Protein 7UH4 (pdb70)

Organism: Streptococcus intermedius (NCBI:txid1338)

Secondary structure (DSSP, 8-state):
-HHHHHHHHHHHHHHHHHHHHHHHHHHHHHHHHHHHHHHHHHHTTHHHHHHHHHHHHHB-HHHHHHHHHHHHHHHHHHHHHHHHHHHHHHHHHHHHHHHHHHHHHHH---/--HHHHHHHHHHHHHHHHHHHHHHHHHHHHHHHHHHHHHHHHHHHHHHHHHHB-TTTHHHHHHHHHHHHHHHHHHHHHHHHHHHHHHHHHHHHHHHHHHHHHHHHHHH-/-HHHHHHHHHHHHHHHHHHHHHHHHHHHHHHHHHHHHHHHHHHHHHHHHHHHHHHHHHB-HHHHHHHHHHHHHHHHHHHHHHHHHHHHHHHHHHHHHHHHHHHHHHH---/--IIIIIHHHHHHHHHHHHHHHHHHHHHHHHHHHHHHHHHHHHHHHHHHHHHB-HHHHHHHHHHHHHHHHHHHHHHHHHHHHHHHHHHHHHHHHHHHHHHHHHHHHHHH-

Radius of gyration: 35.85 Å; Cα contacts (8 Å, |Δi|>4): 218; chains: 4; bounding box: 61×65×137 Å

Sequence (439 aa):
MIEERLEALQSESHRLENALSIIEEERKQLKLKEAELQEEYQNSLRPLQQLQYLTLSACEEEKRQELMYEIGQIGDLIEDWATDKREALKREEGRIEDKQNELFYKRQKLEALQSESHRLENALSIIEEERKQLKLKEAELQEEYQNSLRPLQQLQYLTLSACEEEKRQELMYEIGQIGDLIEDWWATDKREALKREEGRIEDKQNELFYKRQKLILEVEMIEERLEALQSESHRLENALSIIEEERKQLKLKEAELQEEYQNSLRPLQQLQYLTLSACEEEKRQELMYEIGQIGDLIEDWWATDKREALKREEGRIEDKQNELFYKRQKLEALQSESHRLENALSIIEEERKQLKLKEAELQEEYQNSLRPLQQLQYLTLSACEEEKRQELMYEIGQIGDLIEDWATDKREALKREEGRIEDKQNELFFYYKRQKLILEVEE

Foldseek 3Di:
DVVVVVVVVVVVVVVVVVLVVVLVVLVVVLVVVVVVLVVVLVVVCVVLVVCVVVCVVPHDPVCVVVVVVVSVVVVVVSVVVSVVVVVVSVVSVVVSVVSVVVVCPVCVVD/DCCVCLVVVLVVLLVVLVVVVVVLVVVVVVLVVVLVVVCVVLVVCVVVCVPPHDPVCVVVVVVVSVVVVVVSVVVSVVVVVVSVVVVVVSVVSNVVSVVSVVVVVVVVD/DVVVVVVVVVVVVVVVVVLVVVLVVLVVVLVVVVVVLVVVLCVVCVVLVVCVVVCVPPPDPVCVVVVVVVSVVVVVVSVVVSVVVVVVSVVSVVVSVVSVCVVCVVPVDD/DCCVPVVVVLVVVLVVLVVLVVVLVVVVVVLVVVLVVVCVVLVVCVVVCVPPHDPVCVVVVVVVSVVVVVVSVVVSVVVVVVSVVSVVVSVVVNVVSVVVSVVVVVVVVD

Solvent-accessible surface area: 32250 Å² total; per-residue (Å²): 92,119,103,114,144,90,112,61,124,101,57,44,66,134,126,61,126,74,29,91,70,82,11,110,96,59,123,116,112,6,109,117,105,42,65,110,17,136,106,79,71,117,94,12,30,118,5,10,72,47,5,62,118,34,2,129,81,5,15,73,128,113,76,44,114,88,1,61,140,21,5,34,68,3,18,83,71,17,74,92,60,8,65,94,87,97,95,36,20,96,144,53,38,26,115,4,90,95,68,61,82,137,28,110,142,124,48,103,156,218,179,29,77,98,60,58,28,111,168,10,82,80,39,49,64,102,10,94,94,62,77,118,81,5,147,105,84,48,64,115,19,133,98,76,68,102,62,9,33,116,14,5,63,59,3,60,127,36,3,126,81,5,13,75,127,113,84,44,111,89,0,59,127,6,7,36,60,2,19,80,65,18,72,77,55,5,65,96,85,91,92,34,26,85,126,64,53,36,106,3,78,85,84,44,79,83,25,122,103,90,64,89,103,16,122,115,115,82,180,95,131,102,112,152,120,98,54,125,123,61,64,65,129,135,54,122,77,29,82,59,78,12,98,102,40,138,125,97,5,123,114,65,46,65,110,14,129,105,77,74,100,63,4,33,111,10,9,67,67,6,58,130,37,4,127,95,7,13,82,136,110,96,48,138,92,2,67,132,24,8,35,69,2,16,82,57,17,72,76,49,9,74,93,72,98,94,39,17,94,157,38,44,30,137,5,90,93,66,69,72,102,28,126,138,102,62,105,150,218,165,51,101,127,66,45,24,122,160,4,92,83,33,42,43,111,6,73,93,65,116,110,95,2,116,97,89,39,66,89,17,137,105,62,73,98,69,5,32,107,12,5,64,67,4,58,131,38,4,127,96,5,12,72,141,109,94,47,153,94,1,63,135,22,7,33,66,2,18,82,69,16,79,90,57,8,65,95,85,85,88,38,23,93,143,43,42,33,144,6,105,80,92,65,84,89,24,123,116,58,62,72,77,16,109,114,76,68,146,187

Nearest PDB structures (foldseek):
  7uh4-assembly1_B  TM=1.009E+00  e=2.452E-13  Streptococcus intermedius
  7uh4-assembly1_A  TM=9.646E-01  e=5.192E-11  Streptococcus intermedius
  7uh4-assembly2_C  TM=9.711E-01  e=1.593E-10  Streptococcus intermedius
  7ubt-assembly1_A  TM=6.366E-01  e=1.261E+00  Homo sapiens
  7uh4-assembly1_B  TM=1.005E+00  e=8.132E-13  Streptococcus intermedius

B-factor: mean 76.18, std 26.95, range [40.7, 251.13]

Structure (mmCIF, N/CA/C/O backbone):
data_7UH4
#
_entry.id   7UH4
#
_cell.length_a   45.590
_cell.length_b   45.590
_cell.length_c   298.440
_cell.angle_alpha   90.000
_cell.angle_beta   90.000
_cell.angle_gamma   120.000
#
_symmetry.space_group_name_H-M   'P 31'
#
loop_
_entity.id
_entity.type
_entity.pdbx_description
1 polymer 'LXG-associated alpha-helical protein D2'
2 non-polymer 'SULFATE ION'
3 water water
#
loop_
_atom_site.group_PDB
_atom_site.id
_atom_site.type_symbol
_atom_site.label_atom_id
_atom_site.label_alt_id
_atom_site.label_comp_id
_atom_site.label_asym_id
_atom_site.label_entity_id
_atom_site.label_seq_id
_atom_site.pdbx_PDB_ins_code
_atom_site.Cartn_x
_atom_site.Cartn_y
_atom_site.Cartn_z
_atom_site.occupancy
_atom_site.B_iso_or_equiv
_atom_site.auth_seq_id
_atom_site.auth_comp_id
_atom_site.auth_asym_id
_atom_site.auth_atom_id
_atom_site.pdbx_PDB_model_num
ATOM 1 N N . MET A 1 1 ? -21.96797 28.54835 55.99389 1.000 107.77470 1 MET A N 1
ATOM 2 C CA . MET A 1 1 ? -22.54586 28.02845 54.76165 1.000 108.69984 1 MET A CA 1
ATOM 3 C C . MET A 1 1 ? -21.44995 27.65538 53.78282 1.000 103.71196 1 MET A C 1
ATOM 4 O O . MET A 1 1 ? -21.69750 27.51142 52.58850 1.000 105.26458 1 MET A O 1
ATOM 6 N N . ILE A 1 2 ? -20.22380 27.51339 54.28813 1.000 105.08313 2 ILE A N 1
ATOM 7 C CA . ILE A 1 2 ? -19.09303 27.32155 53.39350 1.000 102.15271 2 ILE A CA 1
ATOM 8 C C . ILE A 1 2 ? -18.97034 25.88008 52.93809 1.000 101.50238 2 ILE A C 1
ATOM 9 O O . ILE A 1 2 ? -18.15605 25.58328 52.05704 1.000 111.58212 2 ILE A O 1
ATOM 14 N N . GLU A 1 3 ? -19.79010 24.98271 53.48364 1.000 94.46747 3 GLU A N 1
ATOM 15 C CA . GLU A 1 3 ? -19.73330 23.59929 53.03890 1.000 95.08228 3 GLU A CA 1
ATOM 16 C C . GLU A 1 3 ? -20.57114 23.37318 51.79222 1.000 99.13592 3 GLU A C 1
ATOM 17 O O . GLU A 1 3 ? -20.15378 22.64502 50.88478 1.000 98.45255 3 GLU A O 1
ATOM 23 N N . GLU A 1 4 ? -21.75010 23.98599 51.72886 1.000 98.91517 4 GLU A N 1
ATOM 24 C CA . GLU A 1 4 ? -22.48413 24.00546 50.47299 1.000 100.76992 4 GLU A CA 1
ATOM 25 C C . GLU A 1 4 ? -21.74444 24.81794 49.42112 1.000 93.43352 4 GLU A C 1
ATOM 26 O O . GLU A 1 4 ? -21.78433 24.47391 48.23491 1.000 91.82995 4 GLU A O 1
ATOM 32 N N . ARG A 1 5 ? -21.06674 25.89175 49.83800 1.000 95.98823 5 ARG A N 1
ATOM 33 C CA . ARG A 1 5 ? -20.23195 26.65557 48.91664 1.000 93.02439 5 ARG A CA 1
ATOM 34 C C . ARG A 1 5 ? -19.19728 25.75781 48.25227 1.000 92.92497 5 ARG A C 1
ATOM 35 O O . ARG A 1 5 ? -19.02422 25.78688 47.02852 1.000 96.92765 5 ARG A O 1
ATOM 43 N N . LEU A 1 6 ? -18.50711 24.94026 49.04885 1.000 87.72656 6 LEU A N 1
ATOM 44 C CA . LEU A 1 6 ? -17.48198 24.05998 48.50270 1.000 87.03974 6 LEU A CA 1
ATOM 45 C C . LEU A 1 6 ? -18.08176 22.99350 47.59938 1.000 87.65779 6 LEU A C 1
ATOM 46 O O . LEU A 1 6 ? -17.52209 22.67773 46.54294 1.000 88.87046 6 LEU A O 1
ATOM 51 N N . GLU A 1 7 ? -19.21460 22.42307 48.00518 1.000 85.70215 7 GLU A N 1
ATOM 52 C CA . GLU A 1 7 ? -19.81519 21.33632 47.24364 1.000 87.99608 7 GLU A CA 1
ATOM 53 C C . GLU A 1 7 ? -20.23228 21.79609 45.85256 1.000 87.09424 7 GLU A C 1
ATOM 54 O O . GLU A 1 7 ? -20.04295 21.07297 44.86729 1.000 86.23753 7 GLU A O 1
ATOM 60 N N . ALA A 1 8 ? -20.80137 22.99837 45.75314 1.000 90.17019 8 ALA A N 1
ATOM 61 C CA . ALA A 1 8 ? -21.17969 23.53369 44.45175 1.000 84.99720 8 ALA A CA 1
ATOM 62 C C . ALA A 1 8 ? -19.96109 23.72280 43.55661 1.000 83.05522 8 ALA A C 1
ATOM 63 O O . ALA A 1 8 ? -20.00821 23.40982 42.36173 1.000 83.68972 8 ALA A O 1
ATOM 65 N N . LEU A 1 9 ? -18.85830 24.22376 44.12043 1.000 83.49081 9 LEU A N 1
ATOM 66 C CA . LEU A 1 9 ? -17.65249 24.46214 43.33404 1.000 79.74576 9 LEU A CA 1
ATOM 67 C C . LEU A 1 9 ? -17.08780 23.17293 42.75945 1.000 80.46210 9 LEU A C 1
ATOM 68 O O . LEU A 1 9 ? -16.46905 23.18551 41.69055 1.000 81.52948 9 LEU A O 1
ATOM 73 N N . GLN A 1 10 ? -17.29016 22.05681 43.44581 1.000 75.43477 10 GLN A N 1
ATOM 74 C CA . GLN A 1 10 ? -16.74822 20.79591 42.96580 1.000 75.88362 10 GLN A CA 1
ATOM 75 C C . GLN A 1 10 ? -17.58636 20.21846 41.83530 1.000 74.41224 10 GLN A C 1
ATOM 76 O O . GLN A 1 10 ? -17.03633 19.72403 40.84749 1.000 77.79238 10 GLN A O 1
ATOM 82 N N . SER A 1 11 ? -18.91446 20.26460 41.96284 1.000 79.94210 11 SER A N 1
ATOM 83 C CA . SER A 1 11 ? -19.77499 19.76711 40.89411 1.000 83.67046 11 SER A CA 1
ATOM 84 C C . SER A 1 11 ? -19.65718 20.62725 39.64524 1.000 82.10530 11 SER A C 1
ATOM 85 O O . SER A 1 11 ? -19.84086 20.13234 38.52874 1.000 80.61456 11 SER A O 1
ATOM 88 N N . GLU A 1 12 ? -19.34093 21.90945 39.81462 1.000 85.43227 12 GLU A N 1
ATOM 89 C CA . GLU A 1 12 ? -19.11348 22.77103 38.66334 1.000 84.50855 12 GLU A CA 1
ATOM 90 C C . GLU A 1 12 ? -17.80774 22.42437 37.95888 1.000 81.75476 12 GLU A C 1
ATOM 91 O O . GLU A 1 12 ? -17.75733 22.37454 36.72374 1.000 80.26220 12 GLU A O 1
ATOM 97 N N . SER A 1 13 ? -16.73671 22.21246 38.72741 1.000 77.84364 13 SER A N 1
ATOM 98 C CA . SER A 1 13 ? -15.50191 21.68182 38.16009 1.000 74.82379 13 SER A CA 1
ATOM 99 C C . SER A 1 13 ? -15.76551 20.39652 37.39261 1.000 75.89146 13 SER A C 1
ATOM 100 O O . SER A 1 13 ? -15.40542 20.27440 36.21541 1.000 78.20184 13 SER A O 1
ATOM 103 N N . HIS A 1 14 ? -16.39101 19.42092 38.05488 1.000 80.02622 14 HIS A N 1
ATOM 104 C CA . HIS A 1 14 ? -16.70442 18.15917 37.40165 1.000 83.03819 14 HIS A CA 1
ATOM 105 C C . HIS A 1 14 ? -17.52894 18.39013 36.14448 1.000 83.16296 14 HIS A C 1
ATOM 106 O O . HIS A 1 14 ? -17.23976 17.81385 35.09110 1.000 90.77817 14 HIS A O 1
ATOM 113 N N . ARG A 1 15 ? -18.53910 19.25857 36.23214 1.000 77.62459 15 ARG A N 1
ATOM 114 C CA . ARG A 1 15 ? -19.39527 19.53738 35.08448 1.000 78.89789 15 ARG A CA 1
ATOM 115 C C . ARG A 1 15 ? -18.60223 20.15774 33.94213 1.000 73.63861 15 ARG A C 1
ATOM 116 O O . ARG A 1 15 ? -18.61648 19.65261 32.81357 1.000 69.88179 15 ARG A O 1
ATOM 124 N N . LEU A 1 16 ? -17.91229 21.26461 34.21698 1.000 74.09297 16 LEU A N 1
ATOM 125 C CA . LEU A 1 16 ? -17.07542 21.89297 33.20319 1.000 68.84553 16 LEU A CA 1
ATOM 126 C C . LEU A 1 16 ? -16.08718 20.90154 32.60879 1.000 72.03072 16 LEU A C 1
ATOM 127 O O . LEU A 1 16 ? -16.05180 20.70013 31.39127 1.000 85.16621 16 LEU A O 1
ATOM 132 N N . GLU A 1 17 ? -15.27404 20.27057 33.45759 1.000 72.87615 17 GLU A N 1
ATOM 133 C CA . GLU A 1 17 ? -14.21763 19.39974 32.95610 1.000 78.64683 17 GLU A CA 1
ATOM 134 C C . GLU A 1 17 ? -14.76868 18.23960 32.14216 1.000 79.70863 17 GLU A C 1
ATOM 135 O O . GLU A 1 17 ? -14.10158 17.75981 31.22007 1.000 79.56424 17 GLU A O 1
ATOM 141 N N . ASN A 1 18 ? -15.97037 17.76577 32.46690 1.000 80.86458 18 ASN A N 1
ATOM 142 C CA . ASN A 1 18 ? -16.53399 16.65249 31.71338 1.000 81.93381 18 ASN A CA 1
ATOM 143 C C . ASN A 1 18 ? -16.98706 17.10525 30.33453 1.000 80.62601 18 ASN A C 1
ATOM 144 O O . ASN A 1 18 ? -16.59985 16.51575 29.31960 1.000 80.90399 18 ASN A O 1
ATOM 149 N N . ALA A 1 19 ? -17.81033 18.15543 30.27953 1.000 80.31954 19 ALA A N 1
ATOM 150 C CA . ALA A 1 19 ? -18.28323 18.65904 28.99496 1.000 75.28550 19 ALA A CA 1
ATOM 151 C C . ALA A 1 19 ? -17.12757 19.01538 28.07122 1.000 72.96184 19 ALA A C 1
ATOM 152 O O . ALA A 1 19 ? -17.22677 18.82937 26.85370 1.000 79.92710 19 ALA A O 1
ATOM 154 N N . LEU A 1 20 ? -16.02088 19.50900 28.62745 1.000 70.81583 20 LEU A N 1
ATOM 155 C CA . LEU A 1 20 ? -14.87562 19.85430 27.79511 1.000 73.30209 20 LEU A CA 1
ATOM 156 C C . LEU A 1 20 ? -14.19832 18.61787 27.22984 1.000 76.02124 20 LEU A C 1
ATOM 157 O O . LEU A 1 20 ? -13.73304 18.63730 26.08649 1.000 84.49050 20 LEU A O 1
ATOM 162 N N . SER A 1 21 ? -14.11877 17.54080 28.00626 1.000 74.14144 21 SER A N 1
ATOM 163 C CA . SER A 1 21 ? -13.54171 16.32191 27.46011 1.000 75.77944 21 SER A CA 1
ATOM 164 C C . SER A 1 21 ? -14.43317 15.72769 26.38197 1.000 77.04647 21 SER A C 1
ATOM 165 O O . SER A 1 21 ? -13.92871 15.22219 25.37355 1.000 79.94986 21 SER A O 1
ATOM 168 N N . ILE A 1 22 ? -15.75277 15.78971 26.57172 1.000 77.11864 22 ILE A N 1
ATOM 169 C CA . ILE A 1 22 ? -16.68328 15.32387 25.54643 1.000 77.37593 22 ILE A CA 1
ATOM 170 C C . ILE A 1 22 ? -16.41347 16.03200 24.22815 1.000 77.73606 22 ILE A C 1
ATOM 171 O O . ILE A 1 22 ? -16.20380 15.39779 23.18685 1.000 79.06826 22 ILE A O 1
ATOM 176 N N . ILE A 1 23 ? -16.40791 17.36264 24.26061 1.000 75.21282 23 ILE A N 1
ATOM 177 C CA . ILE A 1 23 ? -16.30592 18.13194 23.02928 1.000 72.28514 23 ILE A CA 1
ATOM 178 C C . ILE A 1 23 ? -14.98277 17.85713 22.32765 1.000 74.35849 23 ILE A C 1
ATOM 179 O O . ILE A 1 23 ? -14.94616 17.64520 21.10914 1.000 79.00398 23 ILE A O 1
ATOM 184 N N . GLU A 1 24 ? -13.88368 17.82254 23.08195 1.000 73.19723 24 GLU A N 1
ATOM 185 C CA . GLU A 1 24 ? -12.58487 17.56994 22.46565 1.000 78.88021 24 GLU A CA 1
ATOM 186 C C . GLU A 1 24 ? -12.58735 16.26460 21.68233 1.000 78.81612 24 GLU A C 1
ATOM 187 O O . GLU A 1 24 ? -12.03678 16.19296 20.57768 1.000 83.98193 24 GLU A O 1
ATOM 193 N N . GLU A 1 25 ? -13.21808 15.22634 22.22564 1.000 75.09154 25 GLU A N 1
ATOM 194 C CA . GLU A 1 25 ? -13.23799 13.94229 21.54188 1.000 83.53914 25 GLU A CA 1
ATOM 195 C C . GLU A 1 25 ? -14.26417 13.89099 20.42282 1.000 82.76142 25 GLU A C 1
ATOM 196 O O . GLU A 1 25 ? -14.09369 13.11522 19.47805 1.000 86.12160 25 GLU A O 1
ATOM 202 N N . GLU A 1 26 ? -15.32463 14.68984 20.50673 1.000 77.42773 26 GLU A N 1
ATOM 203 C CA . GLU A 1 26 ? -16.22879 14.80643 19.37244 1.000 72.83121 26 GLU A CA 1
ATOM 204 C C . GLU A 1 26 ? -15.56550 15.55433 18.22472 1.000 68.42377 26 GLU A C 1
ATOM 205 O O . GLU A 1 26 ? -15.68335 15.14803 17.06387 1.000 70.15421 26 GLU A O 1
ATOM 211 N N . ARG A 1 27 ? -14.86419 16.64771 18.53026 1.000 65.41248 27 ARG A N 1
ATOM 212 C CA . ARG A 1 27 ? -14.11468 17.35981 17.50247 1.000 65.97808 27 ARG A CA 1
ATOM 213 C C . ARG A 1 27 ? -13.15469 16.42142 16.78884 1.000 68.34935 27 ARG A C 1
ATOM 214 O O . ARG A 1 27 ? -13.08008 16.40755 15.55505 1.000 69.61854 27 ARG A O 1
ATOM 222 N N . LYS A 1 28 ? -12.41630 15.61992 17.55722 1.000 74.05297 28 LYS A N 1
ATOM 223 C CA . LYS A 1 28 ? -11.50776 14.64949 16.96120 1.000 76.62654 28 LYS A CA 1
ATOM 224 C C . LYS A 1 28 ? -12.27379 13.62929 16.13172 1.000 72.36123 28 LYS A C 1
ATOM 225 O O . LYS A 1 28 ? -11.82822 13.23572 15.04906 1.000 70.43052 28 LYS A O 1
ATOM 231 N N . GLN A 1 29 ? -13.43023 13.18965 16.62799 1.000 70.44772 29 GLN A N 1
ATOM 232 C CA . GLN A 1 29 ? -14.30486 12.33126 15.83871 1.000 74.24491 29 GLN A CA 1
ATOM 233 C C . GLN A 1 29 ? -14.67839 12.99142 14.52074 1.000 70.90383 29 GLN A C 1
ATOM 234 O O . GLN A 1 29 ? -14.50237 12.40936 13.44409 1.000 68.44941 29 GLN A O 1
ATOM 240 N N . LEU A 1 30 ? -15.21078 14.21008 14.59522 1.000 73.76945 30 LEU A N 1
ATOM 241 C CA . LEU A 1 30 ? -15.67582 14.90427 13.40380 1.000 66.75791 30 LEU A CA 1
ATOM 242 C C . LEU A 1 30 ? -14.57405 15.01619 12.36208 1.000 66.92843 30 LEU A C 1
ATOM 243 O O . LEU A 1 30 ? -14.78470 14.71017 11.18265 1.000 66.72033 30 LEU A O 1
ATOM 248 N N . LYS A 1 31 ? -13.38731 15.45447 12.78164 1.000 69.05565 31 LYS A N 1
ATOM 249 C CA . LYS A 1 31 ? -12.29219 15.61375 11.83409 1.000 69.47668 31 LYS A CA 1
ATOM 250 C C . LYS A 1 31 ? -11.96090 14.30363 11.13992 1.000 67.46401 31 LYS A C 1
ATOM 251 O O . LYS A 1 31 ? -11.60779 14.30103 9.95644 1.000 69.65381 31 LYS A O 1
ATOM 257 N N . LEU A 1 32 ? -12.09429 13.18344 11.84680 1.000 67.69130 32 LEU A N 1
ATOM 258 C CA . LEU A 1 32 ? -11.80348 11.88663 11.24790 1.000 70.93102 32 LEU A CA 1
ATOM 259 C C . LEU A 1 32 ? -12.80719 11.54990 10.15681 1.000 67.18552 32 LEU A C 1
ATOM 260 O O . LEU A 1 32 ? -12.42991 11.18639 9.03694 1.000 68.77676 32 LEU A O 1
ATOM 265 N N . LYS A 1 33 ? -14.09535 11.65391 10.47298 1.000 65.91594 33 LYS A N 1
ATOM 266 C CA . LYS A 1 33 ? -15.11769 11.39565 9.47125 1.000 64.32108 33 LYS A CA 1
ATOM 267 C C . LYS A 1 33 ? -14.94075 12.30871 8.27176 1.000 59.92921 33 LYS A C 1
ATOM 268 O O . LYS A 1 33 ? -15.20695 11.91223 7.13231 1.000 59.18269 33 LYS A O 1
ATOM 274 N N . GLU A 1 34 ? -14.47821 13.53369 8.51154 1.000 64.87721 34 GLU A N 1
ATOM 275 C CA . GLU A 1 34 ? -14.26785 14.47111 7.41898 1.000 63.69493 34 GLU A CA 1
ATOM 276 C C . GLU A 1 34 ? -13.25790 13.92692 6.42460 1.000 65.01073 34 GLU A C 1
ATOM 277 O O . GLU A 1 34 ? -13.51710 13.88160 5.21714 1.000 62.16136 34 GLU A O 1
ATOM 283 N N . ALA A 1 35 ? -12.08938 13.51830 6.91430 1.000 63.91536 35 ALA A N 1
ATOM 284 C CA . ALA A 1 35 ? -11.11256 12.91267 6.02271 1.000 63.14945 35 ALA A CA 1
ATOM 285 C C . ALA A 1 35 ? -11.60546 11.57701 5.49554 1.000 61.48701 35 ALA A C 1
ATOM 286 O O . ALA A 1 35 ? -11.25667 11.19062 4.37552 1.000 63.60150 35 ALA A O 1
ATOM 288 N N . GLU A 1 36 ? -12.41291 10.86205 6.28214 1.000 59.96342 36 GLU A N 1
ATOM 289 C CA . GLU A 1 36 ? -13.04632 9.65279 5.77217 1.000 61.16865 36 GLU A CA 1
ATOM 290 C C . GLU A 1 36 ? -13.89491 9.96168 4.54978 1.000 61.88594 36 GLU A C 1
ATOM 291 O O . GLU A 1 36 ? -13.90714 9.19860 3.57687 1.000 64.02765 36 GLU A O 1
ATOM 297 N N . LEU A 1 37 ? -14.61118 11.08134 4.57996 1.000 62.38256 37 LEU A N 1
ATOM 298 C CA . LEU A 1 37 ? -15.43761 11.44296 3.44008 1.000 59.05908 37 LEU A CA 1
ATOM 299 C C . LEU A 1 37 ? -14.57896 11.78090 2.23350 1.000 58.63834 37 LEU A C 1
ATOM 300 O O . LEU A 1 37 ? -14.79894 11.25647 1.13722 1.000 59.96048 37 LEU A O 1
ATOM 305 N N . GLN A 1 38 ? -13.58783 12.65091 2.41547 1.000 58.45914 38 GLN A N 1
ATOM 306 C CA . GLN A 1 38 ? -12.75838 13.03155 1.28539 1.000 59.39510 38 GLN A CA 1
ATOM 307 C C . GLN A 1 38 ? -11.99432 11.84579 0.71738 1.000 60.86616 38 GLN A C 1
ATOM 308 O O . GLN A 1 38 ? -11.57306 11.88911 -0.44064 1.000 62.50120 38 GLN A O 1
ATOM 314 N N . GLU A 1 39 ? -11.80692 10.79028 1.50302 1.000 56.50693 39 GLU A N 1
ATOM 315 C CA . GLU A 1 39 ? -11.22197 9.56490 0.97800 1.000 57.89619 39 GLU A CA 1
ATOM 316 C C . GLU A 1 39 ? -12.26403 8.72897 0.25422 1.000 59.13257 39 GLU A C 1
ATOM 317 O O . GLU A 1 39 ? -12.00488 8.19432 -0.82813 1.000 60.28839 39 GLU A O 1
ATOM 323 N N . GLU A 1 40 ? -13.44414 8.58986 0.85584 1.000 58.80268 40 GLU A N 1
ATOM 324 C CA . GLU A 1 40 ? -14.51973 7.83811 0.22298 1.000 59.78429 40 GLU A CA 1
ATOM 325 C C . GLU A 1 40 ? -14.93335 8.48413 -1.08862 1.000 58.19879 40 GLU A C 1
ATOM 326 O O . GLU A 1 40 ? -15.25067 7.79391 -2.06166 1.000 59.49705 40 GLU A O 1
ATOM 332 N N . TYR A 1 41 ? -14.93624 9.81546 -1.12318 1.000 61.28655 41 TYR A N 1
ATOM 333 C CA . TYR A 1 41 ? -15.33138 10.55357 -2.31683 1.000 59.91993 41 TYR A CA 1
ATOM 334 C C . TYR A 1 41 ? -14.40327 10.26794 -3.48987 1.000 58.87883 41 TYR A C 1
ATOM 335 O O . TYR A 1 41 ? -14.85965 10.07808 -4.62296 1.000 56.50870 41 TYR A O 1
ATOM 344 N N . GLN A 1 42 ? -13.09536 10.24723 -3.24136 1.000 53.75643 42 GLN A N 1
ATOM 345 C CA . GLN A 1 42 ? -12.14807 9.97298 -4.31142 1.000 50.38890 42 GLN A CA 1
ATOM 346 C C . GLN A 1 42 ? -12.22233 8.51848 -4.74962 1.000 53.71375 42 GLN A C 1
ATOM 347 O O . GLN A 1 42 ? -12.23233 8.22419 -5.94912 1.000 58.02321 42 GLN A O 1
ATOM 353 N N . ASN A 1 43 ? -12.28846 7.59811 -3.78949 1.000 54.41799 43 ASN A N 1
ATOM 354 C CA . ASN A 1 43 ? -12.34047 6.17899 -4.11184 1.000 53.48895 43 ASN A CA 1
ATOM 355 C C . ASN A 1 43 ? -13.61131 5.82623 -4.86660 1.000 49.63075 43 ASN A C 1
ATOM 356 O O . ASN A 1 43 ? -13.61643 4.89154 -5.67279 1.000 51.59873 43 ASN A O 1
ATOM 361 N N . SER A 1 44 ? -14.69509 6.55788 -4.61624 1.000 48.34947 44 SER A N 1
ATOM 362 C CA . SER A 1 44 ? -15.94959 6.34124 -5.32161 1.000 50.16588 44 SER A CA 1
ATOM 363 C C . SER A 1 44 ? -15.88170 6.78351 -6.77071 1.000 50.88161 44 SER A C 1
ATOM 364 O O . SER A 1 44 ? -16.73101 6.38635 -7.57272 1.000 51.15983 44 SER A O 1
ATOM 367 N N . LEU A 1 45 ? -14.90255 7.60374 -7.11808 1.000 50.94184 45 LEU A N 1
ATOM 368 C CA . LEU A 1 45 ? -14.78592 8.13017 -8.46073 1.000 45.83612 45 LEU A CA 1
ATOM 369 C C . LEU A 1 45 ? -13.68578 7.45695 -9.25564 1.000 47.28833 45 LEU A C 1
ATOM 370 O O . LEU A 1 45 ? -13.66489 7.58020 -10.48264 1.000 51.24237 45 LEU A O 1
ATOM 375 N N . ARG A 1 46 ? -12.78283 6.74630 -8.58942 1.000 48.09158 46 ARG A N 1
ATOM 376 C CA . ARG A 1 46 ? -11.71681 6.03164 -9.27661 1.000 49.66488 46 ARG A CA 1
ATOM 377 C C . ARG A 1 46 ? -12.21175 5.17172 -10.44505 1.000 52.37402 46 ARG A C 1
ATOM 378 O O . ARG A 1 46 ? -11.68390 5.31784 -11.54931 1.000 53.23186 46 ARG A O 1
ATOM 386 N N . PRO A 1 47 ? -13.21849 4.29788 -10.27283 1.000 51.14793 47 PRO A N 1
ATOM 387 C CA . PRO A 1 47 ? -13.69237 3.54125 -11.44642 1.000 50.26517 47 PRO A CA 1
ATOM 388 C C . PRO A 1 47 ? -14.29804 4.41422 -12.52672 1.000 48.44038 47 PRO A C 1
ATOM 389 O O . PRO A 1 47 ? -14.14174 4.10234 -13.71246 1.000 50.36626 47 PRO A O 1
ATOM 393 N N . LEU A 1 48 ? -14.98605 5.49682 -12.15790 1.000 51.88858 48 LEU A N 1
ATOM 394 C CA . LEU A 1 48 ? -15.52058 6.41402 -13.15940 1.000 48.68389 48 LEU A CA 1
ATOM 395 C C . LEU A 1 48 ? -14.40970 6.99027 -14.01665 1.000 49.52290 48 LEU A C 1
ATOM 396 O O . LEU A 1 48 ? -14.50637 7.02348 -15.24586 1.000 52.36119 48 LEU A O 1
ATOM 401 N N . GLN A 1 49 ? -13.35337 7.47679 -13.37785 1.000 49.36046 49 GLN A N 1
ATOM 402 C CA . GLN A 1 49 ? -12.24930 8.04350 -14.13030 1.000 48.49561 49 GLN A CA 1
ATOM 403 C C . GLN A 1 49 ? -11.56825 6.97911 -14.96401 1.000 50.82263 49 GLN A C 1
ATOM 404 O O . GLN A 1 49 ? -11.16412 7.23841 -16.10039 1.000 53.02885 49 GLN A O 1
ATOM 410 N N . GLN A 1 50 ? -11.43998 5.77341 -14.41239 1.000 51.261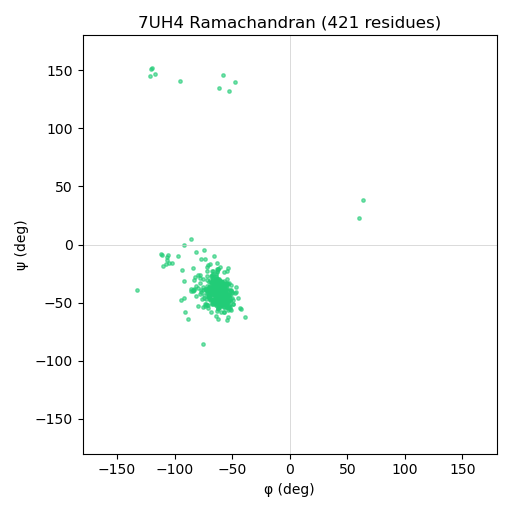71 50 GLN A N 1
ATOM 411 C CA . GLN A 1 50 ? -10.89123 4.66169 -15.17710 1.000 53.43373 50 GLN A CA 1
ATOM 412 C C . GLN A 1 50 ? -11.61989 4.49399 -16.49933 1.000 50.67281 50 GLN A C 1
ATOM 413 O O . GLN A 1 50 ? -10.99119 4.30315 -17.54472 1.000 55.45285 50 GLN A O 1
ATOM 419 N N . LEU A 1 51 ? -12.94537 4.58659 -16.47932 1.000 49.76889 51 LEU A N 1
ATOM 420 C CA . LEU A 1 51 ? -13.70570 4.41528 -17.70850 1.000 48.99321 51 LEU A CA 1
ATOM 421 C C . LEU A 1 51 ? -13.42054 5.54056 -18.68952 1.000 53.26384 51 LEU A C 1
ATOM 422 O O . LEU A 1 51 ? -13.17351 5.29356 -19.87580 1.000 56.14802 51 LEU A O 1
ATOM 427 N N . GLN A 1 52 ? -13.46496 6.78435 -18.21228 1.000 50.07149 52 GLN A N 1
ATOM 428 C CA . GLN A 1 52 ? -13.07108 7.92785 -19.02126 1.000 47.60927 52 GLN A CA 1
ATOM 429 C C . GLN A 1 52 ? -11.79417 7.63239 -19.78536 1.000 48.98264 52 GLN A C 1
ATOM 430 O O . GLN A 1 52 ? -11.74359 7.73586 -21.01342 1.000 52.06787 52 GLN A O 1
ATOM 436 N N . TYR A 1 53 ? -10.75732 7.23091 -19.05405 1.000 47.69656 53 TYR A N 1
ATOM 437 C CA . TYR A 1 53 ? -9.47893 6.92271 -19.67842 1.000 48.49391 53 TYR A CA 1
ATOM 438 C C . TYR A 1 53 ? -9.61952 5.77310 -20.65983 1.000 51.03100 53 TYR A C 1
ATOM 439 O O . TYR A 1 53 ? -9.15578 5.85374 -21.80091 1.000 53.63662 53 TYR A O 1
ATOM 448 N N . LEU A 1 54 ? -10.26789 4.69219 -20.23431 1.000 49.64393 54 LEU A N 1
ATOM 449 C CA . LEU A 1 54 ? -10.27466 3.48038 -21.04262 1.000 51.66864 54 LEU A CA 1
ATOM 450 C C . LEU A 1 54 ? -11.11247 3.65392 -22.30145 1.000 52.75424 54 LEU A C 1
ATOM 451 O O . LEU A 1 54 ? -10.75747 3.13486 -23.36487 1.000 55.58541 54 LEU A O 1
ATOM 456 N N . THR A 1 55 ? -12.22228 4.38462 -22.20394 1.000 51.54120 55 THR A N 1
ATOM 457 C CA . THR A 1 55 ? -13.07546 4.57979 -23.36851 1.000 52.88360 55 THR A CA 1
ATOM 458 C C . THR A 1 55 ? -12.37832 5.37024 -24.45918 1.000 55.60073 55 THR A C 1
ATOM 459 O O . THR A 1 55 ? -12.65069 5.15459 -25.64400 1.000 57.98973 55 THR A O 1
ATOM 463 N N . LEU A 1 56 ? -11.49959 6.29725 -24.08737 1.000 54.49447 56 LEU A N 1
ATOM 464 C CA . LEU A 1 56 ? -10.78983 7.06446 -25.10022 1.000 52.61827 56 LEU A CA 1
ATOM 465 C C . LEU A 1 56 ? -10.05495 6.14146 -26.06181 1.000 56.81992 56 LEU A C 1
ATOM 466 O O . LEU A 1 56 ? -10.15339 6.29892 -27.28357 1.000 61.20208 56 LEU A O 1
ATOM 471 N N . SER A 1 57 ? -9.35519 5.13975 -25.53056 1.000 55.50979 57 SER A N 1
ATOM 472 C CA . SER A 1 57 ? -8.50598 4.29952 -26.36557 1.000 59.16420 57 SER A CA 1
ATOM 473 C C . SER A 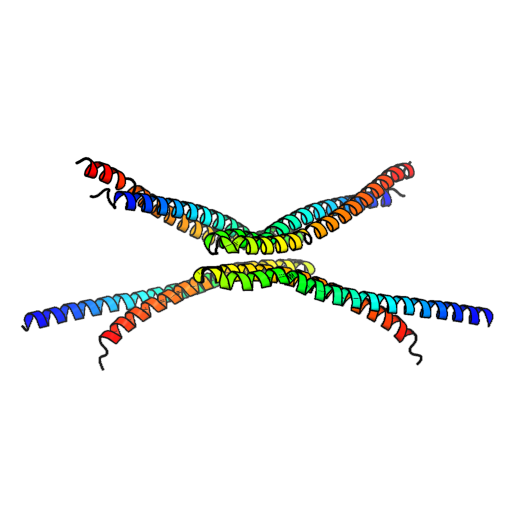1 57 ? -9.27602 3.19751 -27.07818 1.000 64.32871 57 SER A C 1
ATOM 474 O O . SER A 1 57 ? -8.85860 2.75904 -28.15629 1.000 70.25952 57 SER A O 1
ATOM 477 N N . ALA A 1 58 ? -10.38613 2.73275 -26.50436 1.000 60.17092 58 ALA A N 1
ATOM 478 C CA . ALA A 1 58 ? -10.97620 1.47440 -26.93251 1.000 63.55582 58 ALA A CA 1
ATOM 479 C C . ALA A 1 58 ? -12.31342 1.60239 -27.63837 1.000 64.00111 58 ALA A C 1
ATOM 480 O O . ALA A 1 58 ? -12.80309 0.60270 -28.16761 1.000 72.69005 58 ALA A O 1
ATOM 482 N N . CYS A 1 59 ? -12.91517 2.78031 -27.67030 1.000 58.46085 59 CYS A N 1
ATOM 483 C CA . CYS A 1 59 ? -14.27124 2.91103 -28.17145 1.000 63.70522 59 CYS A CA 1
ATOM 484 C C . CYS A 1 59 ? -14.32793 3.85162 -29.36258 1.000 65.99967 59 CYS A C 1
ATOM 485 O O . CYS A 1 59 ? -13.50928 4.76439 -29.49929 1.000 64.98475 59 CYS A O 1
ATOM 488 N N . GLU A 1 60 ? -15.30724 3.59823 -30.22600 1.000 60.87380 60 GLU A N 1
ATOM 489 C CA . GLU A 1 60 ? -15.48551 4.38784 -31.43275 1.000 59.99823 60 GLU A CA 1
ATOM 490 C C . GLU A 1 60 ? -15.75434 5.83777 -31.06955 1.000 62.90901 60 GLU A C 1
ATOM 491 O O . GLU A 1 60 ? -16.55186 6.13016 -30.17754 1.000 62.80585 60 GLU A O 1
ATOM 497 N N . GLU A 1 61 ? -15.06935 6.74464 -31.76682 1.000 69.23052 61 GLU A N 1
ATOM 498 C CA . GLU A 1 61 ? -15.17382 8.16861 -31.46559 1.000 73.66270 61 GLU A CA 1
ATOM 499 C C . GLU A 1 61 ? -16.62439 8.63324 -31.47330 1.000 72.74659 61 GLU A C 1
ATOM 500 O O . GLU A 1 61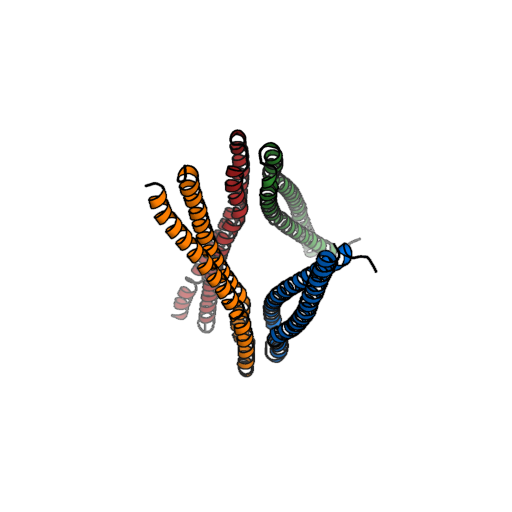 ? -17.07667 9.31675 -30.54825 1.000 70.65534 61 GLU A O 1
ATOM 506 N N . GLU A 1 62 ? -17.37162 8.26129 -32.51091 1.000 78.81018 62 GLU A N 1
ATOM 507 C CA . GLU A 1 62 ? -18.73773 8.73721 -32.68891 1.000 80.58997 62 GLU A CA 1
ATOM 508 C C . GLU A 1 62 ? -19.68219 8.28947 -31.58089 1.000 75.42640 62 GLU A C 1
ATOM 509 O O . GLU A 1 62 ? -20.77093 8.85960 -31.45282 1.000 82.02989 62 GLU A O 1
ATOM 515 N N . LYS A 1 63 ? -19.29632 7.29913 -30.77566 1.000 73.55411 63 LYS A N 1
ATOM 516 C CA . LYS A 1 63 ? -20.15356 6.77660 -29.72240 1.000 71.51733 63 LYS A CA 1
ATOM 517 C C . LYS A 1 63 ? -19.71390 7.16936 -28.32014 1.000 67.31805 63 LYS A C 1
ATOM 518 O O . LYS A 1 63 ? -20.51555 7.05948 -27.38814 1.000 63.36992 63 LYS A O 1
ATOM 524 N N . ARG A 1 64 ? -18.46992 7.61960 -28.14671 1.000 65.00548 64 ARG A N 1
ATOM 525 C CA . ARG A 1 64 ? -17.94336 7.83908 -26.80528 1.000 58.66920 64 ARG A CA 1
ATOM 526 C C . ARG A 1 64 ? -18.62903 9.00838 -26.11225 1.000 57.59872 64 ARG A C 1
ATOM 527 O O . ARG A 1 64 ? -18.70614 9.03585 -24.87937 1.000 58.86201 64 ARG A O 1
ATOM 535 N N . GLN A 1 65 ? -19.13246 9.97623 -26.87801 1.000 57.63987 65 GLN A N 1
ATOM 536 C CA . GLN A 1 65 ? -19.91111 11.05222 -26.27792 1.000 55.22800 65 GLN A CA 1
ATOM 537 C C . GLN A 1 65 ? -21.11022 10.49450 -25.52921 1.000 54.88496 65 GLN A C 1
ATOM 538 O O . GLN A 1 65 ? -21.41982 10.93070 -24.41540 1.000 57.61046 65 GLN A O 1
ATOM 544 N N . GLU A 1 66 ? -21.79306 9.52091 -26.12582 1.000 58.54580 66 GLU A N 1
ATOM 545 C CA . GLU A 1 66 ? -22.90365 8.87342 -25.44300 1.000 60.15755 66 GLU A CA 1
ATOM 546 C C . GLU A 1 66 ? -22.45925 8.24472 -24.13204 1.000 58.92768 66 GLU A C 1
ATOM 547 O O . GLU A 1 66 ? -23.14180 8.37281 -23.10962 1.000 57.50949 66 GLU A O 1
ATOM 553 N N . LEU A 1 67 ? -21.31315 7.56596 -24.14095 1.000 53.76632 67 LEU A N 1
ATOM 554 C CA . LEU A 1 67 ? -20.79164 6.97614 -22.91415 1.000 51.86169 67 LEU A CA 1
ATOM 555 C C . LEU A 1 67 ? -20.50943 8.04357 -21.86729 1.000 51.46732 67 LEU A C 1
ATOM 556 O O . LEU A 1 67 ? -20.97356 7.94733 -20.72549 1.000 53.90438 67 LEU A O 1
ATOM 561 N N . MET A 1 68 ? -19.74349 9.06982 -22.24235 1.000 50.72279 68 MET A N 1
ATOM 562 C CA . MET A 1 68 ? -19.41051 10.13814 -21.31112 1.000 48.15790 68 MET A CA 1
ATOM 563 C C . MET A 1 68 ? -20.65029 10.75637 -20.68558 1.000 51.64236 68 MET A C 1
ATOM 564 O O . MET A 1 68 ? -20.61309 11.18427 -19.52585 1.000 54.55937 68 MET A O 1
ATOM 569 N N . TYR A 1 69 ? -21.75174 10.82641 -21.43413 1.000 51.38531 69 TYR A N 1
ATOM 570 C CA . TYR A 1 69 ? -22.99291 11.31747 -20.85196 1.000 51.36018 69 TYR A CA 1
ATOM 571 C C . TYR A 1 69 ? -23.42921 10.42837 -19.70198 1.000 52.62043 69 TYR A C 1
ATOM 572 O O . TYR A 1 69 ? -23.72233 10.90969 -18.60277 1.000 57.21536 69 TYR A O 1
ATOM 581 N N . GLU A 1 70 ? -23.46771 9.11944 -19.94105 1.000 46.66423 70 GLU A N 1
ATOM 582 C CA . GLU A 1 70 ? -23.83920 8.18652 -18.88964 1.000 49.89510 70 GLU A CA 1
ATOM 583 C C . GLU A 1 70 ? -22.88833 8.28327 -17.70471 1.000 49.72412 70 GLU A C 1
ATOM 584 O O . GLU A 1 70 ? -23.32453 8.27782 -16.54922 1.000 49.47568 70 GLU A O 1
ATOM 590 N N . ILE A 1 71 ? -21.58619 8.38866 -17.97411 1.000 46.90471 71 ILE A N 1
ATOM 591 C CA . ILE A 1 71 ? -20.60821 8.57974 -16.90718 1.000 45.13703 71 ILE A CA 1
ATOM 592 C C . ILE A 1 71 ? -20.96669 9.79448 -16.06505 1.000 48.14723 71 ILE A C 1
ATOM 593 O O . ILE A 1 71 ? -20.92083 9.75308 -14.83014 1.000 54.28369 71 ILE A O 1
ATOM 598 N N . GLY A 1 72 ? -21.32146 10.89776 -16.72109 1.000 46.68237 72 GLY A N 1
ATOM 599 C CA . GLY A 1 72 ? -21.72095 12.08038 -15.98207 1.000 44.68648 72 GLY A CA 1
ATOM 600 C C . GLY A 1 72 ? -22.93936 11.82887 -15.12321 1.000 48.13129 72 GLY A C 1
ATOM 601 O O . GLY A 1 72 ? -23.00563 12.27372 -13.97591 1.000 54.32613 72 GLY A O 1
ATOM 602 N N . GLN A 1 73 ? -23.91293 11.09356 -15.65873 1.000 51.46719 73 GLN A N 1
ATOM 603 C CA . GLN A 1 73 ? -25.10084 10.76753 -14.88083 1.000 50.72575 73 GLN A CA 1
ATOM 604 C C . GLN A 1 73 ? -24.72868 10.05750 -13.59365 1.000 50.24721 73 GLN A C 1
ATOM 605 O O . GLN A 1 73 ? -25.34948 10.27554 -12.54847 1.000 53.08383 73 GLN A O 1
ATOM 611 N N . ILE A 1 74 ? -23.69685 9.22463 -13.64543 1.000 48.56173 74 ILE A N 1
ATOM 612 C CA . ILE A 1 74 ? -23.26123 8.52421 -12.44813 1.000 49.98444 74 ILE A CA 1
ATOM 613 C C . ILE A 1 74 ? -22.52137 9.46551 -11.51496 1.000 48.14240 74 ILE A C 1
ATOM 614 O O . ILE A 1 74 ? -22.76647 9.47524 -10.30479 1.000 54.04737 74 ILE A O 1
ATOM 619 N N . GLY A 1 75 ? -21.60748 10.26698 -12.05462 1.000 48.17709 75 GLY A N 1
ATOM 620 C CA . GLY A 1 75 ? -20.95137 11.26792 -11.23722 1.000 45.69149 75 GLY A CA 1
ATOM 621 C C . GLY A 1 75 ? -21.93307 12.10297 -10.44386 1.000 50.11064 75 GLY A C 1
ATOM 622 O O . GLY A 1 75 ? -21.70314 12.39416 -9.27110 1.000 55.02006 75 GLY A O 1
ATOM 623 N N . ASP A 1 76 ? -23.05642 12.47281 -11.06478 1.000 48.36510 76 ASP A N 1
ATOM 624 C CA . ASP A 1 76 ? -24.07702 13.23979 -10.35785 1.000 50.57448 76 ASP A CA 1
ATOM 625 C C . ASP A 1 76 ? -24.57959 12.49112 -9.13637 1.000 53.53499 76 ASP A C 1
ATOM 626 O O . ASP A 1 76 ? -24.83945 13.09243 -8.08986 1.000 55.44270 76 ASP A O 1
ATOM 631 N N . LEU A 1 77 ? -24.73114 11.17753 -9.25512 1.000 50.14070 77 LEU A N 1
ATOM 632 C CA . LEU A 1 77 ? -25.22600 10.39132 -8.13610 1.000 49.37551 77 LEU A CA 1
ATOM 633 C C . LEU A 1 77 ? -24.22721 10.39161 -6.99242 1.000 50.63853 77 LEU A C 1
ATOM 634 O O . LEU A 1 77 ? -24.58599 10.64994 -5.83904 1.000 57.23434 77 LEU A O 1
ATOM 639 N N . ILE A 1 78 ? -22.96484 10.09783 -7.29659 1.000 48.84649 78 ILE A N 1
ATOM 640 C CA . ILE A 1 78 ? -21.91595 10.18855 -6.28971 1.000 49.43397 78 ILE A CA 1
ATOM 641 C C . ILE A 1 78 ? -21.88490 11.58411 -5.69682 1.000 53.39141 78 ILE A C 1
ATOM 642 O O . ILE A 1 78 ? -21.77216 11.76014 -4.47914 1.000 56.60656 78 ILE A O 1
ATOM 647 N N . GLU A 1 79 ? -21.98881 12.59603 -6.55385 1.000 54.46830 79 GLU A N 1
ATOM 648 C CA . GLU A 1 79 ? -21.99038 13.97470 -6.08880 1.000 54.14110 79 GLU A CA 1
ATOM 649 C C . GLU A 1 79 ? -23.04716 14.19113 -5.02057 1.000 56.71628 79 GLU A C 1
ATOM 650 O O . GLU A 1 79 ? -22.75996 14.73275 -3.94899 1.000 62.44716 79 GLU A O 1
ATOM 656 N N . ASP A 1 80 ? -24.27586 13.75600 -5.28855 1.000 47.19881 80 ASP A N 1
ATOM 657 C CA . ASP A 1 80 ? -25.34402 13.96685 -4.32375 1.000 51.80296 80 ASP A CA 1
ATOM 658 C C . ASP A 1 80 ? -25.09150 13.17462 -3.05336 1.000 52.08834 80 ASP A C 1
ATOM 659 O O . ASP A 1 80 ? -25.31981 13.67415 -1.94820 1.000 52.26970 80 ASP A O 1
ATOM 664 N N . TRP A 1 81 ? -24.60225 11.94473 -3.19175 1.000 49.35500 81 TRP A N 1
ATOM 665 C CA . TRP A 1 81 ? -24.33372 11.13054 -2.01716 1.000 50.21051 81 TRP A CA 1
ATOM 666 C C . TRP A 1 81 ? -23.29138 11.78807 -1.12417 1.000 49.74076 81 TRP A C 1
ATOM 667 O O . TRP A 1 81 ? -23.42263 11.78262 0.10559 1.000 54.59590 81 TRP A O 1
ATOM 678 N N . ALA A 1 82 ? -22.25436 12.37171 -1.72576 1.000 56.30159 82 ALA A N 1
ATOM 679 C CA . ALA A 1 82 ? -21.18937 12.99072 -0.94647 1.000 54.23724 82 ALA A CA 1
ATOM 680 C C . ALA A 1 82 ? -21.63796 14.30639 -0.32361 1.000 55.85962 82 ALA A C 1
ATOM 681 O O . ALA A 1 82 ? -21.45943 14.52335 0.87934 1.000 58.20371 82 ALA A O 1
ATOM 683 N N . THR A 1 83 ? -22.20730 15.20341 -1.12934 1.000 51.19198 83 THR A N 1
ATOM 684 C CA . THR A 1 83 ? -22.61230 16.50320 -0.60634 1.000 52.65206 83 THR A CA 1
ATOM 685 C C . THR A 1 83 ? -23.58322 16.35068 0.55334 1.000 57.23864 83 THR A C 1
ATOM 686 O O . THR A 1 83 ? -23.47047 17.05269 1.56407 1.000 57.30823 83 THR A O 1
ATOM 690 N N . ASP A 1 84 ? -24.54650 15.43948 0.42612 1.000 62.90535 84 ASP A N 1
ATOM 691 C CA . ASP A 1 84 ? -25.46097 15.18541 1.53128 1.000 58.13522 84 ASP A CA 1
ATOM 692 C C . ASP A 1 84 ? -24.69374 14.69925 2.74781 1.000 57.27613 84 ASP A C 1
ATOM 693 O O . ASP A 1 84 ? -24.91929 15.16226 3.87193 1.000 57.76564 84 ASP A O 1
ATOM 698 N N . LYS A 1 85 ? -23.76267 13.77495 2.53302 1.000 54.84216 85 LYS A N 1
ATOM 699 C CA . LYS A 1 85 ? -22.84944 13.39608 3.59780 1.000 54.03665 85 LYS A CA 1
ATOM 700 C C . LYS A 1 85 ? -22.08600 14.61060 4.11331 1.000 57.29184 85 LYS A C 1
ATOM 701 O O . LYS A 1 85 ? -21.94573 14.79795 5.32732 1.000 68.17840 85 LYS A O 1
ATOM 707 N N . ARG A 1 86 ? -21.60908 15.46609 3.20372 1.000 51.10386 86 ARG A N 1
ATOM 708 C CA . ARG A 1 86 ? -20.92265 16.68290 3.62966 1.000 50.46556 86 ARG A CA 1
ATOM 709 C C . ARG A 1 86 ? -21.80739 17.52696 4.53019 1.000 52.44383 86 ARG A C 1
ATOM 710 O O . ARG A 1 86 ? -21.34301 18.09180 5.52506 1.000 56.24216 86 ARG A O 1
ATOM 718 N N . GLU A 1 87 ? -23.08420 17.64066 4.18363 1.000 50.56108 87 GLU A N 1
ATOM 719 C CA . GLU A 1 87 ? -23.96900 18.48950 4.95935 1.000 53.56246 87 GLU A CA 1
ATOM 720 C C . GLU A 1 87 ? -24.28440 17.87306 6.30827 1.000 57.76206 87 GLU A C 1
ATOM 721 O O . GLU A 1 87 ? -24.50585 18.60002 7.27965 1.000 60.66577 87 GLU A O 1
ATOM 727 N N . ALA A 1 88 ? -24.30643 16.54458 6.39193 1.000 57.36880 88 ALA A N 1
ATOM 728 C CA . ALA A 1 88 ? -24.42942 15.90000 7.69263 1.000 56.43639 88 ALA A CA 1
ATOM 729 C C . ALA A 1 88 ? -23.26398 16.27612 8.59554 1.000 59.07809 88 ALA A C 1
ATOM 730 O O . ALA A 1 88 ? -23.45852 16.60071 9.77282 1.000 75.54093 88 ALA A O 1
ATOM 732 N N . LEU A 1 89 ? -22.04380 16.24902 8.05857 1.000 55.05486 89 LEU A N 1
ATOM 733 C CA . LEU A 1 89 ? -20.87967 16.59674 8.86409 1.000 55.10757 89 LEU A CA 1
ATOM 734 C C . LEU A 1 89 ? -20.89953 18.06427 9.25634 1.000 59.59652 89 LEU A C 1
ATOM 735 O O . LEU A 1 89 ? -20.47744 18.42408 10.35934 1.000 67.23129 89 LEU A O 1
ATOM 740 N N . LYS A 1 90 ? -21.38159 18.92873 8.36939 1.000 54.01439 90 LYS A N 1
ATOM 741 C CA . LYS A 1 90 ? -21.49711 20.33075 8.73607 1.000 55.73833 90 LYS A CA 1
ATOM 742 C C . LYS A 1 90 ? -22.49781 20.52690 9.86466 1.000 59.37389 90 LYS A C 1
ATOM 743 O O . LYS A 1 90 ? -22.34586 21.44799 10.67331 1.000 61.06174 90 LYS A O 1
ATOM 749 N N . ARG A 1 91 ? -23.52030 19.67475 9.93831 1.000 60.46286 91 ARG A N 1
ATOM 750 C CA . ARG A 1 91 ? -24.49420 19.78724 11.01689 1.000 63.24367 91 ARG A CA 1
ATOM 751 C C . ARG A 1 91 ? -23.86664 19.42691 12.35107 1.000 65.08904 91 ARG A C 1
ATOM 752 O O . ARG A 1 91 ? -24.10573 20.10050 13.35954 1.000 65.33260 91 ARG A O 1
ATOM 760 N N . GLU A 1 92 ? -23.05781 18.36704 12.37029 1.000 62.14700 92 GLU A N 1
ATOM 761 C CA . GLU A 1 92 ? -22.33539 17.99843 13.58070 1.000 64.32567 92 GLU A CA 1
ATOM 762 C C . GLU A 1 92 ? -21.43040 19.12964 14.04673 1.000 64.37684 92 GLU A C 1
ATOM 763 O O . GLU A 1 92 ? -21.34108 19.41360 15.24559 1.000 67.83276 92 GLU A O 1
ATOM 769 N N . GLU A 1 93 ? -20.75444 19.79122 13.11041 1.000 63.62297 93 GLU A N 1
ATOM 770 C CA . GLU A 1 93 ? -19.82716 20.85023 13.48134 1.000 64.45095 93 GLU A CA 1
ATOM 771 C C . GLU A 1 93 ? -20.53254 21.98171 14.21394 1.000 62.82861 93 GLU A C 1
ATOM 772 O O . GLU A 1 93 ? -19.99164 22.52783 15.17992 1.000 66.91548 93 GLU A O 1
ATOM 778 N N . GLY A 1 94 ? -21.73478 22.34780 13.77430 1.000 60.22615 94 GLY A N 1
ATOM 779 C CA . GLY A 1 94 ? -22.47109 23.38625 14.47524 1.000 63.49391 94 GLY A CA 1
ATOM 780 C C . GLY A 1 94 ? -22.93880 22.93150 15.83786 1.000 66.28341 94 GLY A C 1
ATOM 781 O O . GLY A 1 94 ? -22.90972 23.69981 16.80667 1.000 70.31895 94 GLY A O 1
ATOM 782 N N . ARG A 1 95 ? -23.37693 21.67448 15.94178 1.000 63.70618 95 ARG A N 1
ATOM 783 C CA . ARG A 1 95 ? -23.80580 21.12724 17.22083 1.000 65.02158 95 ARG A CA 1
ATOM 784 C C . ARG A 1 95 ? -22.72640 21.30334 18.27765 1.000 61.22384 95 ARG A C 1
ATOM 785 O O . ARG A 1 95 ? -22.99117 21.77993 19.38492 1.000 62.44222 95 ARG A O 1
ATOM 793 N N . ILE A 1 96 ? -21.49288 20.93765 17.93811 1.000 59.41361 96 ILE A N 1
ATOM 794 C CA . ILE A 1 96 ? -20.39285 21.08395 18.88487 1.000 57.38584 96 ILE A CA 1
ATOM 795 C C . ILE A 1 96 ? -20.16588 22.55441 19.19511 1.000 61.47894 96 ILE A C 1
ATOM 796 O O . ILE A 1 96 ? -20.10640 22.96107 20.36077 1.000 79.62191 96 ILE A O 1
ATOM 801 N N . GLU A 1 97 ? -20.06000 23.37854 18.15273 1.000 61.92131 97 GLU A N 1
ATOM 802 C CA . GLU A 1 97 ? -19.89809 24.81162 18.35156 1.000 65.52892 97 GLU A CA 1
ATOM 803 C C . GLU A 1 97 ? -21.01848 25.38115 19.20136 1.000 66.02654 97 GLU A C 1
ATOM 804 O O . GLU A 1 97 ? -20.79816 26.32494 19.96554 1.000 73.65498 97 GLU A O 1
ATOM 810 N N . ASP A 1 98 ? -22.22235 24.82288 19.08491 1.000 64.20239 98 ASP A N 1
ATOM 811 C CA . ASP A 1 98 ? -23.31169 25.23487 19.96040 1.000 67.85316 98 ASP A CA 1
ATOM 812 C C . ASP A 1 98 ? -22.98492 24.92384 21.41370 1.000 70.44710 98 ASP A C 1
ATOM 813 O O . ASP A 1 98 ? -23.03327 25.80533 22.27930 1.000 70.01556 98 ASP A O 1
ATOM 818 N N . LYS A 1 99 ? -22.65154 23.66367 21.69613 1.000 67.96700 99 LYS A N 1
ATOM 819 C CA . LYS A 1 99 ? -22.30666 23.26747 23.05281 1.000 65.14742 99 LYS A CA 1
ATOM 820 C C . LYS A 1 99 ? -21.17437 24.11283 23.60398 1.000 68.35436 99 LYS A C 1
ATOM 821 O O . LYS A 1 99 ? -21.16673 24.43759 24.79450 1.000 79.39621 99 LYS A O 1
ATOM 827 N N . GLN A 1 100 ? -20.22029 24.48532 22.75388 1.000 61.70419 100 GLN A N 1
ATOM 828 C CA . GLN A 1 100 ? -19.14156 25.36123 23.18786 1.000 63.47491 100 GLN A CA 1
ATOM 829 C C . GLN A 1 100 ? -19.66293 26.73301 23.57857 1.000 68.07839 100 GLN A C 1
ATOM 830 O O . GLN A 1 100 ? -19.24736 27.29474 24.59530 1.000 74.34693 100 GLN A O 1
ATOM 836 N N . ASN A 1 101 ? -20.55311 27.30219 22.77411 1.000 66.48588 101 ASN A N 1
ATOM 837 C CA . ASN A 1 101 ? -21.01927 28.65007 23.06352 1.000 72.24775 101 ASN A CA 1
ATOM 838 C C . ASN A 1 101 ? -21.87165 28.66985 24.32365 1.000 77.00265 101 ASN A C 1
ATOM 839 O O . ASN A 1 101 ? -21.77031 29.59838 25.13438 1.000 81.30064 101 ASN A O 1
ATOM 844 N N . GLU A 1 102 ? -22.69633 27.63663 24.51544 1.000 81.54526 102 GLU A N 1
ATOM 845 C CA . GLU A 1 102 ? -23.48632 27.52504 25.73730 1.000 83.53516 102 GLU A CA 1
ATOM 846 C C . GLU A 1 102 ? -22.59767 27.53212 26.96915 1.000 80.67624 102 GLU A C 1
ATOM 847 O O . GLU A 1 102 ? -22.96252 28.09065 28.00982 1.000 83.51982 102 GLU A O 1
ATOM 853 N N . LEU A 1 103 ? -21.42444 26.91916 26.86682 1.000 70.54114 103 LEU A N 1
ATOM 854 C CA . LEU A 1 103 ? -20.51338 26.88580 27.99523 1.000 70.35352 103 LEU A CA 1
ATOM 855 C C . LEU A 1 103 ? -19.77481 28.20350 28.17177 1.000 74.12312 103 LEU A C 1
ATOM 856 O O . LEU A 1 103 ? -19.37560 28.53204 29.28996 1.000 97.63731 103 LEU A O 1
ATOM 861 N N . PHE A 1 104 ? -19.58733 28.97626 27.10474 1.000 73.65661 104 PHE A N 1
ATOM 862 C CA . PHE A 1 104 ? -18.77448 30.17981 27.23051 1.000 76.13086 104 PHE A CA 1
ATOM 863 C C . PHE A 1 104 ? -19.56250 31.38367 27.72017 1.000 80.73347 104 PHE A C 1
ATOM 864 O O . PHE A 1 104 ? -19.04685 32.17295 28.51799 1.000 86.48210 104 PHE A O 1
ATOM 872 N N . TYR A 1 105 ? -20.79430 31.55596 27.25125 1.000 80.64692 105 TYR A N 1
ATOM 873 C CA . TYR A 1 105 ? -21.50270 32.79717 27.52350 1.000 86.31890 105 TYR A CA 1
ATOM 874 C C . TYR A 1 105 ? -22.20393 32.80331 28.87585 1.000 92.32143 105 TYR A C 1
ATOM 875 O O . TYR A 1 105 ? -22.50112 33.88387 29.39634 1.000 93.32019 105 TYR A O 1
ATOM 884 N N . LYS A 1 106 ? -22.46461 31.63380 29.46313 1.000 88.14486 106 LYS A N 1
ATOM 885 C CA . LYS A 1 106 ? -22.90936 31.60300 30.85255 1.000 88.92770 106 LYS A CA 1
ATOM 886 C C . LYS A 1 106 ? -21.78490 32.02761 31.79482 1.000 86.12153 106 LYS A C 1
ATOM 887 O O . LYS A 1 106 ? -22.02945 32.72563 32.78589 1.000 86.13768 106 LYS A O 1
ATOM 893 N N . ARG A 1 107 ? -20.54472 31.64022 31.48948 1.000 93.10767 107 ARG A N 1
ATOM 894 C CA . ARG A 1 107 ? -19.39002 32.02991 32.28986 1.000 91.67387 107 ARG A CA 1
ATOM 895 C C . ARG A 1 107 ? -19.02489 33.48628 32.03106 1.000 93.71706 107 ARG A C 1
ATOM 896 O O . ARG A 1 107 ? -19.43668 34.37789 32.78251 1.000 95.80018 107 ARG A O 1
ATOM 904 N N . GLN A 1 108 ? -18.22397 33.72583 30.98690 1.000 90.41563 108 GLN A N 1
ATOM 905 C CA . GLN A 1 108 ? -17.89222 35.07838 30.51778 1.000 95.87547 108 GLN A CA 1
ATOM 906 C C . GLN A 1 108 ? -17.18594 35.90049 31.59834 1.000 100.33710 108 GLN A C 1
ATOM 907 O O . GLN A 1 108 ? -17.17800 37.13428 31.56576 1.000 98.40384 108 GLN A O 1
ATOM 913 N N . LYS A 1 109 ? -16.57084 35.22481 32.56188 1.000 92.15700 109 LYS A N 1
ATOM 914 C CA . LYS A 1 109 ? -15.85798 35.89855 33.63583 1.000 89.09339 109 LYS A CA 1
ATOM 915 C C . LYS A 1 109 ? -14.38204 36.12518 33.33264 1.000 90.99558 109 LYS A C 1
ATOM 916 O O . LYS A 1 109 ? -13.67766 36.70266 34.16738 1.000 92.26365 109 LYS A O 1
ATOM 922 N N . LEU A 1 110 ? -13.90635 35.69604 32.16403 1.000 100.60704 110 LEU A N 1
ATOM 923 C CA . LEU A 1 110 ? -12.51909 35.89677 31.72812 1.000 100.46862 110 LEU A CA 1
ATOM 924 C C . LEU A 1 110 ? -11.51114 35.38804 32.75421 1.000 100.45263 110 LEU A C 1
ATOM 925 O O . LEU A 1 110 ? -10.45059 34.88244 32.39319 1.000 100.19868 110 LEU A O 1
ATOM 930 N N . GLU B 1 7 ? -62.13190 7.37624 36.04411 1.000 105.25789 7 GLU B N 1
ATOM 931 C CA . GLU B 1 7 ? -62.32861 7.87302 34.68500 1.000 111.21258 7 GLU B CA 1
ATOM 932 C C . GLU B 1 7 ? -61.07884 7.70364 33.82736 1.000 113.70256 7 GLU B C 1
ATOM 933 O O . GLU B 1 7 ? -60.49847 8.68017 33.35139 1.000 108.42140 7 GLU B O 1
ATOM 939 N N . ALA B 1 8 ? -60.68328 6.44789 33.62289 1.000 125.36042 8 ALA B N 1
ATOM 940 C CA . ALA B 1 8 ? -59.46607 6.09593 32.90089 1.000 121.95047 8 ALA B CA 1
ATOM 941 C C . ALA B 1 8 ? -59.71222 5.80935 31.42530 1.000 122.85502 8 ALA B C 1
ATOM 942 O O . ALA B 1 8 ? -58.98130 6.31405 30.56826 1.000 121.49174 8 ALA B O 1
ATOM 944 N N . LEU B 1 9 ? -60.72800 4.99849 31.11410 1.000 128.62654 9 LEU B N 1
ATOM 945 C CA . LEU B 1 9 ? -61.03867 4.68657 29.72155 1.000 126.55712 9 LEU B CA 1
ATOM 946 C C . LEU B 1 9 ? -61.28643 5.95256 28.91429 1.000 124.83408 9 LEU B C 1
ATOM 947 O O . LEU B 1 9 ? -60.95046 6.01925 27.72583 1.000 130.23877 9 LEU B O 1
ATOM 952 N N . GLN B 1 10 ? -61.87257 6.96949 29.55037 1.000 131.54864 10 GLN B N 1
ATOM 953 C CA . GLN B 1 10 ? -62.14022 8.23365 28.87452 1.000 129.59977 10 GLN B CA 1
ATOM 954 C C . GLN B 1 10 ? -60.89265 8.74992 28.16955 1.000 128.00722 10 GLN B C 1
ATOM 955 O O . GLN B 1 10 ? -60.94194 9.15819 27.00439 1.000 128.16509 10 GLN B O 1
ATOM 961 N N . SER B 1 11 ? -59.75667 8.71662 28.86168 1.000 124.39755 11 SER B N 1
ATOM 962 C CA . SER B 1 11 ? -58.48143 9.06107 28.24568 1.000 121.18168 11 SER B CA 1
ATOM 963 C C . SER B 1 11 ? -57.80669 7.82673 27.65351 1.000 122.97468 11 SER B C 1
ATOM 964 O O . SER B 1 11 ? -57.55096 7.77330 26.44626 1.000 125.90956 11 SER B O 1
ATOM 967 N N . GLU B 1 12 ? -57.54896 6.81394 28.48681 1.000 118.67713 12 GLU B N 1
ATOM 968 C CA . GLU B 1 12 ? -56.73570 5.67110 28.07615 1.000 1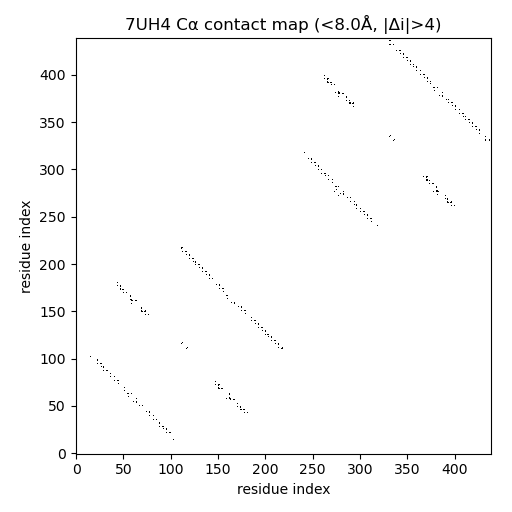19.66559 12 GLU B CA 1
ATOM 969 C C . GLU B 1 12 ? -57.29513 4.96297 26.84445 1.000 119.70357 12 GLU B C 1
ATOM 970 O O . GLU B 1 12 ? -56.54271 4.60430 25.93597 1.000 119.42253 12 GLU B O 1
ATOM 976 N N . SER B 1 13 ? -58.60954 4.73318 26.79962 1.000 122.14577 13 SER B N 1
ATOM 977 C CA . SER B 1 13 ? -59.17510 4.07778 25.62082 1.000 118.02683 13 SER B CA 1
ATOM 978 C C . SER B 1 13 ? -59.14100 4.99917 24.40930 1.000 114.16447 13 SER B C 1
ATOM 979 O O . SER B 1 13 ? -58.84214 4.55517 23.29467 1.000 110.71163 13 SER B O 1
ATOM 982 N N . HIS B 1 14 ? -59.43668 6.28579 24.60516 1.000 116.14241 14 HIS B N 1
ATOM 983 C CA . HIS B 1 14 ? -59.42081 7.21816 23.48258 1.000 114.86906 14 HIS B CA 1
ATOM 984 C C . HIS B 1 14 ? -57.99492 7.57399 23.07244 1.000 112.52503 14 HIS B C 1
ATOM 985 O O . HIS B 1 14 ? -57.71549 7.74981 21.88115 1.000 114.28664 14 HIS B O 1
ATOM 992 N N . ARG B 1 15 ? -57.07967 7.68959 24.04042 1.000 115.65810 15 ARG B N 1
ATOM 993 C CA . ARG B 1 15 ? -55.68007 7.95589 23.71094 1.000 113.90811 15 ARG B CA 1
ATOM 994 C C . ARG B 1 15 ? -55.04897 6.78186 22.97710 1.000 113.03404 15 ARG B C 1
ATOM 995 O O . ARG B 1 15 ? -54.24617 6.97456 22.05721 1.000 115.53861 15 ARG B O 1
ATOM 1003 N N . LEU B 1 16 ? -55.39227 5.55891 23.38051 1.000 112.47120 16 LEU B N 1
ATOM 1004 C CA . LEU B 1 16 ? -54.76108 4.37460 22.81012 1.000 109.74247 16 LEU B CA 1
ATOM 1005 C C . LEU B 1 16 ? -55.24689 4.11966 21.38935 1.000 105.39670 16 LEU B C 1
ATOM 1006 O O . LEU B 1 16 ? -54.45829 3.73690 20.51786 1.000 99.14771 16 LEU B O 1
ATOM 1011 N N . GLU B 1 17 ? -56.54064 4.32840 21.13475 1.000 104.08990 17 GLU B N 1
ATOM 1012 C CA . GLU B 1 17 ? -57.05904 4.18653 19.78080 1.000 98.22602 17 GLU B CA 1
ATOM 1013 C C . GLU B 1 17 ? -56.42871 5.17786 18.81252 1.000 94.42796 17 GLU B C 1
ATOM 1014 O O . GLU B 1 17 ? -56.44026 4.93350 17.60233 1.000 94.55663 17 GLU B O 1
ATOM 1020 N N . ASN B 1 18 ? -55.86383 6.27512 19.31367 1.000 101.18410 18 ASN B N 1
ATOM 1021 C CA . ASN B 1 18 ? -55.24519 7.27255 18.44987 1.000 99.69115 18 ASN B CA 1
ATOM 1022 C C . ASN B 1 18 ? -53.75983 7.01386 18.24844 1.000 95.66263 18 ASN B C 1
ATOM 1023 O O . ASN B 1 18 ? -53.26960 7.07584 17.11694 1.000 94.55413 18 ASN B O 1
ATOM 1028 N N . ALA B 1 19 ? -53.02893 6.73197 19.32751 1.000 89.44007 19 ALA B N 1
ATOM 1029 C CA . ALA B 1 19 ? -51.64719 6.30146 19.17456 1.000 87.85438 19 ALA B CA 1
ATOM 1030 C C . ALA B 1 19 ? -51.55988 5.03111 18.34111 1.000 85.04362 19 ALA B C 1
ATOM 1031 O O . ALA B 1 19 ? -50.59039 4.84292 17.60016 1.000 84.81080 19 ALA B O 1
ATOM 1033 N N . LEU B 1 20 ? -52.56961 4.16141 18.43210 1.000 90.68268 20 LEU B N 1
ATOM 1034 C CA . LEU B 1 20 ? -52.61653 2.97073 17.58718 1.000 90.81053 20 LEU B CA 1
ATOM 1035 C C . LEU B 1 20 ? -52.71868 3.34470 16.11385 1.000 92.30308 20 LEU B C 1
ATOM 1036 O O . LEU B 1 20 ? -51.88887 2.93688 15.29506 1.000 96.09418 20 LEU B O 1
ATOM 1041 N N . SER B 1 21 ? -53.74881 4.11191 15.75497 1.000 89.38228 21 SER B N 1
ATOM 1042 C CA . SER B 1 21 ? -53.90672 4.53543 14.36869 1.000 85.98850 21 SER B CA 1
ATOM 1043 C C . SER B 1 21 ? -52.68950 5.30408 13.87307 1.000 85.42974 21 SER B C 1
ATOM 1044 O O . SER B 1 21 ? -52.31777 5.18468 12.69907 1.000 88.86989 21 SER B O 1
ATOM 1047 N N . ILE B 1 22 ? -52.06487 6.10179 14.74408 1.000 77.94677 22 ILE B N 1
ATOM 1048 C CA . ILE B 1 22 ? -50.81249 6.76044 14.38333 1.000 79.12542 22 ILE B CA 1
ATOM 1049 C C . ILE B 1 22 ? -49.77482 5.73077 13.96279 1.000 77.76915 22 ILE B C 1
ATOM 1050 O O . ILE B 1 22 ? -49.04342 5.92656 12.98482 1.000 89.27300 22 ILE B O 1
ATOM 1055 N N . ILE B 1 23 ? -49.70337 4.61314 14.68575 1.000 78.79232 23 ILE B N 1
ATOM 1056 C CA . ILE B 1 23 ? -48.80294 3.53292 14.29894 1.000 82.41248 23 ILE B CA 1
ATOM 1057 C C . ILE B 1 23 ? -49.17912 3.00035 12.92382 1.000 83.26713 23 ILE B C 1
ATOM 1058 O O . ILE B 1 23 ? -48.31344 2.76607 12.07185 1.000 89.62619 23 ILE B O 1
ATOM 1063 N N . GLU B 1 24 ? -50.47651 2.81590 12.67893 1.000 77.57538 24 GLU B N 1
ATOM 1064 C CA . GLU B 1 24 ? -50.89985 2.24479 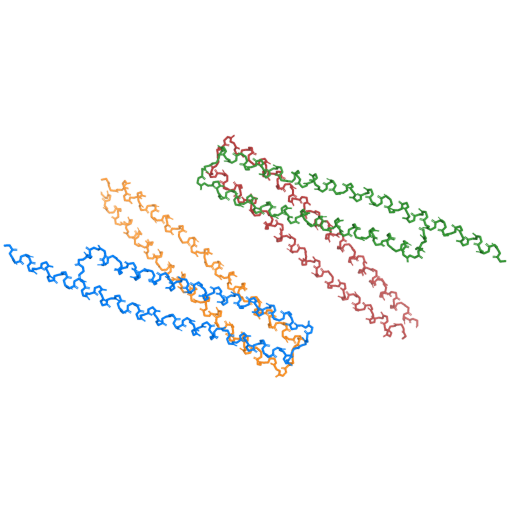11.40868 1.000 79.85513 24 GLU B CA 1
ATOM 1065 C C . GLU B 1 24 ? -50.62713 3.18048 10.24398 1.000 74.38433 24 GLU B C 1
ATOM 1066 O O . GLU B 1 24 ? -50.46774 2.71986 9.10813 1.000 80.45755 24 GLU B O 1
ATOM 1072 N N . GLU B 1 25 ? -50.56939 4.48545 10.49020 1.000 84.09858 25 GLU B N 1
ATOM 1073 C CA . GLU B 1 25 ? -50.20097 5.36943 9.39596 1.000 80.78935 25 GLU B CA 1
ATOM 1074 C C . GLU B 1 25 ? -48.70383 5.33937 9.13876 1.000 79.16705 25 GLU B C 1
ATOM 1075 O O . GLU B 1 25 ? -48.26984 5.33110 7.98255 1.000 81.87972 25 GLU B O 1
ATOM 1081 N N . GLU B 1 26 ? -47.89973 5.32488 10.19908 1.000 82.04414 26 GLU B N 1
ATOM 1082 C CA . GLU B 1 26 ? -46.46097 5.18823 10.02100 1.000 80.63394 26 GLU B CA 1
ATOM 1083 C C . GLU B 1 26 ? -46.11271 3.87586 9.33966 1.000 78.09326 26 GLU B C 1
ATOM 1084 O O . GLU B 1 26 ? -45.13884 3.81097 8.58288 1.000 78.07588 26 GLU B O 1
ATOM 1090 N N . ARG B 1 27 ? -46.90013 2.82674 9.58719 1.000 77.48844 27 ARG B N 1
ATOM 1091 C CA . ARG B 1 27 ? -46.68667 1.56177 8.89615 1.000 78.96087 27 ARG B CA 1
ATOM 1092 C C . ARG B 1 27 ? -46.92068 1.71429 7.39919 1.000 78.26473 27 ARG B C 1
ATOM 1093 O O . ARG B 1 27 ? -46.11496 1.24716 6.58486 1.000 77.29550 27 ARG B O 1
ATOM 1101 N N . LYS B 1 28 ? -48.01242 2.37661 7.01781 1.000 77.24451 28 LYS B N 1
ATOM 1102 C CA . LYS B 1 28 ? -48.24871 2.65886 5.60759 1.000 75.95613 28 LYS B CA 1
ATOM 1103 C C . LYS B 1 28 ? -47.14465 3.53946 5.04050 1.000 71.00470 28 LYS B C 1
ATOM 1104 O O . LYS B 1 28 ? -46.55449 3.22548 4.00097 1.000 77.15610 28 LYS B O 1
ATOM 1110 N N . GLN B 1 29 ? -46.85125 4.64878 5.72288 1.000 71.79694 29 GLN B N 1
ATOM 1111 C CA . GLN B 1 29 ? -45.77549 5.53918 5.30438 1.000 69.37161 29 GLN B CA 1
ATOM 1112 C C . GLN B 1 29 ? -44.45772 4.80453 5.10561 1.000 68.94917 29 GLN B C 1
ATOM 1113 O O . GLN B 1 29 ? -43.66384 5.17423 4.23325 1.000 78.74220 29 GLN B O 1
ATOM 1119 N N . LEU B 1 30 ? -44.20641 3.76251 5.89254 1.000 72.55397 30 LEU B N 1
ATOM 1120 C CA . LEU B 1 30 ? -42.98655 2.99136 5.70238 1.000 72.41787 30 LEU B CA 1
ATOM 1121 C C . LEU B 1 30 ? -43.07896 2.09957 4.47315 1.000 69.03898 30 LEU B C 1
ATOM 1122 O O . LEU B 1 30 ? -42.12312 2.01845 3.69553 1.000 71.45855 30 LEU B O 1
ATOM 1127 N N . LYS B 1 31 ? -44.21824 1.42903 4.27495 1.000 67.41272 31 LYS B N 1
ATOM 1128 C CA . LYS B 1 31 ? -44.39126 0.62300 3.07004 1.000 71.51907 31 LYS B CA 1
ATOM 1129 C C . LYS B 1 31 ? -44.21284 1.45677 1.80896 1.000 67.85298 31 LYS B C 1
ATOM 1130 O O . LYS B 1 31 ? -43.87364 0.91666 0.75224 1.000 66.42366 31 LYS B O 1
ATOM 1136 N N . LEU B 1 32 ? -44.42226 2.76960 1.90191 1.000 69.17352 32 LEU B N 1
ATOM 1137 C CA . LEU B 1 32 ? -44.26107 3.64145 0.74459 1.000 62.48360 32 LEU B CA 1
ATOM 1138 C C . LEU B 1 32 ? -42.80468 4.02412 0.53736 1.000 61.17134 32 LEU B C 1
ATOM 1139 O O . LEU B 1 32 ? -42.33578 4.10869 -0.60359 1.000 61.59622 32 LEU B O 1
ATOM 1144 N N . LYS B 1 33 ? -42.08109 4.26367 1.62839 1.000 62.68506 33 LYS B N 1
ATOM 1145 C CA . LYS B 1 33 ? -40.65261 4.52001 1.52424 1.000 63.28392 33 LYS B CA 1
ATOM 1146 C C . LYS B 1 33 ? -39.91223 3.29978 0.99357 1.000 59.06779 33 LYS B C 1
ATOM 1147 O O . LYS B 1 33 ? -38.86154 3.44167 0.35836 1.000 58.66166 33 LYS B O 1
ATOM 1153 N N . GLU B 1 34 ? -40.44570 2.09982 1.23750 1.000 62.62951 34 GLU B N 1
ATOM 1154 C CA . GLU B 1 34 ? -39.88140 0.89532 0.63859 1.000 62.23278 34 GLU B CA 1
ATOM 1155 C C . GLU B 1 34 ? -39.97486 0.94417 -0.88072 1.000 59.14710 34 GLU B C 1
ATOM 1156 O O . GLU B 1 34 ? -38.99217 0.68418 -1.58292 1.000 54.31506 34 GLU B O 1
ATOM 1162 N N . ALA B 1 35 ? -41.16089 1.25544 -1.40643 1.000 58.37118 35 ALA B N 1
ATOM 1163 C CA . ALA B 1 35 ? -41.31820 1.38320 -2.84892 1.000 60.63934 35 ALA B CA 1
ATOM 1164 C C . ALA B 1 35 ? -40.39935 2.45923 -3.40686 1.000 58.64723 35 ALA B C 1
ATOM 1165 O O . ALA B 1 35 ? -39.79593 2.27959 -4.46986 1.000 59.46665 35 ALA B O 1
ATOM 1167 N N . GLU B 1 36 ? -40.27322 3.58104 -2.69645 1.000 55.65489 36 GLU B N 1
ATOM 1168 C CA . GLU B 1 36 ? -39.44186 4.67155 -3.18722 1.000 55.65362 36 GLU B CA 1
ATOM 1169 C C . GLU B 1 36 ? -37.98593 4.25062 -3.30302 1.000 57.60030 36 GLU B C 1
ATOM 1170 O O . GLU B 1 36 ? -37.30400 4.61579 -4.26582 1.000 61.56842 36 GLU B O 1
ATOM 1176 N N . LEU B 1 37 ? -37.48512 3.48918 -2.33050 1.000 56.29657 37 LEU B N 1
ATOM 1177 C CA . LEU B 1 37 ? -36.11378 3.00280 -2.42963 1.000 55.28076 37 LEU B CA 1
ATOM 1178 C C . LEU B 1 37 ? -35.93301 2.13367 -3.66270 1.000 56.76088 37 LEU B C 1
ATOM 1179 O O . LEU B 1 37 ? -34.93453 2.25776 -4.37904 1.000 57.21370 37 LEU B O 1
ATOM 1184 N N . GLN B 1 38 ? -36.89045 1.24757 -3.92813 1.000 55.05548 38 GLN B N 1
ATOM 1185 C CA . GLN B 1 38 ? -36.74881 0.33918 -5.05542 1.000 55.03801 38 GLN B CA 1
ATOM 1186 C C . GLN B 1 38 ? -36.72610 1.11074 -6.36699 1.000 58.05025 38 GLN B C 1
ATOM 1187 O O . GLN B 1 38 ? -35.86993 0.87449 -7.22605 1.000 57.99869 38 GLN B O 1
ATOM 1193 N N . GLU B 1 39 ? -37.65581 2.05307 -6.52738 1.000 55.00905 39 GLU B N 1
ATOM 1194 C CA . GLU B 1 39 ? -37.64225 2.92526 -7.69475 1.000 57.24566 39 GLU B CA 1
ATOM 1195 C C . GLU B 1 39 ? -36.33247 3.69993 -7.77503 1.000 57.61823 39 GLU B C 1
ATOM 1196 O O . GLU B 1 39 ? -35.71197 3.78945 -8.83961 1.000 64.70854 39 GLU B O 1
ATOM 1202 N N . GLU B 1 40 ? -35.88856 4.25479 -6.64822 1.000 61.20074 40 GLU B N 1
ATOM 1203 C CA . GLU B 1 40 ? -34.60214 4.94144 -6.61181 1.000 59.32481 40 GLU B CA 1
ATOM 1204 C C . GLU B 1 40 ? -33.46305 3.99321 -6.95604 1.000 56.38633 40 GLU B C 1
ATOM 1205 O O . GLU B 1 40 ? -32.50393 4.37377 -7.63907 1.000 57.32046 40 GLU B O 1
ATOM 1211 N N . TYR B 1 41 ? -33.55047 2.75522 -6.47644 1.000 58.82340 41 TYR B N 1
ATOM 1212 C CA . TYR B 1 41 ? -32.52399 1.76691 -6.76386 1.000 56.97115 41 TYR B CA 1
ATOM 1213 C C . TYR B 1 41 ? -32.49752 1.43769 -8.24945 1.000 59.45587 41 TYR B C 1
ATOM 1214 O O . TYR B 1 41 ? -31.42586 1.34736 -8.85703 1.000 59.33301 41 TYR B O 1
ATOM 1223 N N . GLN B 1 42 ? -33.67372 1.27750 -8.85487 1.000 53.43871 42 GLN B N 1
ATOM 1224 C CA . GLN B 1 42 ? -33.76175 1.11351 -10.30131 1.000 50.26466 42 GLN B CA 1
ATOM 1225 C C . GLN B 1 42 ? -33.11911 2.28468 -11.02877 1.000 50.61705 42 GLN B C 1
ATOM 1226 O O . GLN B 1 42 ? -32.19433 2.10202 -11.82592 1.000 54.80343 42 GLN B O 1
ATOM 1232 N N . ASN B 1 43 ? -33.60644 3.50168 -10.76495 1.000 49.99103 43 ASN B N 1
ATOM 1233 C CA . ASN B 1 43 ? -33.13820 4.67629 -11.49561 1.000 51.03694 43 ASN B CA 1
ATOM 1234 C C . ASN B 1 43 ? -31.63742 4.84633 -11.36621 1.000 50.14481 43 ASN B C 1
ATOM 1235 O O . ASN B 1 43 ? -30.95566 5.19178 -12.33477 1.000 54.81592 43 ASN B O 1
ATOM 1240 N N . SER B 1 44 ? -31.10854 4.62343 -10.16942 1.000 54.30336 44 SER B N 1
ATOM 1241 C CA . SER B 1 44 ? -29.68144 4.77796 -9.95031 1.000 54.14791 44 SER B CA 1
ATOM 1242 C C . SER B 1 44 ? -28.86672 3.81484 -10.79763 1.000 51.42387 44 SER B C 1
ATOM 1243 O O . SER B 1 44 ? -27.68539 4.06947 -11.04126 1.000 48.49848 44 SER B O 1
ATOM 1246 N N . LEU B 1 45 ? -29.46836 2.72779 -11.26923 1.000 51.02124 45 LEU B N 1
ATOM 1247 C CA . LEU B 1 45 ? -28.74361 1.72946 -12.03766 1.000 51.81723 45 LEU B CA 1
ATOM 1248 C C . LEU B 1 45 ? -28.90358 1.89882 -13.53734 1.000 53.74954 45 LEU B C 1
ATOM 1249 O O . LEU B 1 45 ? -28.19212 1.23826 -14.29974 1.000 53.12480 45 LEU B O 1
ATOM 1254 N N . ARG B 1 46 ? -29.81104 2.76177 -13.97777 1.000 49.53025 46 ARG B N 1
ATOM 1255 C CA . ARG B 1 46 ? -30.08841 2.88513 -15.40034 1.000 51.23818 46 ARG B CA 1
ATOM 1256 C C . ARG B 1 46 ? -28.86326 3.29352 -16.22049 1.000 56.67430 46 ARG B C 1
ATOM 1257 O O . ARG B 1 46 ? -28.54436 2.60026 -17.19060 1.000 51.27545 46 ARG B O 1
ATOM 1265 N N . PRO B 1 47 ? -28.13871 4.36988 -15.87928 1.000 50.67367 47 PRO B N 1
ATOM 1266 C CA . PRO B 1 47 ? -26.95104 4.68947 -16.68998 1.000 49.38271 47 PRO B CA 1
ATOM 1267 C C . PRO B 1 47 ? -25.88095 3.61555 -16.64479 1.000 48.93356 47 PRO B C 1
ATOM 1268 O O . PRO B 1 47 ? -25.19294 3.40855 -17.64990 1.000 51.46444 47 PRO B O 1
ATOM 1272 N N . LEU B 1 48 ? -25.71607 2.91926 -15.51755 1.000 49.33739 48 LEU B N 1
ATOM 1273 C CA . LEU B 1 48 ? -24.74790 1.82647 -15.46829 1.000 49.34317 48 LEU B CA 1
ATOM 1274 C C . LEU B 1 48 ? -25.10495 0.74663 -16.47400 1.000 49.38059 48 LEU B C 1
ATOM 1275 O O . LEU B 1 48 ? -24.25348 0.28220 -17.24165 1.000 49.90240 48 LEU B O 1
ATOM 1280 N N . GLN B 1 49 ? -26.36791 0.33966 -16.48057 1.000 50.29224 49 GLN B N 1
ATOM 1281 C CA . GLN B 1 49 ? -26.83548 -0.63184 -17.45329 1.000 51.09164 49 GLN B CA 1
ATOM 1282 C C . GLN B 1 49 ? -26.69775 -0.09681 -18.86966 1.000 52.02838 49 GLN B C 1
ATOM 1283 O O . GLN B 1 49 ? -26.26956 -0.82407 -19.77216 1.000 50.48120 49 GLN B O 1
ATOM 1289 N N . GLN B 1 50 ? -27.04318 1.17433 -19.08030 1.000 52.03075 50 GLN B N 1
ATOM 1290 C CA . GLN B 1 50 ? -26.78619 1.80698 -20.36876 1.000 50.25855 50 GLN B CA 1
ATOM 1291 C C . GLN B 1 50 ? -25.35286 1.57791 -20.81239 1.000 51.54976 50 GLN B C 1
ATOM 1292 O O . GLN B 1 50 ? -25.09683 1.16293 -21.94540 1.000 62.28369 50 GLN B O 1
ATOM 1298 N N . LEU B 1 51 ? -24.40359 1.81416 -19.91240 1.000 51.27664 51 LEU B N 1
ATOM 1299 C CA . LEU B 1 51 ? -23.00357 1.66153 -20.27146 1.000 48.31689 51 LEU B CA 1
ATOM 1300 C C . LEU B 1 51 ? -22.67985 0.22558 -20.62631 1.000 49.29623 51 LEU B C 1
ATOM 1301 O O . LEU B 1 51 ? -21.80175 -0.02711 -21.45094 1.000 56.58777 51 LEU B O 1
ATOM 1306 N N . GLN B 1 52 ? -23.37590 -0.72556 -20.01906 1.000 49.17974 52 GLN B N 1
ATOM 1307 C CA . GLN B 1 52 ? -23.16568 -2.12164 -20.36804 1.000 53.28055 52 GLN B CA 1
ATOM 1308 C C . GLN B 1 52 ? -23.54708 -2.38572 -21.81499 1.000 55.69715 52 GLN B C 1
ATOM 1309 O O . GLN B 1 52 ? -22.77468 -2.97860 -22.57668 1.000 55.87724 52 GLN B O 1
ATOM 1315 N N . TYR B 1 53 ? -24.74433 -1.95346 -22.20838 1.000 54.70579 53 TYR B N 1
ATOM 1316 C CA . TYR B 1 53 ? -25.20606 -2.16647 -23.57383 1.000 55.38489 53 TYR B CA 1
ATOM 1317 C C . TYR B 1 53 ? -24.32756 -1.42078 -24.56310 1.000 55.54605 53 TYR B C 1
ATOM 1318 O O . TYR B 1 53 ? -23.83037 -2.00093 -25.53436 1.000 56.14341 53 TYR B O 1
ATOM 1327 N N . LEU B 1 54 ? -24.13023 -0.12300 -24.32706 1.000 50.01041 54 LEU B N 1
ATOM 1328 C CA . LEU B 1 54 ? -23.41208 0.70067 -25.28784 1.000 49.38363 54 LEU B CA 1
ATOM 1329 C C . LEU B 1 54 ? -21.98676 0.21545 -25.48869 1.000 51.50972 54 LEU B C 1
ATOM 1330 O O . LEU B 1 54 ? -21.46160 0.28412 -26.60292 1.000 59.54322 54 LEU B O 1
ATOM 1335 N N . THR B 1 55 ? -21.34799 -0.28901 -24.43640 1.000 49.94782 55 THR B N 1
ATOM 1336 C CA . THR B 1 55 ? -19.99229 -0.79928 -24.59446 1.000 52.14765 55 THR B CA 1
ATOM 1337 C C . THR B 1 55 ? -19.94077 -1.99213 -25.52684 1.000 55.84881 55 THR B C 1
ATOM 1338 O O . THR B 1 55 ? -18.92300 -2.20839 -26.19148 1.000 55.65662 55 THR B O 1
ATOM 1342 N N . LEU B 1 56 ? -21.00381 -2.79140 -25.57098 1.000 51.64715 56 LEU B N 1
ATOM 1343 C CA . LEU B 1 56 ? -20.98028 -3.96090 -26.43551 1.000 51.86128 56 LEU B CA 1
ATOM 1344 C C . LEU B 1 56 ? -20.76951 -3.55040 -27.88409 1.000 56.12844 56 LEU B C 1
ATOM 1345 O O . LEU B 1 56 ? -19.96903 -4.15994 -28.60077 1.000 59.10256 56 LEU B O 1
ATOM 1350 N N . SER B 1 57 ? -21.43955 -2.48188 -28.31424 1.000 55.15085 57 SER B N 1
ATOM 1351 C CA . SER B 1 57 ? -21.42401 -2.09142 -29.71785 1.000 57.99100 57 SER B CA 1
ATOM 1352 C C . SER B 1 57 ? -20.17318 -1.31058 -30.08700 1.000 61.52530 57 SER B C 1
ATOM 1353 O O . SER B 1 57 ? -19.65708 -1.45268 -31.19931 1.000 66.31242 57 SER B O 1
ATOM 1356 N N . ALA B 1 58 ? -19.67179 -0.48338 -29.17932 1.000 54.46522 58 ALA B N 1
ATOM 1357 C CA . ALA B 1 58 ? -18.73074 0.55143 -29.57058 1.000 57.29075 58 ALA B CA 1
ATOM 1358 C C . ALA B 1 58 ? -17.27805 0.24398 -29.24531 1.000 60.83510 58 ALA B C 1
ATOM 1359 O O . ALA B 1 58 ? -16.39159 0.90584 -29.79302 1.000 66.87986 58 ALA B O 1
ATOM 1361 N N . CYS B 1 59 ? -16.99344 -0.71996 -28.38341 1.000 65.76462 59 CYS B N 1
ATOM 1362 C CA . CYS B 1 59 ? -15.65982 -0.80963 -27.81805 1.000 66.08898 59 CYS B CA 1
ATOM 1363 C C . CYS B 1 59 ? -14.98823 -2.12882 -28.15381 1.000 66.21028 59 CYS B C 1
ATOM 1364 O O . CYS B 1 59 ? -15.64496 -3.15046 -28.37099 1.000 62.72817 59 CYS B O 1
ATOM 1367 N N . GLU B 1 60 ? -13.65976 -2.06997 -28.20064 1.000 70.85850 60 GLU B N 1
ATOM 1368 C CA . GLU B 1 60 ? -12.83963 -3.22341 -28.52779 1.000 76.12650 60 GLU B CA 1
ATOM 1369 C C . GLU B 1 60 ? -13.19583 -4.39007 -27.62821 1.000 74.05344 60 GLU B C 1
ATOM 1370 O O . GLU B 1 60 ? -13.31357 -4.23979 -26.41051 1.000 75.97247 60 GLU B O 1
ATOM 1376 N N . GLU B 1 61 ? -13.38983 -5.55442 -28.23410 1.000 76.02482 61 GLU B N 1
ATOM 1377 C CA . GLU B 1 61 ? -13.81591 -6.69503 -27.43971 1.000 78.23667 61 GLU B CA 1
ATOM 1378 C C . GLU B 1 61 ? -12.72127 -7.12892 -26.47330 1.000 79.91304 61 GLU B C 1
ATOM 1379 O O . GLU B 1 61 ? -13.01698 -7.59347 -25.36799 1.000 79.34791 61 GLU B O 1
ATOM 1385 N N . GLU B 1 62 ? -11.45374 -6.96095 -26.85767 1.000 78.52105 62 GLU B N 1
ATOM 1386 C CA . GLU B 1 62 ? -10.34155 -7.35002 -25.99818 1.000 76.47525 62 GLU B CA 1
ATOM 1387 C C . GLU B 1 62 ? -10.09908 -6.36092 -24.87089 1.000 75.33251 62 GLU B C 1
ATOM 1388 O O . GLU B 1 62 ? -9.33766 -6.66496 -23.94913 1.000 75.37311 62 GLU B O 1
ATOM 1394 N N . LYS B 1 63 ? -10.70295 -5.18251 -24.93036 1.000 72.20069 63 LYS B N 1
ATOM 1395 C CA . LYS B 1 63 ? -10.62324 -4.22200 -23.84733 1.000 66.24454 63 LYS B CA 1
ATOM 1396 C C . LYS B 1 63 ? -11.91151 -4.13859 -23.05664 1.000 60.44505 63 LYS B C 1
ATOM 1397 O O . LYS B 1 63 ? -11.93509 -3.49175 -22.00868 1.000 59.06731 63 LYS B O 1
ATOM 1403 N N . ARG B 1 64 ? -12.97594 -4.77581 -23.52547 1.000 64.74018 64 ARG B N 1
ATOM 1404 C CA . ARG B 1 64 ? -14.27723 -4.55972 -22.92523 1.000 65.29410 64 ARG B CA 1
ATOM 1405 C C . ARG B 1 64 ? -14.39963 -5.20075 -21.55492 1.000 64.75282 64 ARG B C 1
ATOM 1406 O O . ARG B 1 64 ? -15.23060 -4.76491 -20.75397 1.000 63.35499 64 ARG B O 1
ATOM 1414 N N . GLN B 1 65 ? -13.58916 -6.21323 -21.26060 1.000 58.44343 65 GLN B N 1
ATOM 1415 C CA . GLN B 1 65 ? -13.68131 -6.86435 -19.95919 1.000 56.69599 65 GLN B CA 1
ATOM 1416 C C . GLN B 1 65 ? -13.13962 -5.96460 -18.86082 1.000 55.91469 65 GLN B C 1
ATOM 1417 O O . GLN B 1 65 ? -13.72485 -5.87856 -17.77511 1.000 53.71138 65 GLN B O 1
ATOM 1423 N N . GLU B 1 66 ? -12.02299 -5.28627 -19.12705 1.000 53.00338 66 GLU B N 1
ATOM 1424 C CA . GLU B 1 66 ? -11.55343 -4.24915 -18.21846 1.000 52.06201 66 GLU B CA 1
ATOM 1425 C C . GLU B 1 66 ? -12.62211 -3.19521 -17.98676 1.000 51.73781 66 GLU B C 1
ATOM 1426 O O . GLU B 1 66 ? -12.74017 -2.65669 -16.88171 1.000 53.40916 66 GLU B O 1
ATOM 1432 N N . LEU B 1 67 ? -13.41518 -2.90098 -19.01182 1.000 55.50265 67 LEU B N 1
ATOM 1433 C CA . LEU B 1 67 ? -14.52168 -1.96826 -18.85772 1.000 54.27350 67 LEU B CA 1
ATOM 1434 C C . LEU B 1 67 ? -15.57965 -2.53613 -17.92534 1.000 50.47797 67 LEU B C 1
ATOM 1435 O O . LEU B 1 67 ? -16.03762 -1.86106 -16.99897 1.000 51.26528 67 LEU B O 1
ATOM 1440 N N . MET B 1 68 ? -15.98040 -3.78367 -18.16352 1.000 52.31292 68 MET B N 1
ATOM 1441 C CA . MET B 1 68 ? -17.00875 -4.40716 -17.34560 1.000 51.85406 68 MET B CA 1
ATOM 1442 C C . MET B 1 68 ? -16.58275 -4.49996 -15.88993 1.000 53.04131 68 MET B C 1
ATOM 1443 O O . MET B 1 68 ? -17.42359 -4.39774 -14.98750 1.000 51.09682 68 MET B O 1
ATOM 1448 N N . TYR B 1 69 ? -15.28671 -4.69538 -15.64247 1.000 53.98237 69 TYR B N 1
ATOM 1449 C CA . TYR B 1 69 ? -14.80046 -4.71932 -14.27038 1.000 51.09447 69 TYR B CA 1
ATOM 1450 C C . TYR B 1 69 ? -15.07390 -3.39318 -13.57684 1.000 51.92175 69 TYR B C 1
ATOM 1451 O O . TYR B 1 69 ? -15.60950 -3.36067 -12.46377 1.000 54.60359 69 TYR B O 1
ATOM 1460 N N . GLU B 1 70 ? -14.70194 -2.28453 -14.21903 1.000 52.15660 70 GLU B N 1
ATOM 1461 C CA . GLU B 1 70 ? -15.03680 -0.97485 -13.67593 1.000 49.34586 70 GLU B CA 1
ATOM 1462 C C . GLU B 1 70 ? -16.53396 -0.85039 -13.45000 1.000 51.42675 70 GLU B C 1
ATOM 1463 O O . GLU B 1 70 ? -16.97196 -0.39927 -12.38840 1.000 54.20170 70 GLU B O 1
ATOM 1469 N N . ILE B 1 71 ? -17.33420 -1.25376 -14.43839 1.000 48.20340 71 ILE B N 1
ATOM 1470 C CA . ILE B 1 71 ? -18.78689 -1.18491 -14.30593 1.000 47.72520 71 ILE B CA 1
ATOM 1471 C C . ILE B 1 71 ? -19.23715 -1.94461 -13.07180 1.000 47.42234 71 ILE B C 1
ATOM 1472 O O . ILE B 1 71 ? -20.08464 -1.47307 -12.30341 1.000 48.40832 71 ILE B O 1
ATOM 1477 N N . GLY B 1 72 ? -18.66648 -3.12926 -12.85761 1.000 51.30929 72 GLY B N 1
ATOM 1478 C CA . GLY B 1 72 ? -18.97704 -3.88283 -11.65798 1.000 51.50777 72 GLY B CA 1
ATOM 1479 C C . GLY B 1 72 ? -18.56937 -3.15233 -10.39650 1.000 48.86348 72 GLY B C 1
ATOM 1480 O O . GLY B 1 72 ? -19.30902 -3.14353 -9.41117 1.000 48.53064 72 GLY B O 1
ATOM 1481 N N . GLN B 1 73 ? -17.39064 -2.52955 -10.40977 1.000 47.94802 73 GLN B N 1
ATOM 1482 C CA . GLN B 1 73 ? -16.97514 -1.73073 -9.26389 1.000 47.12399 73 GLN B CA 1
ATOM 1483 C C . GLN B 1 73 ? -18.02686 -0.68957 -8.91775 1.000 50.21095 73 GLN B C 1
ATOM 1484 O O . GLN B 1 73 ? -18.36951 -0.50751 -7.74451 1.000 60.76201 73 GLN B O 1
ATOM 1490 N N . ILE B 1 74 ? -18.56765 -0.01221 -9.92772 1.000 48.11029 74 ILE B N 1
ATOM 1491 C CA . ILE B 1 74 ? -19.62654 0.95627 -9.67183 1.000 47.13454 74 ILE B CA 1
ATOM 1492 C C . ILE B 1 74 ? -20.89582 0.25014 -9.22264 1.000 48.68242 74 ILE B C 1
ATOM 1493 O O . ILE B 1 74 ? -21.66211 0.77930 -8.41111 1.000 53.26234 74 ILE B O 1
ATOM 1498 N N . GLY B 1 75 ? -21.13352 -0.95753 -9.72577 1.000 48.95960 75 GLY B N 1
ATOM 1499 C CA . GLY B 1 75 ? -22.25082 -1.73513 -9.22408 1.000 49.31189 75 GLY B CA 1
ATOM 1500 C C . GLY B 1 75 ? -22.20719 -1.90374 -7.72092 1.000 50.06542 75 GLY B C 1
ATOM 1501 O O . GLY B 1 75 ? -23.21710 -1.73632 -7.03796 1.000 51.52049 75 GLY B O 1
ATOM 1502 N N . ASP B 1 76 ? -21.02470 -2.21222 -7.17769 1.000 53.53520 76 ASP B N 1
ATOM 1503 C CA . ASP B 1 76 ? -20.90241 -2.45912 -5.74230 1.000 52.82429 76 ASP B CA 1
ATOM 1504 C C . ASP B 1 76 ? -21.23263 -1.21425 -4.93372 1.000 51.74307 76 ASP B C 1
ATOM 1505 O O . ASP B 1 76 ? -22.00920 -1.27490 -3.97924 1.000 56.34824 76 ASP B O 1
ATOM 1510 N N . LEU B 1 77 ? -20.63107 -0.08105 -5.28972 1.000 46.81589 77 LEU B N 1
ATOM 1511 C CA . LEU B 1 77 ? -20.88709 1.16549 -4.57975 1.000 46.00768 77 LEU B CA 1
ATOM 1512 C C . LEU B 1 77 ? -22.37775 1.44406 -4.48765 1.000 47.74372 77 LEU B C 1
ATOM 1513 O O . LEU B 1 77 ? -22.89644 1.77972 -3.42014 1.000 55.63646 77 LEU B O 1
ATOM 1518 N N . ILE B 1 78 ? -23.07814 1.32733 -5.61400 1.000 49.72726 78 ILE B N 1
ATOM 1519 C CA . ILE B 1 78 ? -24.52729 1.49319 -5.61300 1.000 52.81940 78 ILE B CA 1
ATOM 1520 C C . ILE B 1 78 ? -25.16955 0.42349 -4.75461 1.000 51.70409 78 ILE B C 1
ATOM 1521 O O . ILE B 1 78 ? -26.11113 0.68961 -3.99975 1.000 56.68761 78 ILE B O 1
ATOM 1526 N N . GLU B 1 79 ? -24.67394 -0.80754 -4.86499 1.000 45.50506 79 GLU B N 1
ATOM 1527 C CA . GLU B 1 79 ? -25.22726 -1.90788 -4.09274 1.000 48.65939 79 GLU B CA 1
ATOM 1528 C C . GLU B 1 79 ? -25.09741 -1.64626 -2.59881 1.000 54.43084 79 GLU B C 1
ATOM 1529 O O . GLU B 1 79 ? -26.02391 -1.91445 -1.82680 1.000 54.69142 79 GLU B O 1
ATOM 1535 N N . ASP B 1 80 ? -23.96006 -1.10120 -2.18085 1.000 52.18818 80 ASP B N 1
ATOM 1536 C CA . ASP B 1 80 ? -23.77089 -0.77953 -0.77183 1.000 49.46157 80 ASP B CA 1
ATOM 1537 C C . ASP B 1 80 ? -24.67950 0.36510 -0.35088 1.000 51.46850 80 ASP B C 1
ATOM 1538 O O . ASP B 1 80 ? -25.21530 0.35806 0.76788 1.000 60.99360 80 ASP B O 1
ATOM 1543 N N A TRP B 1 81 ? -24.88509 1.33999 -1.22832 0.499 44.38497 81 TRP B N 1
ATOM 1544 N N B TRP B 1 81 ? -24.87165 1.35794 -1.21459 0.501 44.38513 81 TRP B N 1
ATOM 1545 C CA A TRP B 1 81 ? -25.69371 2.50730 -0.89639 0.499 47.21100 81 TRP B CA 1
ATOM 1546 C CA B TRP B 1 81 ? -25.70453 2.50065 -0.85346 0.501 47.21749 81 TRP B CA 1
ATOM 1547 C C A TRP B 1 81 ? -27.15971 2.13556 -0.69757 0.499 45.93823 81 TRP B C 1
ATOM 1548 C C B TRP B 1 81 ? -27.15867 2.09132 -0.65287 0.501 45.94589 81 TRP B C 1
ATOM 1549 O O A TRP B 1 81 ? -27.81479 2.64012 0.22223 0.499 50.22860 81 TRP B O 1
ATOM 1550 O O B TRP B 1 81 ? -27.80800 2.53701 0.30085 0.501 50.24307 81 TRP B O 1
ATOM 1571 N N . ALA B 1 82 ? -27.68480 1.24219 -1.53591 1.000 54.20655 82 ALA B N 1
ATOM 1572 C CA . ALA B 1 82 ? -29.09787 0.89030 -1.46704 1.000 52.79143 82 ALA B CA 1
ATOM 1573 C C . ALA B 1 82 ? -29.38749 -0.08505 -0.33919 1.000 49.18494 82 ALA B C 1
ATOM 1574 O O . ALA B 1 82 ? -30.43306 0.00942 0.31272 1.000 49.60700 82 ALA B O 1
ATOM 1576 N N . THR B 1 83 ? -28.49656 -1.04880 -0.12013 1.000 47.63948 83 THR B N 1
ATOM 1577 C CA . THR B 1 83 ? -28.68833 -1.97796 0.98421 1.000 50.31535 83 THR B CA 1
ATOM 1578 C C . THR B 1 83 ? -28.59028 -1.26067 2.32157 1.000 52.06229 83 THR B C 1
ATOM 1579 O O . THR B 1 83 ? -29.35726 -1.54714 3.24752 1.000 50.84109 83 THR B O 1
ATOM 1583 N N . ASP B 1 84 ? -27.65289 -0.32181 2.43399 1.000 53.60115 84 ASP B N 1
ATOM 1584 C CA . ASP B 1 84 ? -27.55008 0.49181 3.63634 1.000 51.11001 84 ASP B CA 1
ATOM 1585 C C . ASP B 1 84 ? -28.86857 1.17993 3.92881 1.000 52.60609 84 ASP B C 1
ATOM 1586 O O . ASP B 1 84 ? -29.38935 1.11424 5.04901 1.000 57.69902 84 ASP B O 1
ATOM 1591 N N . LYS B 1 85 ? -29.42102 1.85028 2.92217 1.000 46.95896 85 LYS B N 1
ATOM 1592 C CA . LYS B 1 85 ? -30.75261 2.41600 3.05628 1.000 46.55791 85 LYS B CA 1
ATOM 1593 C C . LYS B 1 85 ? -31.75000 1.34750 3.46139 1.000 48.46142 85 LYS B C 1
ATOM 1594 O O . LYS B 1 85 ? -32.44476 1.48734 4.47169 1.000 55.07438 85 LYS B O 1
ATOM 1600 N N . ARG B 1 86 ? -31.80241 0.25033 2.70412 1.000 51.13226 86 ARG B N 1
ATOM 1601 C CA . ARG B 1 86 ? -32.69624 -0.85125 3.04531 1.000 52.57827 86 ARG B CA 1
ATOM 1602 C C . ARG B 1 86 ? -32.59908 -1.20945 4.52014 1.000 58.74407 86 ARG B C 1
ATOM 1603 O O . ARG B 1 86 ? -33.61552 -1.45614 5.17532 1.000 60.56221 86 ARG B O 1
ATOM 1611 N N . GLU B 1 87 ? -31.38420 -1.21750 5.06708 1.000 59.02882 87 GLU B N 1
ATOM 1612 C CA . GLU B 1 87 ? -31.22461 -1.53464 6.47939 1.000 58.15936 87 GLU B CA 1
ATOM 1613 C C . GLU B 1 87 ? -31.81850 -0.45526 7.37056 1.000 57.66539 87 GLU B C 1
ATOM 1614 O O . GLU B 1 87 ? -32.43566 -0.76478 8.39369 1.000 62.52017 87 GLU B O 1
ATOM 1620 N N . ALA B 1 88 ? -31.63847 0.81376 7.01533 1.000 58.11982 88 ALA B N 1
ATOM 1621 C CA . ALA B 1 88 ? -32.28058 1.87214 7.78425 1.000 58.83832 88 ALA B CA 1
ATOM 1622 C C . ALA B 1 88 ? -33.78375 1.63235 7.88812 1.000 59.91824 88 ALA B C 1
ATOM 1623 O O . ALA B 1 88 ? -34.35067 1.63197 8.98673 1.000 67.07924 88 ALA B O 1
ATOM 1625 N N . LEU B 1 89 ? -34.44294 1.39541 6.74898 1.000 65.35554 89 LEU B N 1
ATOM 1626 C CA . LEU B 1 89 ? -35.88382 1.14595 6.75313 1.000 65.36402 89 LEU B CA 1
ATOM 1627 C C . LEU B 1 89 ? -36.26377 -0.12444 7.49947 1.000 62.51072 89 LEU B C 1
ATOM 1628 O O . LEU B 1 89 ? -37.40034 -0.23514 7.96960 1.000 66.51024 89 LEU B O 1
ATOM 1633 N N . LYS B 1 90 ? -35.35804 -1.09021 7.60137 1.000 56.38556 90 LYS B N 1
ATOM 1634 C CA . LYS B 1 90 ? -35.65933 -2.27233 8.39139 1.000 59.91916 90 LYS B CA 1
ATOM 1635 C C . LYS B 1 90 ? -35.61439 -1.95340 9.88246 1.000 63.31964 90 LYS B C 1
ATOM 1636 O O . LYS B 1 90 ? -36.43454 -2.45960 10.65784 1.000 62.35655 90 LYS B O 1
ATOM 1642 N N . ARG B 1 91 ? -34.66293 -1.11220 10.29243 1.000 62.69058 91 ARG B N 1
ATOM 1643 C CA . ARG B 1 91 ? -34.63868 -0.61721 11.66241 1.000 59.83467 91 ARG B CA 1
ATOM 1644 C C . ARG B 1 91 ? -35.94275 0.08584 11.99789 1.000 62.31554 91 ARG B C 1
ATOM 1645 O O . ARG B 1 91 ? -36.5779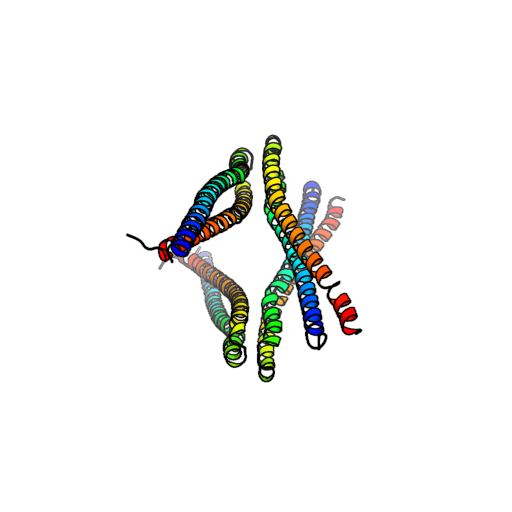0 -0.20789 13.01560 1.000 67.21115 91 ARG B O 1
ATOM 1653 N N . GLU B 1 92 ? -36.36352 1.01101 11.13510 1.000 59.20955 92 GLU B N 1
ATOM 1654 C CA . GLU B 1 92 ? -37.64245 1.68598 11.32048 1.000 64.55349 92 GLU B CA 1
ATOM 1655 C C . GLU B 1 92 ? -38.78663 0.68822 11.43442 1.000 64.83550 92 GLU B C 1
ATOM 1656 O O . GLU B 1 92 ? -39.71762 0.88637 12.22185 1.000 69.71574 92 GLU B O 1
ATOM 1662 N N . GLU B 1 93 ? -38.73946 -0.39230 10.65721 1.000 66.65351 93 GLU B N 1
ATOM 1663 C CA . GLU B 1 93 ? -39.83150 -1.35406 10.70619 1.000 68.94176 93 GLU B CA 1
ATOM 1664 C C . GLU B 1 93 ? -39.88887 -2.05661 12.05312 1.000 71.22196 93 GLU B C 1
ATOM 1665 O O . GLU B 1 93 ? -40.97062 -2.45452 12.50016 1.000 72.45643 93 GLU B O 1
ATOM 1671 N N . GLY B 1 94 ? -38.74258 -2.21369 12.71441 1.000 64.86070 94 GLY B N 1
ATOM 1672 C CA . GLY B 1 94 ? -38.75811 -2.76405 14.05989 1.000 66.26674 94 GLY B CA 1
ATOM 1673 C C . GLY B 1 94 ? -39.29306 -1.77871 15.07427 1.000 69.69195 94 GLY B C 1
ATOM 1674 O O . GLY B 1 94 ? -40.13804 -2.12023 15.90957 1.000 74.12828 94 GLY B O 1
ATOM 1675 N N . ARG B 1 95 ? -38.81479 -0.53209 15.02089 1.000 66.14438 95 ARG B N 1
ATOM 1676 C CA . ARG B 1 95 ? -39.27311 0.48738 15.95314 1.000 68.46702 95 ARG B CA 1
ATOM 1677 C C . ARG B 1 95 ? -40.79010 0.61289 15.94099 1.000 70.64835 95 ARG B C 1
ATOM 1678 O O . ARG B 1 95 ? -41.42273 0.63093 16.99974 1.000 78.97462 95 ARG B O 1
ATOM 1686 N N . ILE B 1 96 ? -41.39189 0.67756 14.75405 1.000 66.15980 96 ILE B N 1
ATOM 1687 C CA . ILE B 1 96 ? -42.84852 0.75530 14.66363 1.000 71.82376 96 ILE B CA 1
ATOM 1688 C C . ILE B 1 96 ? -43.48407 -0.47570 15.28849 1.000 72.90558 96 ILE B C 1
ATOM 1689 O O . ILE B 1 96 ? -44.41066 -0.37655 16.10022 1.000 78.17286 96 ILE B O 1
ATOM 1694 N N . GLU B 1 97 ? -43.00228 -1.65600 14.90681 1.000 68.71389 97 GLU B N 1
ATOM 1695 C CA . GLU B 1 97 ? -43.58280 -2.88632 15.42038 1.000 74.72158 97 GLU B CA 1
ATOM 1696 C C . GLU B 1 97 ? -43.46923 -2.94836 16.93044 1.000 75.36867 97 GLU B C 1
ATOM 1697 O O . GLU B 1 97 ? -44.43009 -3.30399 17.61640 1.000 77.22329 97 GLU B O 1
ATOM 1703 N N . ASP B 1 98 ? -42.30363 -2.59053 17.46385 1.000 74.60017 98 ASP B N 1
ATOM 1704 C CA . ASP B 1 98 ? -42.15087 -2.45367 18.90571 1.000 76.18834 98 ASP B CA 1
ATOM 1705 C C . ASP B 1 98 ? -43.23833 -1.56434 19.49314 1.000 79.77035 98 ASP B C 1
ATOM 1706 O O . ASP B 1 98 ? -43.96827 -1.97113 20.40449 1.000 82.80384 98 ASP B O 1
ATOM 1711 N N . LYS B 1 99 ? -43.35067 -0.33651 18.98983 1.000 75.25624 99 LYS B N 1
ATOM 1712 C CA . LYS B 1 99 ? -44.38068 0.56009 19.49412 1.000 79.32697 99 LYS B CA 1
ATOM 1713 C C . LYS B 1 99 ? -45.77203 -0.05003 19.38119 1.000 83.03490 99 LYS B C 1
ATOM 1714 O O . LYS B 1 99 ? -46.60742 0.17230 20.26307 1.000 95.12000 99 LYS B O 1
ATOM 1720 N N . GLN B 1 100 ? -46.03568 -0.85511 18.34694 1.000 81.38310 100 GLN B N 1
ATOM 1721 C CA . GLN B 1 100 ? -47.36898 -1.44130 18.22045 1.000 84.94447 100 GLN B CA 1
ATOM 1722 C C . GLN B 1 100 ? -47.65591 -2.39239 19.37568 1.000 88.16941 100 GLN B C 1
ATOM 1723 O O . GLN B 1 100 ? -48.71620 -2.32225 20.00728 1.000 95.09833 100 GLN B O 1
ATOM 1729 N N . ASN B 1 101 ? -46.72796 -3.31156 19.64258 1.000 85.42482 101 ASN B N 1
ATOM 1730 C CA . ASN B 1 101 ? -46.93958 -4.32685 20.67083 1.000 90.04135 101 ASN B CA 1
ATOM 1731 C C . ASN B 1 101 ? -47.12801 -3.68586 22.03689 1.000 92.16659 101 ASN B C 1
ATOM 1732 O O . ASN B 1 101 ? -48.02902 -4.05788 22.79926 1.000 93.23335 101 ASN B O 1
ATOM 1737 N N . GLU B 1 102 ? -46.23570 -2.75497 22.37711 1.000 83.99665 102 GLU B N 1
ATOM 1738 C CA . GLU B 1 102 ? -46.36524 -1.91043 23.55373 1.000 83.93192 102 GLU B CA 1
ATOM 1739 C C . GLU B 1 102 ? -47.80910 -1.48876 23.75586 1.000 89.62902 102 GLU B C 1
ATOM 1740 O O . GLU B 1 102 ? -48.45473 -1.85032 24.74594 1.000 96.18134 102 GLU B O 1
ATOM 1746 N N . LEU B 1 103 ? -48.32684 -0.74717 22.77490 1.000 87.55000 103 LEU B N 1
ATOM 1747 C CA . LEU B 1 103 ? -49.69798 -0.24852 22.82447 1.000 91.52845 103 LEU B CA 1
ATOM 1748 C C . LEU B 1 103 ? -50.72306 -1.37967 22.86519 1.000 93.92790 103 LEU B C 1
ATOM 1749 O O . LEU B 1 103 ? -51.78032 -1.22884 23.48676 1.000 97.92988 103 LEU B O 1
ATOM 1754 N N . PHE B 1 104 ? -50.44770 -2.50970 22.20174 1.000 84.48311 104 PHE B N 1
ATOM 1755 C CA . PHE B 1 104 ? -51.29772 -3.68502 22.37633 1.000 87.45419 104 PHE B CA 1
ATOM 1756 C C . PHE B 1 104 ? -51.33592 -4.05450 23.85035 1.000 93.66004 104 PHE B C 1
ATOM 1757 O O . PHE B 1 104 ? -52.40794 -4.12038 24.46270 1.000 95.47088 104 PHE B O 1
ATOM 1765 N N . TYR B 1 105 ? -50.15514 -4.22758 24.44921 1.000 90.13200 105 TYR B N 1
ATOM 1766 C CA . TYR B 1 105 ? -50.07226 -4.60039 25.85472 1.000 94.49937 105 TYR B CA 1
ATOM 1767 C C . TYR B 1 105 ? -50.64832 -3.52521 26.76265 1.000 94.66092 105 TYR B C 1
ATOM 1768 O O . TYR B 1 105 ? -51.09787 -3.82903 27.87534 1.000 98.08522 105 TYR B O 1
ATOM 1777 N N . LYS B 1 106 ? -50.62364 -2.26686 26.32894 1.000 105.16451 106 LYS B N 1
ATOM 1778 C CA . LYS B 1 106 ? -51.29675 -1.23898 27.10734 1.000 103.48658 106 LYS B CA 1
ATOM 1779 C C . LYS B 1 106 ? -52.80580 -1.44025 27.08024 1.000 109.88863 106 LYS B C 1
ATOM 1780 O O . LYS B 1 106 ? -53.46936 -1.30913 28.11454 1.000 115.81695 106 LYS B O 1
ATOM 1786 N N . ARG B 1 107 ? -53.36432 -1.78967 25.91321 1.000 118.51415 107 ARG B N 1
ATOM 1787 C CA . ARG B 1 107 ? -54.81527 -1.93878 25.80610 1.000 123.04681 107 ARG B CA 1
ATOM 1788 C C . ARG B 1 107 ? -55.32012 -3.11573 26.63437 1.000 125.39076 107 ARG B C 1
ATOM 1789 O O . ARG B 1 107 ? -56.36553 -3.01228 27.28700 1.000 128.13855 107 ARG B O 1
ATOM 1797 N N . GLN B 1 108 ? -54.59217 -4.23613 26.63272 1.000 111.02097 108 GLN B N 1
ATOM 1798 C CA . GLN B 1 108 ? -55.03983 -5.40581 27.38525 1.000 114.57296 108 GLN B CA 1
ATOM 1799 C C . GLN B 1 108 ? -55.06449 -5.13553 28.88888 1.000 121.06842 108 GLN B C 1
ATOM 1800 O O . GLN B 1 108 ? -55.96356 -5.61090 29.59483 1.000 131.41760 108 GLN B O 1
ATOM 1806 N N . LYS B 1 109 ? -54.10115 -4.35984 29.39530 1.000 182.79371 109 LYS B N 1
ATOM 1807 C CA . LYS B 1 109 ? -54.11572 -4.00812 30.81082 1.000 182.42113 109 LYS B CA 1
ATOM 1808 C C . LYS B 1 109 ? -55.12649 -2.90791 31.11352 1.000 180.96287 109 LYS B C 1
ATOM 1809 O O . LYS B 1 109 ? -55.64861 -2.84718 32.23210 1.000 181.30708 109 LYS B O 1
ATOM 1815 N N . LEU B 1 110 ? -55.41357 -2.02762 30.14828 1.000 205.49441 110 LEU B N 1
ATOM 1816 C CA . LEU B 1 110 ? -56.43459 -1.00641 30.37742 1.000 206.09668 110 LEU B CA 1
ATOM 1817 C C . LEU B 1 110 ? -57.80325 -1.63873 30.59827 1.000 204.77176 110 LEU B C 1
ATOM 1818 O O . LEU B 1 110 ? -58.59325 -1.15419 31.41715 1.000 202.68082 110 LEU B O 1
ATOM 1823 N N . ILE B 1 111 ? -58.10399 -2.71849 29.87155 1.000 202.05628 111 ILE B N 1
ATOM 1824 C CA . ILE B 1 111 ? -59.33308 -3.46975 30.12213 1.000 200.86465 111 ILE B CA 1
ATOM 1825 C C . ILE B 1 111 ? -59.41998 -3.86289 31.58681 1.000 202.84839 111 ILE B C 1
ATOM 1826 O O . ILE B 1 111 ? -60.47808 -3.75750 32.22029 1.000 202.19042 111 ILE B O 1
ATOM 1831 N N . LEU B 1 112 ? -58.30294 -4.32607 32.14414 1.000 207.83617 112 LEU B N 1
ATOM 1832 C CA . LEU B 1 112 ? -58.26357 -4.68202 33.55475 1.000 207.07528 112 LEU B CA 1
ATOM 1833 C C . LEU B 1 112 ? -58.52401 -3.47051 34.43910 1.000 208.34455 112 LEU B C 1
ATOM 1834 O O . LEU B 1 112 ? -59.13723 -3.59137 35.50431 1.000 205.69860 112 LEU B O 1
ATOM 1839 N N . GLU B 1 113 ? -58.06502 -2.29184 34.01899 1.000 220.43371 113 GLU B N 1
ATOM 1840 C CA . GLU B 1 113 ? -58.27068 -1.10407 34.83903 1.000 223.26144 113 GLU B CA 1
ATOM 1841 C C . GLU B 1 113 ? -59.73070 -0.67108 34.82075 1.000 228.85276 113 GLU B C 1
ATOM 1842 O O . GLU B 1 113 ? -60.25892 -0.20953 35.83868 1.000 232.71039 113 GLU B O 1
ATOM 1848 N N . VAL B 1 114 ? -60.40659 -0.83687 33.68163 1.000 230.24835 114 VAL B N 1
ATOM 1849 C CA . VAL B 1 114 ? -61.81440 -0.46251 33.59809 1.000 227.17734 114 VAL B CA 1
ATOM 1850 C C . VAL B 1 114 ? -62.66864 -1.37793 34.47070 1.000 225.64533 114 VAL B C 1
ATOM 1851 O O . VAL B 1 114 ? -63.76308 -0.98998 34.89787 1.000 226.28601 114 VAL B O 1
ATOM 1855 N N . GLU B 1 115 ? -62.17399 -2.57787 34.77873 1.000 179.20272 115 GLU B N 1
ATOM 1856 C CA . GLU B 1 115 ? -62.91295 -3.59691 35.53662 1.000 180.48080 115 GLU B CA 1
ATOM 1857 C C . GLU B 1 115 ? -63.70995 -3.06452 36.72700 1.000 179.65196 115 GLU B C 1
ATOM 1858 O O . GLU B 1 115 ? -64.80421 -3.54822 37.01469 1.000 178.32859 115 GLU B O 1
ATOM 1864 N N . MET C 1 1 ? -32.74390 34.77112 -83.36476 1.000 111.60490 1 MET C N 1
ATOM 1865 C CA . MET C 1 1 ? -32.86280 34.04027 -82.10962 1.000 107.57691 1 MET C CA 1
ATOM 1866 C C . MET C 1 1 ? -33.74220 34.80075 -81.12749 1.000 102.93584 1 MET C C 1
ATOM 1867 O O . MET C 1 1 ? -33.82148 34.44938 -79.94918 1.000 103.88399 1 MET C O 1
ATOM 1869 N N . ILE C 1 2 ? -34.40971 35.84523 -81.62599 1.000 103.05003 2 ILE C N 1
ATOM 1870 C CA . ILE C 1 2 ? -35.16596 36.72904 -80.74852 1.000 101.15652 2 ILE C CA 1
ATOM 1871 C C . ILE C 1 2 ? -36.42523 36.05546 -80.22393 1.000 104.87348 2 ILE C C 1
ATOM 1872 O O . ILE C 1 2 ? -36.97946 36.49556 -79.21045 1.000 116.10620 2 ILE C O 1
ATOM 1877 N N . GLU C 1 3 ? -36.89463 34.99513 -80.88279 1.000 97.42439 3 GLU C N 1
ATOM 1878 C CA . GLU C 1 3 ? -38.00428 34.22319 -80.33769 1.000 98.02234 3 GLU C CA 1
ATOM 1879 C C . GLU C 1 3 ? -37.61139 33.60283 -79.00126 1.000 96.96642 3 GLU C C 1
ATOM 1880 O O . GLU C 1 3 ? -38.19144 33.92307 -77.95608 1.000 93.45408 3 GLU C O 1
ATOM 1886 N N . GLU C 1 4 ? -36.62176 32.70520 -79.02199 1.000 100.52376 4 GLU C N 1
ATOM 1887 C CA . GLU C 1 4 ? -36.16983 32.05243 -77.79748 1.000 99.03817 4 GLU C CA 1
ATOM 1888 C C . GLU C 1 4 ? -35.81273 33.05946 -76.71475 1.000 92.51825 4 GLU C C 1
ATOM 1889 O O . GLU C 1 4 ? -36.01334 32.78841 -75.52588 1.000 93.05877 4 GLU C O 1
ATOM 1895 N N . ARG C 1 5 ? -35.28420 34.22238 -77.10121 1.000 92.04006 5 ARG C N 1
ATOM 1896 C CA . ARG C 1 5 ? -35.10307 35.30177 -76.13779 1.000 90.80089 5 ARG C CA 1
ATOM 1897 C C . ARG C 1 5 ? -36.43609 35.70501 -75.52085 1.000 91.04245 5 ARG C C 1
ATOM 1898 O O . ARG C 1 5 ? -36.55861 35.80343 -74.29532 1.000 92.78644 5 ARG C O 1
ATOM 1906 N N . LEU C 1 6 ? -37.45925 35.91218 -76.35489 1.000 87.81464 6 LEU C N 1
ATOM 1907 C CA . LEU C 1 6 ? -38.73280 36.40874 -75.84214 1.000 88.39860 6 LEU C CA 1
ATOM 1908 C C . LEU C 1 6 ? -39.42189 35.39624 -74.92771 1.000 89.04403 6 LEU C C 1
ATOM 1909 O O . LEU C 1 6 ? -40.02381 35.78595 -73.92093 1.000 91.07091 6 LEU C O 1
ATOM 1914 N N . GLU C 1 7 ? -39.37634 34.10074 -75.26918 1.000 93.08863 7 GLU C N 1
ATOM 1915 C CA . GLU C 1 7 ? -40.03374 33.08470 -74.44338 1.000 96.37439 7 GLU C CA 1
ATOM 1916 C C . GLU C 1 7 ? -39.43939 33.07723 -73.03941 1.000 96.79877 7 GLU C C 1
ATOM 1917 O O . GLU C 1 7 ? -40.15375 33.22321 -72.03672 1.000 95.59528 7 GLU C O 1
ATOM 1923 N N . ALA C 1 8 ? -38.11601 32.95032 -72.97036 1.000 100.90758 8 ALA C N 1
ATOM 1924 C CA . ALA C 1 8 ? -37.40225 32.97029 -71.70288 1.000 92.72360 8 ALA C CA 1
ATOM 1925 C C . ALA C 1 8 ? -37.85023 34.12983 -70.82657 1.000 91.14764 8 ALA C C 1
ATOM 1926 O O . ALA C 1 8 ? -38.03086 33.97232 -69.61310 1.000 92.55685 8 ALA C O 1
ATOM 1928 N N . LEU C 1 9 ? -38.03798 35.30330 -71.42996 1.000 84.24476 9 LEU C N 1
ATOM 1929 C CA . LEU C 1 9 ? -38.45200 36.47255 -70.66962 1.000 81.02971 9 LEU C CA 1
ATOM 1930 C C . LEU C 1 9 ? -39.85035 36.30348 -70.09950 1.000 83.49540 9 LEU C C 1
ATOM 1931 O O . LEU C 1 9 ? -40.14204 36.81096 -69.01202 1.000 84.08763 9 LEU C O 1
ATOM 1936 N N . GLN C 1 10 ? -40.72785 35.59831 -70.80820 1.000 87.17347 10 GLN C N 1
ATOM 1937 C CA . GLN C 1 10 ? -42.07604 35.39713 -70.29314 1.000 90.32797 10 GLN C CA 1
ATOM 1938 C C . GLN C 1 10 ? -42.07989 34.41872 -69.12824 1.000 90.31201 10 GLN C C 1
ATOM 1939 O O . GLN C 1 10 ? -42.65148 34.70165 -68.06945 1.000 94.74490 10 GLN C O 1
ATOM 1945 N N . SER C 1 11 ? -41.45757 33.25309 -69.31351 1.000 88.37244 11 SER C N 1
ATOM 1946 C CA . SER C 1 11 ? -41.38708 32.25297 -68.25613 1.000 91.14933 11 SER C CA 1
ATOM 1947 C C . SER C 1 11 ? -40.61445 32.74780 -67.04242 1.000 90.88401 11 SER C C 1
ATOM 1948 O O . SER C 1 11 ? -40.81833 32.23241 -65.93821 1.000 89.91764 11 SER C O 1
ATOM 1951 N N . GLU C 1 12 ? -39.72845 33.72553 -67.22209 1.000 87.34164 12 GLU C N 1
ATOM 1952 C CA . GLU C 1 12 ? -39.07537 34.33346 -66.07412 1.000 84.20061 12 GLU C CA 1
ATOM 1953 C C . GLU C 1 12 ? -40.02042 35.28436 -65.35333 1.000 85.65661 12 GLU C C 1
ATOM 1954 O O . GLU C 1 12 ? -40.12945 35.24304 -64.12403 1.000 86.88404 12 GLU C O 1
ATOM 1960 N N . SER C 1 13 ? -40.71308 36.14412 -66.10150 1.000 76.94711 13 SER C N 1
ATOM 1961 C CA . SER C 1 13 ? -41.70873 37.01466 -65.48987 1.000 77.22277 13 SER C CA 1
ATOM 1962 C C . SER C 1 13 ? -42.82566 36.20725 -64.84305 1.000 81.46158 13 SER C C 1
ATOM 1963 O O . SER C 1 13 ? -43.42340 36.65437 -63.85787 1.000 83.57843 13 SER C O 1
ATOM 1966 N N . HIS C 1 14 ? -43.11563 35.01862 -65.37564 1.000 88.30487 14 HIS C N 1
ATOM 1967 C CA . HIS C 1 14 ? -44.12499 34.15640 -64.77260 1.000 92.89772 14 HIS C CA 1
ATOM 1968 C C . HIS C 1 14 ? -43.59313 33.50029 -63.50434 1.000 90.67616 14 HIS C C 1
ATOM 1969 O O . HIS C 1 14 ? -44.21528 33.60189 -62.44178 1.000 91.19859 14 HIS C O 1
ATOM 1976 N N . ARG C 1 15 ? -42.43829 32.82754 -63.59751 1.000 86.14481 15 ARG C N 1
ATOM 1977 C CA . ARG C 1 15 ? -41.85747 32.18199 -62.42092 1.000 86.76592 15 ARG C CA 1
ATOM 1978 C C . ARG C 1 15 ? -41.68244 33.17225 -61.27789 1.000 84.08482 15 ARG C C 1
ATOM 1979 O O . ARG C 1 15 ? -41.83479 32.81369 -60.10274 1.000 85.68659 15 ARG C O 1
ATOM 1987 N N . LEU C 1 16 ? -41.39147 34.43086 -61.60334 1.000 84.80064 16 LEU C N 1
ATOM 1988 C CA . LEU C 1 16 ? -41.05765 35.38912 -60.56283 1.000 81.09198 16 LEU C CA 1
ATOM 1989 C C . LEU C 1 16 ? -42.30933 35.99258 -59.94043 1.000 81.89856 16 LEU C C 1
ATOM 1990 O O . LEU C 1 16 ? -42.35808 36.19902 -58.72420 1.000 91.53776 16 LEU C O 1
ATOM 1995 N N . GLU C 1 17 ? -43.32988 36.28245 -60.74660 1.000 83.25299 17 GLU C N 1
ATOM 1996 C CA . GLU C 1 17 ? -44.56993 36.79408 -60.17589 1.000 86.69363 17 GLU C CA 1
ATOM 1997 C C . GLU C 1 17 ? -45.26184 35.75059 -59.30755 1.000 85.80753 17 GLU C C 1
ATOM 1998 O O . GLU C 1 17 ? -45.89785 36.09797 -58.30548 1.000 85.39368 17 GLU C O 1
ATOM 2004 N N . ASN C 1 18 ? -45.14665 34.47369 -59.66954 1.000 90.14091 18 ASN C N 1
ATOM 2005 C CA . ASN C 1 18 ? -45.79702 33.41943 -58.90000 1.000 91.23266 18 ASN C CA 1
ATOM 2006 C C . ASN C 1 18 ? -45.15829 33.27250 -57.52463 1.000 89.46454 18 ASN C C 1
ATOM 2007 O O . ASN C 1 18 ? -45.83490 33.39237 -56.49590 1.000 87.82838 18 ASN C O 1
ATOM 2012 N N . ALA C 1 19 ? -43.84724 33.00609 -57.49167 1.000 86.07061 19 ALA C N 1
ATOM 2013 C CA . ALA C 1 19 ? -43.13941 32.85052 -56.22411 1.000 80.40576 19 ALA C CA 1
ATOM 2014 C C . ALA C 1 19 ? -43.42781 34.01195 -55.28580 1.000 76.36858 19 ALA C C 1
ATOM 2015 O O . ALA C 1 19 ? -43.65081 33.81371 -54.08710 1.000 80.44794 19 ALA C O 1
ATOM 2017 N N . LEU C 1 20 ? -43.45191 35.23071 -55.82335 1.000 78.08331 20 LEU C N 1
ATOM 2018 C CA . LEU C 1 20 ? -43.79895 36.40539 -55.03375 1.000 78.21216 20 LEU C CA 1
ATOM 2019 C C . LEU C 1 20 ? -45.18632 36.27155 -54.42466 1.000 82.22999 20 LEU C C 1
ATOM 2020 O O . LEU C 1 20 ? -45.37729 36.47910 -53.22245 1.000 84.87578 20 LEU C O 1
ATOM 2025 N N . SER C 1 21 ? -46.17946 35.95909 -55.25753 1.000 81.70624 21 SER C N 1
ATOM 2026 C CA . SER C 1 21 ? -47.54134 35.83253 -54.75626 1.000 82.45609 21 SER C CA 1
ATOM 2027 C C . SER C 1 21 ? -47.60559 34.81078 -53.63298 1.000 82.07344 21 SER C C 1
ATOM 2028 O O . SER C 1 21 ? -48.25840 35.03341 -52.60606 1.000 83.70500 21 SER C O 1
ATOM 2031 N N . ILE C 1 22 ? -46.90181 33.69253 -53.80863 1.000 82.01659 22 ILE C N 1
ATOM 2032 C CA . ILE C 1 22 ? -46.80856 32.67293 -52.76805 1.000 81.93777 22 ILE C CA 1
ATOM 2033 C C . ILE C 1 22 ? -46.29170 33.28527 -51.47349 1.000 80.56561 22 ILE C C 1
ATOM 2034 O O . ILE C 1 22 ? -46.89692 33.13913 -50.40320 1.000 81.48777 22 ILE C O 1
ATOM 2039 N N . ILE C 1 23 ? -45.17622 34.00508 -51.55955 1.000 76.47574 23 ILE C N 1
ATOM 2040 C CA . ILE C 1 23 ? -44.55889 34.53698 -50.35471 1.000 74.28876 23 ILE C CA 1
ATOM 2041 C C . ILE C 1 23 ? -45.42585 35.61837 -49.72627 1.000 75.78946 23 ILE C C 1
ATOM 2042 O O . ILE C 1 23 ? -45.57607 35.66188 -48.50074 1.000 79.76835 23 ILE C O 1
ATOM 2047 N N . GLU C 1 24 ? -46.03518 36.48724 -50.53499 1.000 71.12808 24 GLU C N 1
ATOM 2048 C CA . GLU C 1 24 ? -46.91261 37.49001 -49.94048 1.000 75.92099 24 GLU C CA 1
ATOM 2049 C C . GLU C 1 24 ? -48.04682 36.85874 -49.14721 1.000 75.58368 24 GLU C C 1
ATOM 2050 O O . GLU C 1 24 ? -48.46382 37.41395 -48.12552 1.000 79.98401 24 GLU C O 1
ATOM 2056 N N . GLU C 1 25 ? -48.52957 35.69036 -49.55998 1.000 80.75325 25 GLU C N 1
ATOM 2057 C CA . GLU C 1 25 ? -49.62709 35.08308 -48.82033 1.000 85.15367 25 GLU C CA 1
ATOM 2058 C C . GLU C 1 25 ? -49.13137 34.25389 -47.64324 1.000 83.76477 25 GLU C C 1
ATOM 2059 O O . GLU C 1 25 ? -49.74752 34.26726 -46.57184 1.000 84.69047 25 GLU C O 1
ATOM 2065 N N . GLU C 1 26 ? -48.02034 33.54029 -47.82430 1.000 80.33916 26 GLU C N 1
ATOM 2066 C CA . GLU C 1 26 ? -47.40588 32.83607 -46.70723 1.000 73.45133 26 GLU C CA 1
ATOM 2067 C C . GLU C 1 26 ? -47.06414 33.79392 -45.57548 1.000 71.55998 26 GLU C C 1
ATOM 2068 O O . GLU C 1 26 ? -47.28544 33.48202 -44.40014 1.000 73.14127 26 GLU C O 1
ATOM 2074 N N . ARG C 1 27 ? -46.51344 34.96142 -45.91034 1.000 70.52514 27 ARG C N 1
ATOM 2075 C CA . ARG C 1 27 ? -46.28068 35.98005 -44.89573 1.000 72.64374 27 ARG C CA 1
ATOM 2076 C C . ARG C 1 27 ? -47.56670 36.32823 -44.16859 1.000 73.57830 27 ARG C C 1
ATOM 2077 O O . ARG C 1 27 ? -47.59152 36.40977 -42.93519 1.000 74.71727 27 ARG C O 1
ATOM 2085 N N . LYS C 1 28 ? -48.64823 36.52770 -44.91857 1.000 74.41890 28 LYS C N 1
ATOM 2086 C CA . LYS C 1 28 ? -49.91634 36.88523 -44.30051 1.000 74.99290 28 LYS C CA 1
ATOM 2087 C C . LYS C 1 28 ? -50.42654 35.76517 -43.40461 1.000 72.38750 28 LYS C C 1
ATOM 2088 O O . LYS C 1 28 ? -50.90081 36.02045 -42.29291 1.000 74.71821 28 LYS C O 1
ATOM 2094 N N . GLN C 1 29 ? -50.33194 34.51810 -43.86681 1.000 70.29445 29 GLN C N 1
ATOM 2095 C CA . GLN C 1 29 ? -50.74097 33.39423 -43.03305 1.000 73.17167 29 GLN C CA 1
ATOM 2096 C C . GLN C 1 29 ? -49.90168 33.31297 -41.76873 1.000 70.56133 29 GLN C C 1
ATOM 2097 O O . GLN C 1 29 ? -50.43203 33.10113 -40.67258 1.000 72.65540 29 GLN C O 1
ATOM 2103 N N . LEU C 1 30 ? -48.58741 33.47701 -41.90483 1.000 71.96873 30 LEU C N 1
ATOM 2104 C CA . LEU C 1 30 ? -47.70473 33.41485 -40.74880 1.000 64.39332 30 LEU C CA 1
ATOM 2105 C C . LEU C 1 30 ? -48.11562 34.42696 -39.69027 1.000 64.18917 30 LEU C C 1
ATOM 2106 O O . LEU C 1 30 ? -48.28412 34.07960 -38.51588 1.000 65.90282 30 LEU C O 1
ATOM 2111 N N . LYS C 1 31 ? -48.28891 35.68798 -40.09326 1.000 62.99956 31 LYS C N 1
ATOM 2112 C CA . LYS C 1 31 ? -48.66674 36.72707 -39.14106 1.000 65.72766 31 LYS C CA 1
ATOM 2113 C C . LYS C 1 31 ? -49.94526 36.36317 -38.40287 1.000 73.04106 31 LYS C C 1
ATOM 2114 O O . LYS C 1 31 ? -50.06878 36.60757 -37.19658 1.000 69.46260 31 LYS C O 1
ATOM 2120 N N . LEU C 1 32 ? -50.90391 35.77110 -39.11107 1.000 66.91805 32 LEU C N 1
ATOM 2121 C CA . LEU C 1 32 ? -52.15726 35.37635 -38.48310 1.000 68.47350 32 LEU C CA 1
ATOM 2122 C C . LEU C 1 32 ? -51.91619 34.34524 -37.39525 1.000 65.25496 32 LEU C C 1
ATOM 2123 O O . LEU C 1 32 ? -52.33490 34.52368 -36.24623 1.000 70.93222 32 LEU C O 1
ATOM 2128 N N . LYS C 1 33 ? -51.24884 33.25141 -37.75298 1.000 61.44071 33 LYS C N 1
ATOM 2129 C CA . LYS C 1 33 ? -50.91619 32.22289 -36.78196 1.000 61.86388 33 LYS C CA 1
ATOM 2130 C C . LYS C 1 33 ? -50.22331 32.82441 -35.57195 1.000 59.98762 33 LYS C C 1
ATOM 2131 O O . LYS C 1 33 ? -50.49036 32.43219 -34.43210 1.000 60.35350 33 LYS C O 1
ATOM 2137 N N . GLU C 1 34 ? -49.35110 33.80430 -35.80406 1.000 65.60729 34 GLU C N 1
ATOM 2138 C CA . GLU C 1 34 ? -48.65320 34.46243 -34.70689 1.000 65.83350 34 GLU C CA 1
ATOM 2139 C C . GLU C 1 34 ? -49.62581 35.08830 -33.71828 1.000 66.08103 34 GLU C C 1
ATOM 2140 O O . GLU C 1 34 ? -49.49143 34.91409 -32.50144 1.000 66.24142 34 GLU C O 1
ATOM 2146 N N . ALA C 1 35 ? -50.60716 35.83403 -34.21931 1.000 62.84183 35 ALA C N 1
ATOM 2147 C CA . ALA C 1 35 ? -51.59731 36.40423 -33.31624 1.000 62.95253 35 ALA C CA 1
ATOM 2148 C C . ALA C 1 35 ? -52.48712 35.32594 -32.71968 1.000 63.23936 35 ALA C C 1
ATOM 2149 O O . ALA C 1 35 ? -52.88746 35.42831 -31.55406 1.000 62.89250 35 ALA C O 1
ATOM 2151 N N . GLU C 1 36 ? -52.80998 34.29400 -33.50172 1.000 63.83336 36 GLU C N 1
ATOM 2152 C CA . GLU C 1 36 ? -53.54967 33.16187 -32.95907 1.000 61.92217 36 GLU C CA 1
ATOM 2153 C C . GLU C 1 36 ? -52.82190 32.55807 -31.77333 1.000 57.59050 36 GLU C C 1
ATOM 2154 O O . GLU C 1 36 ? -53.43670 32.23056 -30.75345 1.000 60.07664 36 GLU C O 1
ATOM 2160 N N . LEU C 1 37 ? -51.50746 32.40331 -31.89208 1.000 59.06271 37 LEU C N 1
ATOM 2161 C CA . LEU C 1 37 ? -50.74915 31.79266 -30.81568 1.000 57.78643 37 LEU C CA 1
ATOM 2162 C C . LEU C 1 37 ? -50.81833 32.64183 -29.55766 1.000 58.01172 37 LEU C C 1
ATOM 2163 O O . LEU C 1 37 ? -51.02062 32.11456 -28.45859 1.000 58.84918 37 LEU C O 1
ATOM 2168 N N . GLN C 1 38 ? -50.67590 33.96120 -29.69014 1.000 58.85833 38 GLN C N 1
ATOM 2169 C CA . GLN C 1 38 ? -50.76583 34.78837 -28.49596 1.000 60.29351 38 GLN C CA 1
ATOM 2170 C C . GLN C 1 38 ? -52.15477 34.71386 -27.88287 1.000 61.04922 38 GLN C C 1
ATOM 2171 O O . GLN C 1 38 ? -52.29618 34.62163 -26.65959 1.000 63.44196 38 GLN C O 1
ATOM 2177 N N . GLU C 1 39 ? -53.19278 34.75518 -28.71548 1.000 60.41237 39 GLU C N 1
ATOM 2178 C CA . GLU C 1 39 ? -54.54791 34.59904 -28.20377 1.000 62.12580 39 GLU C CA 1
ATOM 2179 C C . GLU C 1 39 ? -54.72290 33.25377 -27.51259 1.000 60.88399 39 GLU C C 1
ATOM 2180 O O . GLU C 1 39 ? -55.32449 33.17308 -26.43570 1.000 62.39278 39 GLU C O 1
ATOM 2186 N N . GLU C 1 40 ? -54.20419 32.18470 -28.11808 1.000 58.27809 40 GLU C N 1
ATOM 2187 C CA . GLU C 1 40 ? -54.27571 30.87196 -27.48867 1.000 60.37177 40 GLU C CA 1
ATOM 2188 C C . GLU C 1 40 ? -53.50220 30.85283 -26.18033 1.000 60.94800 40 GLU C C 1
ATOM 2189 O O . GLU C 1 40 ? -53.92132 30.21424 -25.20962 1.000 63.03465 40 GLU C O 1
ATOM 2195 N N . TYR C 1 41 ? -52.37019 31.55121 -26.14243 1.000 63.89482 41 TYR C N 1
ATOM 2196 C CA . TYR C 1 41 ? -51.55829 31.61678 -24.93497 1.000 58.18969 41 TYR C CA 1
ATOM 2197 C C . TYR C 1 41 ? -52.34408 32.20985 -23.77527 1.000 57.55646 41 TYR C C 1
ATOM 2198 O O . TYR C 1 41 ? -52.39817 31.63505 -22.68310 1.000 58.40523 41 TYR C O 1
ATOM 2207 N N . GLN C 1 42 ? -52.96242 33.36702 -23.99972 1.000 53.80503 42 GLN C N 1
ATOM 2208 C CA . GLN C 1 42 ? -53.68992 34.04308 -22.93605 1.000 52.20023 42 GLN C CA 1
ATOM 2209 C C . GLN C 1 42 ? -54.90781 33.24436 -22.49921 1.000 55.32492 42 GLN C C 1
ATOM 2210 O O . GLN C 1 42 ? -55.17508 33.11590 -21.29902 1.000 60.33630 42 GLN C O 1
ATOM 2216 N N . ASN C 1 43 ? -55.66188 32.71049 -23.45957 1.000 56.81273 43 ASN C N 1
ATOM 2217 C CA . ASN C 1 43 ? -56.83007 31.90849 -23.12644 1.000 56.46834 43 ASN C CA 1
ATOM 2218 C C . ASN C 1 43 ? -56.45043 30.71179 -22.27645 1.000 53.69966 43 ASN C C 1
ATOM 2219 O O . ASN C 1 43 ? -57.21630 30.29973 -21.39818 1.000 56.48260 43 ASN C O 1
ATOM 2224 N N . SER C 1 44 ? -55.26687 30.15314 -22.51880 1.000 54.29020 44 SER C N 1
ATOM 2225 C CA . SER C 1 44 ? -54.80938 28.99784 -21.75813 1.000 56.21507 44 SER C CA 1
ATOM 2226 C C . SER C 1 44 ? -54.63501 29.34203 -20.28524 1.000 56.99269 44 SER C C 1
ATOM 2227 O O . SER C 1 44 ? -55.14890 28.64793 -19.40318 1.000 56.31224 44 SER C O 1
ATOM 2230 N N . LEU C 1 45 ? -53.90991 30.41682 -20.00114 1.000 51.76724 45 LEU C N 1
ATOM 2231 C CA . LEU C 1 45 ? -53.63384 30.80333 -18.62893 1.000 46.74254 45 LEU C CA 1
ATOM 2232 C C . LEU C 1 45 ? -54.84100 31.39804 -17.93132 1.000 47.90005 45 LEU C C 1
ATOM 2233 O O . LEU C 1 45 ? -54.81028 31.56278 -16.70871 1.000 52.18017 45 LEU C O 1
ATOM 2238 N N . ARG C 1 46 ? -55.88581 31.73328 -18.67367 1.000 47.88339 46 ARG C N 1
ATOM 2239 C CA . ARG C 1 46 ? -57.05796 32.34926 -18.06221 1.000 49.50907 46 ARG C CA 1
ATOM 2240 C C . ARG C 1 46 ? -57.62659 31.52139 -16.91649 1.000 50.92425 46 ARG C C 1
ATOM 2241 O O . ARG C 1 46 ? -57.79090 32.07308 -15.81517 1.000 52.34814 46 ARG C O 1
ATOM 2249 N N . PRO C 1 47 ? -57.92627 30.22463 -17.07628 1.000 51.04034 47 PRO C N 1
ATOM 2250 C CA . PRO C 1 47 ? -58.39657 29.46050 -15.90927 1.000 51.63973 47 PRO C CA 1
ATOM 2251 C C . PRO C 1 47 ? -57.37203 29.38018 -14.79780 1.000 48.95946 47 PRO C C 1
ATOM 2252 O O . PRO C 1 47 ? -57.73810 29.46868 -13.61969 1.000 50.55426 47 PRO C O 1
ATOM 2256 N N . LEU C 1 48 ? -56.09470 29.19833 -15.14270 1.000 51.66663 48 LEU C N 1
ATOM 2257 C CA . LEU C 1 48 ? -55.03746 29.20536 -14.13535 1.000 48.05278 48 LEU C CA 1
ATOM 2258 C C . LEU C 1 48 ? -55.11382 30.45411 -13.27812 1.000 49.27565 48 LEU C C 1
ATOM 2259 O O . LEU C 1 48 ? -55.16053 30.38265 -12.04677 1.000 51.21718 48 LEU C O 1
ATOM 2264 N N . GLN C 1 49 ? -55.11889 31.61505 -13.92502 1.000 47.89508 49 GLN C N 1
ATOM 2265 C CA . GLN C 1 49 ? -55.19102 32.86714 -13.19271 1.000 47.33597 49 GLN C CA 1
ATOM 2266 C C . GLN C 1 49 ? -56.44333 32.91833 -12.34010 1.000 48.45321 49 GLN C C 1
ATOM 2267 O O . GLN C 1 49 ? -56.40836 33.38884 -11.20010 1.000 51.75780 49 GLN C O 1
ATOM 2273 N N . GLN C 1 50 ? -57.55705 32.41934 -12.87292 1.000 47.71973 50 GLN C N 1
ATOM 2274 C CA . GLN C 1 50 ? -58.79899 32.40765 -12.11272 1.000 49.76576 50 GLN C CA 1
ATOM 2275 C C . GLN C 1 50 ? -58.64031 31.65886 -10.80046 1.000 49.13932 50 GLN C C 1
ATOM 2276 O O . GLN C 1 50 ? -59.14777 32.09504 -9.76251 1.000 54.18430 50 GLN C O 1
ATOM 2282 N N . LEU C 1 51 ? -57.92930 30.53606 -10.82217 1.000 48.69183 51 LEU C N 1
ATOM 2283 C CA . LEU C 1 51 ? -57.74642 29.76315 -9.60201 1.000 47.18705 51 LEU C CA 1
ATOM 2284 C C . LEU C 1 51 ? -56.96535 30.55724 -8.57003 1.000 50.04843 51 LEU C C 1
ATOM 2285 O O . LEU C 1 51 ? -57.37864 30.66402 -7.41093 1.000 60.28855 51 LEU C O 1
ATOM 2290 N N . GLN C 1 52 ? -55.82287 31.11043 -8.97665 1.000 49.23612 52 GLN C N 1
ATOM 2291 C CA . GLN C 1 52 ? -55.06939 32.02577 -8.13098 1.000 47.59800 52 GLN C CA 1
ATOM 2292 C C . GLN C 1 52 ? -55.98330 33.00380 -7.41784 1.000 50.99588 52 GLN C C 1
ATOM 2293 O O . GLN C 1 52 ? -55.98145 33.09759 -6.18750 1.000 54.56881 52 GLN C O 1
ATOM 2299 N N . TYR C 1 53 ? -56.78786 33.73068 -8.19110 1.000 46.31000 53 TYR C N 1
ATOM 2300 C CA . TYR C 1 53 ? -57.68241 34.72460 -7.61479 1.000 48.46004 53 TYR C CA 1
ATOM 2301 C C . TYR C 1 53 ? -58.62858 34.08819 -6.61025 1.000 51.78388 53 TYR C C 1
ATOM 2302 O O . TYR C 1 53 ? -58.80086 34.58991 -5.49611 1.000 54.19052 53 TYR C O 1
ATOM 2311 N N . LEU C 1 54 ? -59.23934 32.96652 -6.98198 1.000 49.33341 54 LEU C N 1
ATOM 2312 C CA . LEU C 1 54 ? -60.26606 32.37613 -6.13374 1.000 51.03060 54 LEU C CA 1
ATOM 2313 C C . LEU C 1 54 ? -59.67454 31.80096 -4.85473 1.000 49.95635 54 LEU C C 1
ATOM 2314 O O . LEU C 1 54 ? -60.25980 31.94301 -3.77619 1.000 52.71461 54 LEU C O 1
ATOM 2319 N N . THR C 1 55 ? -58.51725 31.14743 -4.95556 1.000 47.43051 55 THR C N 1
ATOM 2320 C CA . THR C 1 55 ? -57.92118 30.51760 -3.78553 1.000 49.12553 55 THR C CA 1
ATOM 2321 C C . THR C 1 55 ? -57.57942 31.53458 -2.71711 1.000 52.33681 55 THR C C 1
ATOM 2322 O O . THR C 1 55 ? -57.67641 31.23383 -1.52312 1.000 51.58252 55 THR C O 1
ATOM 2326 N N . LEU C 1 56 ? -57.15109 32.72784 -3.12247 1.000 52.42002 56 LEU C N 1
ATOM 2327 C CA . LEU C 1 56 ? -56.84649 33.75833 -2.14177 1.000 49.37421 56 LEU C CA 1
ATOM 2328 C C . LEU C 1 56 ? -58.01356 33.95550 -1.19067 1.000 52.07717 56 LEU C C 1
ATOM 2329 O O . LEU C 1 56 ? -57.83164 33.98561 0.03037 1.000 64.12500 56 LEU C O 1
ATOM 2334 N N . SER C 1 57 ? -59.22500 34.04688 -1.72626 1.000 49.57885 57 SER C N 1
ATOM 2335 C CA . SER C 1 57 ? -60.38399 34.31074 -0.88817 1.000 54.69260 57 SER C CA 1
ATOM 2336 C C . SER C 1 57 ? -60.94623 33.06483 -0.22738 1.000 57.87913 57 SER C C 1
ATOM 2337 O O . SER C 1 57 ? -61.49798 33.15942 0.87444 1.000 64.38808 57 SER C O 1
ATOM 2340 N N . ALA C 1 58 ? -60.82758 31.90092 -0.86122 1.000 52.80606 58 ALA C N 1
ATOM 2341 C CA . ALA C 1 58 ? -61.59436 30.74311 -0.43425 1.000 53.68949 58 ALA C CA 1
ATOM 2342 C C . ALA C 1 58 ? -60.78237 29.67920 0.27939 1.000 51.69219 58 ALA C C 1
ATOM 2343 O O . ALA C 1 58 ? -61.37558 28.76034 0.85153 1.000 56.92315 58 ALA C O 1
ATOM 2345 N N . CYS C 1 59 ? -59.46216 29.76124 0.26722 1.000 52.73992 59 CYS C N 1
ATOM 2346 C CA . CYS C 1 59 ? -58.65017 28.65313 0.73359 1.000 58.43980 59 CYS C CA 1
ATOM 2347 C C . CYS C 1 59 ? -57.75199 29.07742 1.88089 1.000 60.47623 59 CYS C C 1
ATOM 2348 O O . CYS C 1 59 ? -57.26123 30.20993 1.92900 1.000 65.73073 59 CYS C O 1
ATOM 2351 N N . GLU C 1 60 ? -57.55535 28.13845 2.80274 1.000 59.90624 60 GLU C N 1
ATOM 2352 C CA . GLU C 1 60 ? -56.84503 28.41291 4.04028 1.000 63.30863 60 GLU C CA 1
ATOM 2353 C C . GLU C 1 60 ? -55.44345 28.92363 3.73937 1.000 65.47540 60 GLU C C 1
ATOM 2354 O O . GLU C 1 60 ? -54.81236 28.52739 2.75746 1.000 70.81844 60 GLU C O 1
ATOM 2360 N N . GLU C 1 61 ? -54.96914 29.83086 4.59369 1.000 58.12891 61 GLU C N 1
ATOM 2361 C CA . GLU C 1 61 ? -53.69067 30.49162 4.35775 1.000 63.40450 61 GLU C CA 1
ATOM 2362 C C . GLU C 1 61 ? -52.55123 29.48359 4.29299 1.000 62.43433 61 GLU C C 1
ATOM 2363 O O . GLU C 1 61 ? -51.77531 29.46124 3.33053 1.000 63.50452 61 GLU C O 1
ATOM 2369 N N . GLU C 1 62 ? -52.44615 28.62878 5.30762 1.000 73.14229 62 GLU C N 1
ATOM 2370 C CA . GLU C 1 62 ? -51.32056 27.71291 5.44179 1.000 76.07701 62 GLU C CA 1
ATOM 2371 C C . GLU C 1 62 ? -51.25037 26.66613 4.33810 1.000 73.62211 62 GLU C C 1
ATOM 2372 O O . GLU C 1 62 ? -50.23711 25.96633 4.24497 1.000 74.81838 62 GLU C O 1
ATOM 2378 N N . LYS C 1 63 ? -52.28551 26.53928 3.50664 1.000 66.91343 63 LYS C N 1
ATOM 2379 C CA . LYS C 1 63 ? -52.31038 25.53465 2.45602 1.000 66.50449 63 LYS C CA 1
ATOM 2380 C C . LYS C 1 63 ? -52.19875 26.10590 1.05025 1.000 63.40685 63 LYS C C 1
ATOM 2381 O O . LYS C 1 63 ? -51.85820 25.36063 0.12669 1.000 61.65617 63 LYS C O 1
ATOM 2387 N N . ARG C 1 64 ? -52.46460 27.39948 0.86408 1.000 64.60889 64 ARG C N 1
ATOM 2388 C CA . ARG C 1 64 ? -52.50415 27.95698 -0.48085 1.000 57.49343 64 ARG C CA 1
ATOM 2389 C C . ARG C 1 64 ? -51.13854 27.95239 -1.15156 1.000 56.09149 64 ARG C C 1
ATOM 2390 O O . ARG C 1 64 ? -51.06834 27.96730 -2.38283 1.000 58.73332 64 ARG C O 1
ATOM 2398 N N . GLN C 1 65 ? -50.05623 27.91445 -0.37719 1.000 54.92342 65 GLN C N 1
ATOM 2399 C CA . GLN C 1 65 ? -48.73579 27.77690 -0.97718 1.000 54.67499 65 GLN C CA 1
ATOM 2400 C C . GLN C 1 65 ? -48.61956 26.46494 -1.73886 1.000 53.42348 65 GLN C C 1
ATOM 2401 O O . GLN C 1 65 ? -48.05538 26.42308 -2.83649 1.000 55.25711 65 GLN C O 1
ATOM 2407 N N . GLU C 1 66 ? -49.15442 25.38291 -1.17402 1.000 52.67314 66 GLU C N 1
ATOM 2408 C CA . GLU C 1 66 ? -49.13605 24.09741 -1.86025 1.000 55.02312 66 GLU C CA 1
ATOM 2409 C C . GLU C 1 66 ? -49.91310 24.16502 -3.16570 1.000 55.75706 66 GLU C C 1
ATOM 2410 O O . GLU C 1 66 ? -49.42757 23.72978 -4.21548 1.000 54.58954 66 GLU C O 1
ATOM 2416 N N . LEU C 1 67 ? -51.13208 24.69936 -3.11195 1.000 56.78596 67 LEU C N 1
ATOM 2417 C CA . LEU C 1 67 ? -51.90774 24.93384 -4.32310 1.000 52.57761 67 LEU C CA 1
ATOM 2418 C C . LEU C 1 67 ? -51.09553 25.72006 -5.33796 1.000 50.77666 67 LEU C C 1
ATOM 2419 O O . LEU C 1 67 ? -50.89379 25.27941 -6.47364 1.000 54.52914 67 LEU C O 1
ATOM 2424 N N . MET C 1 68 ? -50.60219 26.88795 -4.92606 1.000 48.31800 68 MET C N 1
ATOM 2425 C CA . MET C 1 68 ? -49.81170 27.72849 -5.81047 1.000 47.40930 68 MET C CA 1
ATOM 2426 C C . MET C 1 68 ? -48.63031 26.98139 -6.40383 1.000 55.01089 68 MET C C 1
ATOM 2427 O O . MET C 1 68 ? -48.12102 27.37905 -7.45705 1.000 55.75752 68 MET C O 1
ATOM 2432 N N . TYR C 1 69 ? -48.18018 25.90552 -5.75861 1.000 54.73601 69 TYR C N 1
ATOM 2433 C CA . TYR C 1 69 ? -47.10293 25.11817 -6.34163 1.000 56.53760 69 TYR C CA 1
ATOM 2434 C C . TYR C 1 69 ? -47.59780 24.35544 -7.56288 1.000 59.09995 69 TYR C C 1
ATOM 2435 O O . TYR C 1 69 ? -47.02942 24.47439 -8.65524 1.000 61.79791 69 TYR C O 1
ATOM 2444 N N . GLU C 1 70 ? -48.66509 23.57053 -7.39535 1.000 53.73395 70 GLU C N 1
ATOM 2445 C CA . GLU C 1 70 ? -49.21162 22.81908 -8.51809 1.000 53.47029 70 GLU C CA 1
ATOM 2446 C C . GLU C 1 70 ? -49.59384 23.74305 -9.66286 1.000 53.10274 70 GLU C C 1
ATOM 2447 O O . GLU C 1 70 ? -49.33860 23.43430 -10.83227 1.000 54.56078 70 GLU C O 1
ATOM 2453 N N . ILE C 1 71 ? -50.20383 24.88354 -9.34207 1.000 49.05029 71 ILE C N 1
ATOM 2454 C CA . ILE C 1 71 ? -50.54268 25.86742 -10.36541 1.000 46.94055 71 ILE C CA 1
ATOM 2455 C C . ILE C 1 71 ? -49.31950 26.18651 -11.20904 1.000 50.03831 71 ILE C C 1
ATOM 2456 O O . ILE C 1 71 ? -49.37328 26.19809 -12.44380 1.000 55.77657 71 ILE C O 1
ATOM 2461 N N . GLY C 1 72 ? -48.19527 26.45304 -10.54784 1.000 48.68513 72 GLY C N 1
ATOM 2462 C CA . GLY C 1 72 ? -46.97915 26.74771 -11.27901 1.000 46.56752 72 GLY C CA 1
ATOM 2463 C C . GLY C 1 72 ? -46.55719 25.59588 -12.16365 1.000 51.49586 72 GLY C C 1
ATOM 2464 O O . GLY C 1 72 ? -46.15412 25.79655 -13.31125 1.000 55.54384 72 GLY C O 1
ATOM 2465 N N . GLN C 1 73 ? -46.66270 24.37258 -11.64549 1.000 51.90992 73 GLN C N 1
ATOM 2466 C CA . GLN C 1 73 ? -46.33331 23.19985 -12.44407 1.000 53.28804 73 GLN C CA 1
ATOM 2467 C C . GLN C 1 73 ? -47.09784 23.21013 -13.75561 1.000 52.23365 73 GLN C C 1
ATOM 2468 O O . GLN C 1 73 ? -46.53738 22.92915 -14.82120 1.000 53.00877 73 GLN C O 1
ATOM 2474 N N . ILE C 1 74 ? -48.37371 23.57232 -13.69690 1.000 49.55090 74 ILE C N 1
ATOM 2475 C CA . ILE C 1 74 ? -49.20034 23.58499 -14.89314 1.000 51.48968 74 ILE C CA 1
ATOM 2476 C C . ILE C 1 74 ? -48.78917 24.71523 -15.81849 1.000 52.17374 74 ILE C C 1
ATOM 2477 O O . ILE C 1 74 ? -48.66960 24.52579 -17.03362 1.000 55.74884 74 ILE C O 1
ATOM 2482 N N . GLY C 1 75 ? -48.57782 25.90743 -15.26759 1.000 49.98697 75 GLY C N 1
ATOM 2483 C CA . GLY C 1 75 ? -48.04956 26.98776 -16.07637 1.000 48.17973 75 GLY C CA 1
ATOM 2484 C C . GLY C 1 75 ? -46.80427 26.57702 -16.83082 1.000 49.74992 75 GLY C C 1
ATOM 2485 O O . GLY C 1 75 ? -46.63314 26.92460 -17.99860 1.000 55.37194 75 GLY C O 1
ATOM 2486 N N . ASP C 1 76 ? -45.92493 25.81314 -16.18034 1.000 50.40516 76 ASP C N 1
ATOM 2487 C CA . ASP C 1 76 ? -44.76342 25.28588 -16.88285 1.000 51.46606 76 ASP C CA 1
ATOM 2488 C C . ASP C 1 76 ? -45.18965 24.39559 -18.03097 1.000 53.88558 76 ASP C C 1
ATOM 2489 O O . ASP C 1 76 ? -44.56330 24.39645 -19.09305 1.000 55.68333 76 ASP C O 1
ATOM 2494 N N . LEU C 1 77 ? -46.24805 23.61853 -17.83237 1.000 54.46031 77 LEU C N 1
ATOM 2495 C CA . LEU C 1 77 ? -46.74859 22.79097 -18.91639 1.000 56.13522 77 LEU C CA 1
ATOM 2496 C C . LEU C 1 77 ? -47.27547 23.64350 -20.05246 1.000 56.26550 77 LEU C C 1
ATOM 2497 O O . LEU C 1 77 ? -46.96849 23.38768 -21.21965 1.000 63.24984 77 LEU C O 1
ATOM 2502 N N . ILE C 1 78 ? -48.07566 24.65407 -19.72995 1.000 51.08578 78 ILE C N 1
ATOM 2503 C CA . ILE C 1 78 ? -48.49256 25.61211 -20.74206 1.000 50.04467 78 ILE C CA 1
ATOM 2504 C C . ILE C 1 78 ? -47.27508 26.27752 -21.36033 1.000 54.37369 78 ILE C C 1
ATOM 2505 O O . ILE C 1 78 ? -47.22894 26.52691 -22.57001 1.000 59.05532 78 ILE C O 1
ATOM 2510 N N . GLU C 1 79 ? -46.26042 26.55284 -20.54109 1.000 58.29626 79 GLU C N 1
ATOM 2511 C CA . GLU C 1 79 ? -45.04094 27.17805 -21.03736 1.000 58.69266 79 GLU C CA 1
ATOM 2512 C C . GLU C 1 79 ? -44.38314 26.33894 -22.11853 1.000 61.64351 79 GLU C C 1
ATOM 2513 O O . GLU C 1 79 ? -43.95206 26.86836 -23.14812 1.000 68.90329 79 GLU C O 1
ATOM 2519 N N . ASP C 1 80 ? -44.28973 25.02903 -21.90261 1.000 54.30596 80 ASP C N 1
ATOM 2520 C CA . ASP C 1 80 ? -43.65598 24.16599 -22.88677 1.000 55.48100 80 ASP C CA 1
ATOM 2521 C C . ASP C 1 80 ? -44.40760 24.21718 -24.21445 1.000 55.04768 80 ASP C C 1
ATOM 2522 O O . ASP C 1 80 ? -43.80468 24.39139 -25.27058 1.000 54.62037 80 ASP C O 1
ATOM 2527 N N A TRP C 1 81 ? -45.73047 24.06305 -24.15394 0.192 50.14030 81 TRP C N 1
ATOM 2528 N N B TRP C 1 81 ? -45.72997 24.08615 -24.14963 0.808 50.13869 81 TRP C N 1
ATOM 2529 C CA A TRP C 1 81 ? -46.52573 24.04424 -25.37985 0.192 52.02466 81 TRP C CA 1
ATOM 2530 C CA B TRP C 1 81 ? -46.51874 24.05612 -25.37732 0.808 52.02475 81 TRP C CA 1
ATOM 2531 C C A TRP C 1 81 ? -46.46553 25.38407 -26.10160 0.192 53.53081 81 TRP C C 1
ATOM 2532 C C B TRP C 1 81 ? -46.44959 25.38798 -26.10233 0.808 53.53303 81 TRP C C 1
ATOM 2533 O O A TRP C 1 81 ? -46.45062 25.42900 -27.33727 0.192 59.62861 81 TRP C O 1
ATOM 2534 O O B TRP C 1 81 ? -46.41557 25.42832 -27.33805 0.808 59.63378 81 TRP C O 1
ATOM 2555 N N . ALA C 1 82 ? -46.42269 26.48685 -25.35047 1.000 57.96601 82 ALA C N 1
ATOM 2556 C CA . ALA C 1 82 ? -46.41082 27.80818 -25.96769 1.000 55.27128 82 ALA C CA 1
ATOM 2557 C C . ALA C 1 82 ? -45.11746 28.05307 -26.73181 1.000 53.30644 82 ALA C C 1
ATOM 2558 O O . ALA C 1 82 ? -45.13870 28.33598 -27.93397 1.000 57.90542 82 ALA C O 1
ATOM 2560 N N . THR C 1 83 ? -43.97774 27.95267 -26.05164 1.000 50.83548 83 THR C N 1
ATOM 2561 C CA . THR C 1 83 ? -42.71289 28.21075 -26.72449 1.000 51.34394 83 THR C CA 1
ATOM 2562 C C . THR C 1 83 ? -42.46895 27.22427 -27.85760 1.000 55.61715 83 THR C C 1
ATOM 2563 O O . THR C 1 83 ? -41.82504 27.57314 -28.85305 1.000 56.92162 83 THR C O 1
ATOM 2567 N N . ASP C 1 84 ? -42.97363 25.99647 -27.73161 1.000 54.71010 84 ASP C N 1
ATOM 2568 C CA . ASP C 1 84 ? -42.85586 25.03391 -28.82089 1.000 55.31286 84 ASP C CA 1
ATOM 2569 C C . ASP C 1 84 ? -43.47444 25.58875 -30.09015 1.000 54.67762 84 ASP C C 1
ATOM 2570 O O . ASP C 1 84 ? -42.81112 25.72379 -31.12408 1.000 54.93636 84 ASP C O 1
ATOM 2575 N N . LYS C 1 85 ? -44.75676 25.92661 -30.01787 1.000 51.87483 85 LYS C N 1
ATOM 2576 C CA . LYS C 1 85 ? -45.43071 26.50800 -31.16210 1.000 51.15172 85 LYS C CA 1
ATOM 2577 C C . LYS C 1 85 ? -44.75580 27.80175 -31.59285 1.000 54.29067 85 LYS C C 1
ATOM 2578 O O . LYS C 1 85 ? -44.73860 28.12600 -32.78357 1.000 66.52227 85 LYS C O 1
ATOM 2584 N N . ARG C 1 86 ? -44.17442 28.54062 -30.64740 1.000 52.99352 86 ARG C N 1
ATOM 2585 C CA . ARG C 1 86 ? -43.40897 29.72559 -31.01492 1.000 52.69623 86 ARG C CA 1
ATOM 2586 C C . ARG C 1 86 ? -42.19540 29.35743 -31.84817 1.000 56.63813 86 ARG C C 1
ATOM 2587 O O . ARG C 1 86 ? -41.84167 30.07023 -32.79304 1.000 67.26588 86 ARG C O 1
ATOM 2595 N N . GLU C 1 87 ? -41.53384 28.25782 -31.50390 1.000 54.40873 87 GLU C N 1
ATOM 2596 C CA . GLU C 1 87 ? -40.35629 27.86860 -32.26112 1.000 56.97324 87 GLU C CA 1
ATOM 2597 C C . GLU C 1 87 ? -40.73642 27.35859 -33.64138 1.000 63.63576 87 GLU C C 1
ATOM 2598 O O . GLU C 1 87 ? -40.05473 27.65494 -34.62862 1.000 67.33502 87 GLU C O 1
ATOM 2604 N N . ALA C 1 88 ? -41.81923 26.58924 -33.73031 1.000 60.32761 88 ALA C N 1
ATOM 2605 C CA . ALA C 1 88 ? -42.32207 26.17771 -35.03390 1.000 59.32050 88 ALA C CA 1
ATOM 2606 C C . ALA C 1 88 ? -42.61763 27.39135 -35.90059 1.000 57.99200 88 ALA C C 1
ATOM 2607 O O . ALA C 1 88 ? -42.19474 27.46222 -37.05968 1.000 65.12703 88 ALA C O 1
ATOM 2609 N N . LEU C 1 89 ? -43.32715 28.37090 -35.34315 1.000 54.37006 89 LEU C N 1
ATOM 2610 C CA . LEU C 1 89 ? -43.62837 29.57895 -36.09758 1.000 54.04024 89 LEU C CA 1
ATOM 2611 C C . LEU C 1 89 ? -42.36718 30.33244 -36.47558 1.000 58.36736 89 LEU C C 1
ATOM 2612 O O . LEU C 1 89 ? -42.30599 30.94235 -37.54527 1.000 66.89460 89 LEU C O 1
ATOM 2617 N N . LYS C 1 90 ? -41.35719 30.31923 -35.61351 1.000 59.41284 90 LYS C N 1
ATOM 2618 C CA . LYS C 1 90 ? -40.11656 30.98751 -35.96874 1.000 62.59271 90 LYS C CA 1
ATOM 2619 C C . LYS C 1 90 ? -39.36987 30.22013 -37.04503 1.000 67.12016 90 LYS C C 1
ATOM 2620 O O . LYS C 1 90 ? -38.61685 30.81608 -37.82148 1.000 71.53991 90 LYS C O 1
ATOM 2626 N N . ARG C 1 91 ? -39.57046 28.90567 -37.11433 1.000 66.27133 91 ARG C N 1
ATOM 2627 C CA . ARG C 1 91 ? -38.93766 28.12745 -38.16901 1.000 70.28435 91 ARG C CA 1
ATOM 2628 C C . ARG C 1 91 ? -39.57958 28.41786 -39.51470 1.000 72.58187 91 ARG C C 1
ATOM 2629 O O . ARG C 1 91 ? -38.88643 28.50951 -40.53394 1.000 74.82293 91 ARG C O 1
ATOM 2637 N N . GLU C 1 92 ? -40.90626 28.55372 -39.53460 1.000 69.25142 92 GLU C N 1
ATOM 2638 C CA . GLU C 1 92 ? -41.60011 28.96782 -40.74940 1.000 70.99086 92 GLU C CA 1
ATOM 2639 C C . GLU C 1 92 ? -41.03999 30.28286 -41.27425 1.000 70.91954 92 GLU C C 1
ATOM 2640 O O . GLU C 1 92 ? -40.70634 30.40399 -42.45818 1.000 78.08507 92 GLU C O 1
ATOM 2646 N N . GLU C 1 93 ? -40.91913 31.27886 -40.39592 1.000 69.70401 93 GLU C N 1
ATOM 2647 C CA . GLU C 1 93 ? -40.37096 32.56900 -40.79780 1.000 70.65118 93 GLU C CA 1
ATOM 2648 C C . GLU C 1 93 ? -39.02365 32.41029 -41.48860 1.000 71.71979 93 GLU C C 1
ATOM 2649 O O . GLU C 1 93 ? -38.74207 33.09323 -42.47817 1.000 73.49546 93 GLU C O 1
ATOM 2655 N N . GLY C 1 94 ? -38.17960 31.51080 -40.98417 1.000 69.91824 94 GLY C N 1
ATOM 2656 C CA . GLY C 1 94 ? -36.88748 31.29851 -41.61032 1.000 71.53402 94 GLY C CA 1
ATOM 2657 C C . GLY C 1 94 ? -37.00863 30.75472 -43.01845 1.000 73.32754 94 GLY C C 1
ATOM 2658 O O . GLY C 1 94 ? -36.24269 31.13732 -43.90487 1.000 76.07733 94 GLY C O 1
ATOM 2659 N N . ARG C 1 95 ? -37.97595 29.86228 -43.24444 1.000 73.83415 95 ARG C N 1
ATOM 2660 C CA . ARG C 1 95 ? -38.18576 29.30223 -44.57572 1.000 75.84134 95 ARG C CA 1
ATOM 2661 C C . ARG C 1 95 ? -38.55304 30.38970 -45.57288 1.000 73.16701 95 ARG C C 1
ATOM 2662 O O . ARG C 1 95 ? -37.96718 30.47835 -46.65705 1.000 70.54492 95 ARG C O 1
ATOM 2670 N N . ILE C 1 96 ? -39.53065 31.22481 -45.21770 1.000 69.72799 96 ILE C N 1
ATOM 2671 C CA . ILE C 1 96 ? -39.95129 32.31635 -46.08994 1.000 64.56513 96 ILE C CA 1
ATOM 2672 C C . ILE C 1 96 ? -38.76589 33.20310 -46.44309 1.000 70.69083 96 ILE C C 1
ATOM 2673 O O . ILE C 1 96 ? -38.49240 33.46749 -47.61838 1.000 85.99493 96 ILE C O 1
ATOM 2678 N N . GLU C 1 97 ? -38.04501 33.67848 -45.42906 1.000 73.27938 97 GLU C N 1
ATOM 2679 C CA . GLU C 1 97 ? -36.94782 34.60008 -45.68578 1.000 75.24206 97 GLU C CA 1
ATOM 2680 C C . GLU C 1 97 ? -35.87543 33.94742 -46.54252 1.000 77.63860 97 GLU C C 1
ATOM 2681 O O . GLU C 1 97 ? -35.19655 34.62908 -47.31606 1.000 81.27092 97 GLU C O 1
ATOM 2687 N N . ASP C 1 98 ? -35.72210 32.62796 -46.43280 1.000 71.67088 98 ASP C N 1
ATOM 2688 C CA . ASP C 1 98 ? -34.76657 31.92343 -47.27906 1.000 74.37295 98 ASP C CA 1
ATOM 2689 C C . ASP C 1 98 ? -35.16837 32.01391 -48.74432 1.000 81.90373 98 ASP C C 1
ATOM 2690 O O . ASP C 1 98 ? -34.35961 32.39088 -49.60061 1.000 81.00247 98 ASP C O 1
ATOM 2695 N N . LYS C 1 99 ? -36.42106 31.66275 -49.04786 1.000 80.35735 99 LYS C N 1
ATOM 2696 C CA . LYS C 1 99 ? -36.92224 31.76269 -50.41312 1.000 78.20322 99 LYS C CA 1
ATOM 2697 C C . LYS C 1 99 ? -36.70826 33.15930 -50.97088 1.000 81.30941 99 LYS C C 1
ATOM 2698 O O . LYS C 1 99 ? -36.31119 33.32026 -52.12964 1.000 88.51363 99 LYS C O 1
ATOM 2704 N N . GLN C 1 100 ? -36.96789 34.17845 -50.15485 1.000 66.64347 100 GLN C N 1
ATOM 2705 C CA . GLN C 1 100 ? -36.68117 35.55349 -50.53973 1.000 73.89310 100 GLN C CA 1
ATOM 2706 C C . GLN C 1 100 ? -35.23213 35.70295 -50.97594 1.000 75.25129 100 GLN C C 1
ATOM 2707 O O . GLN C 1 100 ? -34.94267 36.05219 -52.12462 1.000 81.25162 100 GLN C O 1
ATOM 2713 N N . ASN C 1 101 ? -34.30365 35.43925 -50.05768 1.000 71.92263 101 ASN C N 1
ATOM 2714 C CA . ASN C 1 101 ? -32.89029 35.61404 -50.35455 1.000 79.81420 101 ASN C CA 1
ATOM 2715 C C . ASN C 1 101 ? -32.47081 34.79308 -51.56109 1.000 83.06405 101 ASN C C 1
ATOM 2716 O O . ASN C 1 101 ? -31.57293 35.20007 -52.30449 1.000 87.23652 101 ASN C O 1
ATOM 2721 N N . GLU C 1 102 ? -33.11019 33.64108 -51.77015 1.000 82.14686 102 GLU C N 1
ATOM 2722 C CA . GLU C 1 102 ? -32.86741 32.86137 -52.97814 1.000 86.32989 102 GLU C CA 1
ATOM 2723 C C . GLU C 1 102 ? -33.12220 33.68993 -54.22476 1.000 81.85255 102 GLU C C 1
ATOM 2724 O O . GLU C 1 102 ? -32.30730 33.71285 -55.15440 1.000 84.02966 102 GLU C O 1
ATOM 2730 N N . LEU C 1 103 ? -34.25445 34.38029 -54.26232 1.000 73.40803 103 LEU C N 1
ATOM 2731 C CA . LEU C 1 103 ? -34.59831 35.13980 -55.45185 1.000 77.88880 103 LEU C CA 1
ATOM 2732 C C . LEU C 1 103 ? -33.71457 36.36995 -55.58566 1.000 80.89291 103 LEU C C 1
ATOM 2733 O O . LEU C 1 103 ? -33.08948 36.58450 -56.63051 1.000 98.82914 103 LEU C O 1
ATOM 2738 N N . PHE C 1 104 ? -33.63727 37.18041 -54.52981 1.000 76.08487 104 PHE C N 1
ATOM 2739 C CA . PHE C 1 104 ? -32.89287 38.43157 -54.61651 1.000 78.26283 104 PHE C CA 1
ATOM 2740 C C . PHE C 1 104 ? -31.43729 38.18894 -54.99090 1.000 79.97817 104 PHE C C 1
ATOM 2741 O O . PHE C 1 104 ? -30.86484 38.92462 -55.80382 1.000 84.54786 104 PHE C O 1
ATOM 2749 N N . TYR C 1 105 ? -30.81591 37.17484 -54.40008 1.000 86.24925 105 TYR C N 1
ATOM 2750 C CA . TYR C 1 105 ? -29.39939 36.94349 -54.63764 1.000 92.07467 105 TYR C CA 1
ATOM 2751 C C . TYR C 1 105 ? -29.13504 36.10317 -55.87689 1.000 96.68088 105 TYR C C 1
ATOM 2752 O O . TYR C 1 105 ? -27.97671 35.76192 -56.14070 1.000 100.97726 105 TYR C O 1
ATOM 2761 N N . LYS C 1 106 ? -30.17133 35.76396 -56.63982 1.000 90.38195 106 LYS C N 1
ATOM 2762 C CA . LYS C 1 106 ? -29.95591 35.32256 -58.00781 1.000 90.25714 106 LYS C CA 1
ATOM 2763 C C . LYS C 1 106 ? -30.03438 36.49950 -58.97614 1.000 86.27655 106 LYS C C 1
ATOM 2764 O O . LYS C 1 106 ? -29.33071 36.51213 -59.99088 1.000 87.40558 106 LYS C O 1
ATOM 2770 N N . ARG C 1 107 ? -30.85285 37.51096 -58.66441 1.000 90.22423 107 ARG C N 1
ATOM 2771 C CA . ARG C 1 107 ? -31.00377 38.65895 -59.55658 1.000 89.24501 107 ARG C CA 1
ATOM 2772 C C . ARG C 1 107 ? -29.97409 39.74683 -59.25723 1.000 92.85088 107 ARG C C 1
ATOM 2773 O O . ARG C 1 107 ? -29.13804 40.07145 -60.10882 1.000 95.09830 107 ARG C O 1
ATOM 2781 N N . GLN C 1 108 ? -30.04469 40.34612 -58.06335 1.000 88.78161 108 GLN C N 1
ATOM 2782 C CA . GLN C 1 108 ? -29.01140 41.26545 -57.57051 1.000 94.90337 108 GLN C CA 1
ATOM 2783 C C . GLN C 1 108 ? -28.89837 42.52351 -58.42726 1.000 102.09419 108 GLN C C 1
ATOM 2784 O O . GLN C 1 108 ? -27.80112 43.03951 -58.66453 1.000 97.46005 108 GLN C O 1
ATOM 2790 N N . LYS C 1 109 ? -30.03165 43.03986 -58.88324 1.000 93.97819 109 LYS C N 1
ATOM 2791 C CA . LYS C 1 109 ? -30.01485 44.16914 -59.79578 1.000 86.55663 109 LYS C CA 1
ATOM 2792 C C . LYS C 1 109 ? -30.18986 45.46020 -59.01316 1.000 85.94790 109 LYS C C 1
ATOM 2793 O O . LYS C 1 109 ? -30.94442 45.50558 -58.03486 1.000 86.34269 109 LYS C O 1
ATOM 2799 N N . LEU C 1 110 ? -29.45909 46.48741 -59.43181 1.000 83.83723 110 LEU C N 1
ATOM 2800 C CA . LEU C 1 110 ? -29.46714 47.79696 -58.79683 1.000 83.68352 110 LEU C CA 1
ATOM 2801 C C . LEU C 1 110 ? -30.85803 48.32757 -58.44848 1.000 83.29377 110 LEU C C 1
ATOM 2802 O O . LEU C 1 110 ? -31.28978 48.24972 -57.29822 1.000 82.80376 110 LEU C O 1
ATOM 2807 N N . GLU D 1 7 ? -30.23889 -11.88092 -61.19944 1.000 109.04484 7 GLU D N 1
ATOM 2808 C CA . GLU D 1 7 ? -30.45926 -10.64354 -61.94215 1.000 110.92233 7 GLU D CA 1
ATOM 2809 C C . GLU D 1 7 ? -31.28939 -9.65710 -61.12174 1.000 112.80241 7 GLU D C 1
ATOM 2810 O O . GLU D 1 7 ? -30.75718 -8.70359 -60.55246 1.000 109.85208 7 GLU D O 1
ATOM 2816 N N . ALA D 1 8 ? -32.60140 -9.89159 -61.06944 1.000 121.18469 8 ALA D N 1
ATOM 2817 C CA . ALA D 1 8 ? -33.48199 -9.03693 -60.28030 1.000 119.42311 8 ALA D CA 1
ATOM 2818 C C . ALA D 1 8 ? -33.42831 -9.40545 -58.80259 1.000 123.84271 8 ALA D C 1
ATOM 2819 O O . ALA D 1 8 ? -33.18126 -8.54516 -57.94947 1.000 125.18096 8 ALA D O 1
ATOM 2821 N N . LEU D 1 9 ? -33.65081 -10.68573 -58.48371 1.000 126.26747 9 LEU D N 1
ATOM 2822 C CA . LEU D 1 9 ? -33.50097 -11.14811 -57.10669 1.000 125.26876 9 LEU D CA 1
ATOM 2823 C C . LEU D 1 9 ? -32.07845 -10.93662 -56.60581 1.000 126.73380 9 LEU D C 1
ATOM 2824 O O . LEU D 1 9 ? -31.84206 -10.92627 -55.39111 1.000 131.65214 9 LEU D O 1
ATOM 2829 N N . GLN D 1 10 ? -31.12497 -10.76754 -57.52788 1.000 119.59035 10 GLN D N 1
ATOM 2830 C CA . GLN D 1 10 ? -29.73110 -10.52126 -57.17293 1.000 121.76790 10 GLN D CA 1
ATOM 2831 C C . GLN D 1 10 ? -29.61402 -9.48521 -56.06062 1.000 121.81537 10 GLN D C 1
ATOM 2832 O O . GLN D 1 10 ? -28.88802 -9.68156 -55.08020 1.000 122.10430 10 GLN D O 1
ATOM 2838 N N . SER D 1 11 ? -30.34819 -8.39288 -56.18758 1.000 124.40542 11 SER D N 1
ATOM 2839 C CA . SER D 1 11 ? -30.32070 -7.30181 -55.22113 1.000 122.93042 11 SER D CA 1
ATOM 2840 C C . SER D 1 11 ? -31.70362 -6.82618 -54.80041 1.000 123.40704 11 SER D C 1
ATOM 2841 O O . SER D 1 11 ? -31.90587 -6.52519 -53.62087 1.000 125.18218 11 SER D O 1
ATOM 2844 N N . GLU D 1 12 ? -32.66166 -6.75213 -55.72994 1.000 124.47277 12 GLU D N 1
ATOM 2845 C CA . GLU D 1 12 ? -33.97501 -6.20416 -55.39615 1.000 124.70931 12 GLU D CA 1
ATOM 2846 C C . GLU D 1 12 ? -34.70695 -7.05775 -54.36713 1.000 124.17294 12 GLU D C 1
ATOM 2847 O O . GLU D 1 12 ? -35.50597 -6.53124 -53.58321 1.000 122.79882 12 GLU D O 1
ATOM 2853 N N . SER D 1 13 ? -34.45905 -8.37067 -54.35655 1.000 130.81792 13 SER D N 1
ATOM 2854 C CA . SER D 1 13 ? -35.02621 -9.22009 -53.31208 1.000 125.86713 13 SER D CA 1
ATOM 2855 C C . SER D 1 13 ? -34.35918 -8.94538 -51.97063 1.000 123.74994 13 SER D C 1
ATOM 2856 O O . SER D 1 13 ? -35.02799 -8.88830 -50.93146 1.000 121.46304 13 SER D O 1
ATOM 2859 N N . HIS D 1 14 ? -33.03412 -8.77242 -51.97726 1.000 128.19790 14 HIS D N 1
ATOM 2860 C CA . HIS D 1 14 ? -32.32726 -8.39602 -50.75827 1.000 127.67530 14 HIS D CA 1
ATOM 2861 C C . HIS D 1 14 ? -32.65663 -6.96407 -50.34422 1.000 124.62521 14 HIS D C 1
ATOM 2862 O O . HIS D 1 14 ? -32.64900 -6.64805 -49.14898 1.000 125.69170 14 HIS D O 1
ATOM 2869 N N . ARG D 1 15 ? -32.94833 -6.08939 -51.31232 1.000 121.80754 15 ARG D N 1
ATOM 2870 C CA . ARG D 1 15 ? -33.38871 -4.73376 -50.99059 1.000 118.97608 15 ARG D CA 1
ATOM 2871 C C . ARG D 1 15 ? -34.71953 -4.74073 -50.25287 1.000 116.91750 15 ARG D C 1
ATOM 2872 O O . ARG D 1 15 ? -34.90768 -3.98764 -49.29052 1.000 115.06325 15 ARG D O 1
ATOM 2880 N N . LEU D 1 16 ? -35.66150 -5.57286 -50.70202 1.000 120.64827 16 LEU D N 1
ATOM 2881 C CA . LEU D 1 16 ? -36.98572 -5.60612 -50.08855 1.000 117.39491 16 LEU D CA 1
ATOM 2882 C C . LEU D 1 16 ? -36.92116 -6.14420 -48.66444 1.000 112.45066 16 LEU D C 1
ATOM 2883 O O . LEU D 1 16 ? -37.43808 -5.51637 -47.73376 1.000 106.09114 16 LEU D O 1
ATOM 2888 N N . GLU D 1 17 ? -36.28237 -7.30464 -48.47866 1.000 118.84449 17 GLU D N 1
ATOM 2889 C CA . GLU D 1 17 ? -36.11586 -7.87719 -47.14471 1.000 112.42873 17 GLU D CA 1
ATOM 2890 C C . GLU D 1 17 ? -35.62789 -6.83790 -46.14182 1.000 110.00648 17 GLU D C 1
ATOM 2891 O O . GLU D 1 17 ? -36.04386 -6.84489 -44.97712 1.000 110.65587 17 GLU D O 1
ATOM 2897 N N . ASN D 1 18 ? -34.75595 -5.92700 -46.58463 1.000 110.96189 18 ASN D N 1
ATOM 2898 C CA . ASN D 1 18 ? -34.28001 -4.84088 -45.72989 1.000 109.64885 18 ASN D CA 1
ATOM 2899 C C . ASN D 1 18 ? -35.37807 -3.81685 -45.47184 1.000 106.16780 18 ASN D C 1
ATOM 2900 O O . ASN D 1 18 ? -35.65384 -3.45566 -44.32098 1.000 109.09238 18 ASN D O 1
ATOM 2905 N N . ALA D 1 19 ? -36.00432 -3.32338 -46.54152 1.000 99.16469 19 ALA D N 1
ATOM 2906 C CA . ALA D 1 19 ? -37.04862 -2.31866 -46.39065 1.000 96.32900 19 ALA D CA 1
ATOM 2907 C C . ALA D 1 19 ? -38.19875 -2.82155 -45.52727 1.000 95.00753 19 ALA D C 1
ATOM 2908 O O . ALA D 1 19 ? -38.82550 -2.03058 -44.81466 1.000 93.50718 19 ALA D O 1
ATOM 2910 N N . LEU D 1 20 ? -38.49295 -4.12491 -45.56971 1.000 96.17675 20 LEU D N 1
ATOM 2911 C CA . LEU D 1 20 ? -39.51423 -4.66800 -44.67709 1.000 96.64887 20 LEU D CA 1
ATOM 2912 C C . LEU D 1 20 ? -39.06329 -4.62138 -43.22562 1.000 94.71060 20 LEU D C 1
ATOM 2913 O O . LEU D 1 20 ? -39.82550 -4.20813 -42.34548 1.000 94.95107 20 LEU D O 1
ATOM 2918 N N . SER D 1 21 ? -37.83588 -5.05880 -42.95229 1.000 95.94490 21 SER D N 1
ATOM 2919 C CA . SER D 1 21 ? -37.32776 -4.99771 -41.58894 1.000 91.52428 21 SER D CA 1
ATOM 2920 C C . SER D 1 21 ? -37.17059 -3.56153 -41.11067 1.000 87.71885 21 SER D C 1
ATOM 2921 O O . SER D 1 21 ? -37.34981 -3.28215 -39.92009 1.000 90.10285 21 SER D O 1
ATOM 2924 N N . ILE D 1 22 ? -36.83480 -2.63894 -42.01238 1.000 85.51265 22 ILE D N 1
ATOM 2925 C CA . ILE D 1 22 ? -36.82699 -1.23413 -41.62708 1.000 82.77435 22 ILE D CA 1
ATOM 2926 C C . ILE D 1 22 ? -38.21530 -0.80926 -41.18009 1.000 84.59943 22 ILE D C 1
ATOM 2927 O O . ILE D 1 22 ? -38.36149 -0.01257 -40.24400 1.000 81.46408 22 ILE D O 1
ATOM 2932 N N . ILE D 1 23 ? -39.25478 -1.36361 -41.80348 1.000 84.26834 23 ILE D N 1
ATOM 2933 C CA . ILE D 1 23 ? -40.60979 -0.96651 -41.45113 1.000 84.47778 23 ILE D CA 1
ATOM 2934 C C . ILE D 1 23 ? -41.04656 -1.62553 -40.14903 1.000 85.70767 23 ILE D C 1
ATOM 2935 O O . ILE D 1 23 ? -41.80245 -1.03245 -39.37137 1.000 99.24915 23 ILE D O 1
ATOM 2940 N N . GLU D 1 24 ? -40.58625 -2.85122 -39.87625 1.000 80.73597 24 GLU D N 1
ATOM 2941 C CA . GLU D 1 24 ? -40.97243 -3.47018 -38.61779 1.000 81.01753 24 GLU D CA 1
ATOM 2942 C C . GLU D 1 24 ? -40.36855 -2.71383 -37.44949 1.000 76.33672 24 GLU D C 1
ATOM 2943 O O . GLU D 1 24 ? -40.92887 -2.72510 -36.35286 1.000 77.28939 24 GLU D O 1
ATOM 2949 N N . GLU D 1 25 ? -39.25057 -2.02152 -37.67352 1.000 79.89911 25 GLU D N 1
ATOM 2950 C CA . GLU D 1 25 ? -38.67098 -1.20612 -36.61634 1.000 79.10121 25 GLU D CA 1
ATOM 2951 C C . GLU D 1 25 ? -39.38452 0.12755 -36.48152 1.000 75.70450 25 GLU D C 1
ATOM 2952 O O . GLU D 1 25 ? -39.55663 0.63139 -35.36699 1.000 77.49422 25 GLU D O 1
ATOM 2958 N N . GLU D 1 26 ? -39.80040 0.71618 -37.60055 1.000 80.53931 26 GLU D N 1
ATOM 2959 C CA . GLU D 1 26 ? -40.64996 1.89543 -37.52146 1.000 79.84849 26 GLU D CA 1
ATOM 2960 C C . GLU D 1 26 ? -41.91349 1.60445 -36.72694 1.000 76.26479 26 GLU D C 1
ATOM 2961 O O . GLU D 1 26 ? -42.39677 2.47105 -35.99018 1.000 76.06870 26 GLU D O 1
ATOM 2967 N N . ARG D 1 27 ? -42.44717 0.38582 -36.85132 1.000 71.28008 27 ARG D N 1
ATOM 2968 C CA . ARG D 1 27 ? -43.64775 0.00745 -36.11432 1.000 73.34337 27 ARG D CA 1
ATOM 2969 C C . ARG D 1 27 ? -43.36235 -0.11763 -34.62445 1.000 75.69111 27 ARG D C 1
ATOM 2970 O O . ARG D 1 27 ? -44.12489 0.38481 -33.78970 1.000 75.85968 27 ARG D O 1
ATOM 2978 N N . LYS D 1 28 ? -42.27123 -0.79832 -34.27005 1.000 80.33084 28 LYS D N 1
ATOM 2979 C CA . LYS D 1 28 ? -41.90974 -0.91654 -32.86305 1.000 78.34917 28 LYS D CA 1
ATOM 2980 C C . LYS D 1 28 ? -41.69045 0.45554 -32.24835 1.000 72.47649 28 LYS D C 1
ATOM 2981 O O . LYS D 1 28 ? -42.05876 0.69752 -31.09245 1.000 78.13393 28 LYS D O 1
ATOM 2987 N N . GLN D 1 29 ? -41.10324 1.37167 -33.01810 1.000 74.38066 29 GLN D N 1
ATOM 2988 C CA . GLN D 1 29 ? -40.84246 2.70864 -32.50985 1.000 73.18500 29 GLN D CA 1
ATOM 2989 C C . GLN D 1 29 ? -42.12557 3.49707 -32.32676 1.000 73.87586 29 GLN D C 1
ATOM 2990 O O . GLN D 1 29 ? -42.21508 4.34016 -31.42827 1.000 76.10814 29 GLN D O 1
ATOM 2996 N N . LEU D 1 30 ? -43.12218 3.24131 -33.16717 1.000 70.98700 30 LEU D N 1
ATOM 2997 C CA . LEU D 1 30 ? -44.41377 3.88540 -32.98739 1.000 72.19793 30 LEU D CA 1
ATOM 2998 C C . LEU D 1 30 ? -45.07341 3.41218 -31.70094 1.000 74.12001 30 LEU D C 1
ATOM 2999 O O . LEU D 1 30 ? -45.55825 4.22693 -30.90800 1.000 87.95917 30 LEU D O 1
ATOM 3004 N N . LYS D 1 31 ? -45.08324 2.09659 -31.47150 1.000 71.55835 31 LYS D N 1
ATOM 3005 C CA . LYS D 1 31 ? -45.66083 1.55775 -30.24514 1.000 73.85805 31 LYS D CA 1
ATOM 3006 C C . LYS D 1 31 ? -44.99280 2.15744 -29.01568 1.000 73.86219 31 LYS D C 1
ATOM 3007 O O . LYS D 1 31 ? -45.65059 2.40571 -27.99910 1.000 67.93118 31 LYS D O 1
ATOM 3013 N N . LEU D 1 32 ? -43.68580 2.40563 -29.09381 1.000 76.76894 32 LEU D N 1
ATOM 3014 C CA . LEU D 1 32 ? -42.98545 3.05173 -27.99107 1.000 75.15231 32 LEU D CA 1
ATOM 3015 C C . LEU D 1 32 ? -43.50940 4.46205 -27.77375 1.000 67.99432 32 LEU D C 1
ATOM 3016 O O . LEU D 1 32 ? -44.04998 4.78435 -26.70884 1.000 68.72098 32 LEU D O 1
ATOM 3021 N N . LYS D 1 33 ? -43.36811 5.31445 -28.79218 1.000 69.05015 33 LYS D N 1
ATOM 3022 C CA . LYS D 1 33 ? -43.88667 6.67431 -28.73118 1.000 67.76344 33 LYS D CA 1
ATOM 3023 C C . LYS D 1 33 ? -45.36225 6.71003 -28.36950 1.000 66.16800 33 LYS D C 1
ATOM 3024 O O . LYS D 1 33 ? -45.85505 7.74449 -27.90744 1.000 62.37064 33 LYS D O 1
ATOM 3030 N N . GLU D 1 34 ? -46.07550 5.60127 -28.56555 1.000 69.07859 34 GLU D N 1
ATOM 3031 C CA . GLU D 1 34 ? -47.41953 5.47719 -28.01846 1.000 68.21606 34 GLU D CA 1
ATOM 3032 C C . GLU D 1 34 ? -47.38161 5.37522 -26.49828 1.000 65.33794 34 GLU D C 1
ATOM 3033 O O . GLU D 1 34 ? -48.13629 6.06547 -25.80473 1.000 61.12896 34 GLU D O 1
ATOM 3039 N N . ALA D 1 35 ? -46.50724 4.52047 -25.96195 1.000 60.11728 35 ALA D N 1
ATOM 3040 C CA . ALA D 1 35 ? -46.39109 4.39758 -24.51345 1.000 58.74202 35 ALA D CA 1
ATOM 3041 C C . ALA D 1 35 ? -45.82560 5.66775 -23.89803 1.000 57.07187 35 ALA D C 1
ATOM 3042 O O . ALA D 1 35 ? -46.19733 6.04189 -22.78053 1.000 60.16532 35 ALA D O 1
ATOM 3044 N N . GLU D 1 36 ? -44.91956 6.33805 -24.60811 1.000 57.18938 36 GLU D N 1
ATOM 3045 C CA . GLU D 1 36 ? -44.41079 7.61511 -24.12921 1.000 54.59981 36 GLU D CA 1
ATOM 3046 C C . GLU D 1 36 ? -45.51226 8.65588 -24.02689 1.000 55.65644 36 GLU D C 1
ATOM 3047 O O . GLU D 1 36 ? -45.46812 9.51480 -23.14207 1.000 59.09275 36 GLU D O 1
ATOM 3053 N N . LEU D 1 37 ? -46.50194 8.60551 -24.91748 1.000 58.62818 37 LEU D N 1
ATOM 3054 C CA . LEU D 1 37 ? -47.60371 9.55858 -24.83443 1.000 59.10931 37 LEU D CA 1
ATOM 3055 C C . LEU D 1 37 ? -48.46543 9.29380 -23.61050 1.000 58.16880 37 LEU D C 1
ATOM 3056 O O . LEU D 1 37 ? -48.80967 10.22136 -22.87037 1.000 59.17103 37 LEU D O 1
ATOM 3061 N N . GLN D 1 38 ? -48.84123 8.03412 -23.39211 1.000 55.75779 38 GLN D N 1
ATOM 3062 C CA . GLN D 1 38 ? -49.66841 7.70711 -22.23864 1.000 56.93375 38 GLN D CA 1
ATOM 3063 C C . GLN D 1 38 ? -48.99426 8.15087 -20.94992 1.000 57.73231 38 GLN D C 1
ATOM 3064 O O . GLN D 1 38 ? -49.61247 8.80696 -20.10548 1.000 56.61157 38 GLN D O 1
ATOM 3070 N N . GLU D 1 39 ? -47.71307 7.81792 -20.79721 1.000 51.72912 39 GLU D N 1
ATOM 3071 C CA . GLU D 1 39 ? -46.95266 8.27592 -19.64270 1.000 52.46407 39 GLU D CA 1
ATOM 3072 C C . GLU D 1 39 ? -46.97829 9.79724 -19.54967 1.000 52.80365 39 GLU D C 1
ATOM 3073 O O . GLU D 1 39 ? -47.26701 10.36561 -18.49267 1.000 69.39805 39 GLU D O 1
ATOM 3079 N N . GLU D 1 40 ? -46.71068 10.47217 -20.66147 1.000 55.35000 40 GLU D N 1
ATOM 3080 C CA . GLU D 1 40 ? -46.68156 11.92971 -20.67854 1.000 53.75646 40 GLU D CA 1
ATOM 3081 C C . GLU D 1 40 ? -48.06270 12.52933 -20.45001 1.000 52.64689 40 GLU D C 1
ATOM 3082 O O . GLU D 1 40 ? -48.18183 13.64961 -19.93993 1.000 55.24769 40 GLU D O 1
ATOM 3088 N N . TYR D 1 41 ? -49.11047 11.79246 -20.80513 1.000 55.86839 41 TYR D N 1
ATOM 3089 C CA . TYR D 1 41 ? -50.46998 12.24141 -20.54182 1.000 55.57202 41 TYR D CA 1
ATOM 3090 C C . TYR D 1 41 ? -50.76865 12.22222 -19.04998 1.000 57.42214 41 TYR D C 1
ATOM 3091 O O . TYR D 1 41 ? -51.31749 13.18490 -18.50298 1.000 54.05671 41 TYR D O 1
ATOM 3100 N N . GLN D 1 42 ? -50.39545 11.13767 -18.37522 1.000 54.55796 42 GLN D N 1
ATOM 3101 C CA . GLN D 1 42 ? -50.61686 11.03647 -16.94006 1.000 48.79522 42 GLN D CA 1
ATOM 3102 C C . GLN D 1 42 ? -49.86105 12.12046 -16.18387 1.000 49.70263 42 GLN D C 1
ATOM 3103 O O . GLN D 1 42 ? -50.45518 12.86823 -15.40087 1.000 53.15721 42 GLN D O 1
ATOM 3109 N N . ASN D 1 43 ? -48.54577 12.22100 -16.40465 1.000 52.10582 43 ASN D N 1
ATOM 3110 C CA . ASN D 1 43 ? -47.75367 13.23420 -15.71127 1.000 50.72886 43 ASN D CA 1
ATOM 3111 C C . ASN D 1 43 ? -48.31181 14.62312 -15.94925 1.000 53.50723 43 ASN D C 1
ATOM 3112 O O . ASN D 1 43 ? -48.33371 15.45885 -15.04073 1.000 60.83481 43 ASN D O 1
ATOM 3117 N N . SER D 1 44 ? -48.76256 14.88888 -17.16943 1.000 51.95250 44 SER D N 1
ATOM 3118 C CA . SER D 1 44 ? -49.34627 16.18451 -17.46579 1.000 53.49010 44 SER D CA 1
ATOM 3119 C C . SER D 1 44 ? -50.61029 16.42967 -16.66155 1.000 56.58953 44 SER D C 1
ATOM 3120 O O . SER D 1 44 ? -50.96950 17.58653 -16.43425 1.000 52.96298 44 SER D O 1
ATOM 3123 N N . LEU D 1 45 ? -51.27608 15.37565 -16.20053 1.000 53.46677 45 LEU D N 1
ATOM 3124 C CA . LEU D 1 45 ? -52.49350 15.53762 -15.42096 1.000 51.21600 45 LEU D CA 1
ATOM 3125 C C . LEU D 1 45 ? -52.24922 15.55796 -13.92417 1.000 51.45997 45 LEU D C 1
ATOM 3126 O O . LEU D 1 45 ? -53.08829 16.08194 -13.18698 1.000 52.12475 45 LEU D O 1
ATOM 3131 N N . ARG D 1 46 ? -51.12782 15.00807 -13.46566 1.000 49.54353 46 ARG D N 1
ATOM 3132 C CA . ARG D 1 46 ? -50.88930 14.82856 -12.03486 1.000 49.57390 46 ARG D CA 1
ATOM 3133 C C . ARG D 1 46 ? -51.05550 16.10014 -11.21334 1.000 51.33836 46 ARG D C 1
ATOM 3134 O O . ARG D 1 46 ? -51.79733 16.06371 -10.21985 1.000 54.28532 46 ARG D O 1
ATOM 3142 N N . PRO D 1 47 ? -50.42384 17.23353 -11.54534 1.000 50.29237 47 PRO D N 1
ATOM 3143 C CA . PRO D 1 47 ? -50.65988 18.43791 -10.73209 1.000 50.04859 47 PRO D CA 1
ATOM 3144 C C . PRO D 1 47 ? -52.10933 18.89012 -10.73652 1.000 51.02745 47 PRO D C 1
ATOM 3145 O O . PRO D 1 47 ? -52.57125 19.46097 -9.74233 1.000 55.10421 47 PRO D O 1
ATOM 3149 N N . LEU D 1 48 ? -52.84197 18.65387 -11.82671 1.000 49.07032 48 LEU D N 1
ATOM 3150 C CA . LEU D 1 48 ? -54.26806 18.96325 -11.84344 1.000 49.50014 48 LEU D CA 1
ATOM 3151 C C . LEU D 1 48 ? -55.01952 18.10059 -10.84613 1.000 49.29203 48 LEU D C 1
ATOM 3152 O O . LEU D 1 48 ? -55.89342 18.58825 -10.11980 1.000 49.41050 48 LEU D O 1
ATOM 3157 N N . GLN D 1 49 ? -54.69358 16.81167 -10.80589 1.000 46.73637 49 GLN D N 1
ATOM 3158 C CA . GLN D 1 49 ? -55.32100 15.92318 -9.84209 1.000 47.97054 49 GLN D CA 1
ATOM 3159 C C . GLN D 1 49 ? -54.99543 16.35141 -8.41960 1.000 51.12489 49 GLN D C 1
ATOM 3160 O O . GLN D 1 49 ? -55.87355 16.36312 -7.55011 1.000 51.35947 49 GLN D O 1
ATOM 3166 N N . GLN D 1 50 ? -53.74456 16.73932 -8.17330 1.000 51.20827 50 GLN D N 1
ATOM 3167 C CA . GLN D 1 50 ? -53.36037 17.21736 -6.85044 1.000 49.14801 50 GLN D CA 1
ATOM 3168 C C . GLN D 1 50 ? -54.25506 18.35490 -6.38206 1.000 50.63502 50 GLN D C 1
ATOM 3169 O O . GLN D 1 50 ? -54.61887 18.42231 -5.20366 1.000 56.58167 50 GLN D O 1
ATOM 3175 N N . LEU D 1 51 ? -54.62449 19.25454 -7.29055 1.000 50.69323 51 LEU D N 1
ATOM 3176 C CA . LEU D 1 51 ? -55.45077 20.39095 -6.90628 1.000 48.71193 51 LEU D CA 1
ATOM 3177 C C . LEU D 1 51 ? -56.83707 19.94432 -6.48555 1.000 50.09406 51 LEU D C 1
ATOM 3178 O O . LEU D 1 51 ? -57.39197 20.46016 -5.51142 1.000 57.16789 51 LEU D O 1
ATOM 3183 N N . GLN D 1 52 ? -57.41010 18.99025 -7.21277 1.000 46.90439 52 GLN D N 1
ATOM 3184 C CA . GLN D 1 52 ? -58.70207 18.42816 -6.84325 1.000 51.27342 52 GLN D CA 1
ATOM 3185 C C . GLN D 1 52 ? -58.71404 17.95171 -5.40011 1.000 52.59742 52 GLN D C 1
ATOM 3186 O O . GLN D 1 52 ? -59.59873 18.31169 -4.61475 1.000 54.06750 52 GLN D O 1
ATOM 3192 N N . TYR D 1 53 ? -57.73679 17.12036 -5.04347 1.000 51.65588 53 TYR D N 1
ATOM 3193 C CA . TYR D 1 53 ? -57.64886 16.59609 -3.68779 1.000 51.93721 53 TYR D CA 1
ATOM 3194 C C . TYR D 1 53 ? -57.46260 17.72466 -2.68351 1.000 52.28132 53 TYR D C 1
ATOM 3195 O O . TYR D 1 53 ? -58.21002 17.83543 -1.70621 1.000 53.16130 53 TYR D O 1
ATOM 3204 N N . LEU D 1 54 ? -56.47680 18.58901 -2.93156 1.000 47.42207 54 LEU D N 1
ATOM 3205 C CA . LEU D 1 54 ? -56.09614 19.59825 -1.95214 1.000 47.06231 54 LEU D CA 1
ATOM 3206 C C . LEU D 1 54 ? -57.22366 20.58806 -1.69923 1.000 47.41795 54 LEU D C 1
ATOM 3207 O O . LEU D 1 54 ? -57.41785 21.04093 -0.56813 1.000 56.86304 54 LEU D O 1
ATOM 3212 N N . THR D 1 55 ? -57.97197 20.94672 -2.73852 1.000 49.26461 55 THR D N 1
ATOM 3213 C CA . THR D 1 55 ? -59.04343 21.91567 -2.55473 1.000 50.09497 55 THR D CA 1
ATOM 3214 C C . THR D 1 55 ? -60.15335 21.36158 -1.68324 1.000 51.84681 55 THR D C 1
ATOM 3215 O O . THR D 1 55 ? -60.82317 22.12255 -0.97855 1.000 53.80878 55 THR D O 1
ATOM 3219 N N . LEU D 1 56 ? -60.37789 20.05094 -1.72952 1.000 51.90859 56 LEU D N 1
ATOM 3220 C CA . LEU D 1 56 ? -61.36543 19.46266 -0.84059 1.000 48.50492 56 LEU D CA 1
ATOM 3221 C C . LEU D 1 56 ? -61.03270 19.78649 0.60619 1.000 53.74085 56 LEU D C 1
ATOM 3222 O O . LEU D 1 56 ? -61.91512 20.16057 1.38546 1.000 56.76232 56 LEU D O 1
ATOM 3227 N N . SER D 1 57 ? -59.75015 19.70341 0.96436 1.000 56.78792 57 SER D N 1
ATOM 3228 C CA . SER D 1 57 ? -59.32496 19.88572 2.34591 1.000 56.41819 57 SER D CA 1
ATOM 3229 C C . SER D 1 57 ? -59.29854 21.34977 2.75582 1.000 57.06007 57 SER D C 1
ATOM 3230 O O . SER D 1 57 ? -59.67278 21.68636 3.88411 1.000 64.31505 57 SER D O 1
ATOM 3233 N N . ALA D 1 58 ? -58.85567 22.23021 1.86613 1.000 48.72258 58 ALA D N 1
ATOM 3234 C CA . ALA D 1 58 ? -58.46489 23.56872 2.26550 1.000 52.22437 58 ALA D CA 1
ATOM 3235 C C . ALA D 1 58 ? -59.44257 24.66359 1.87714 1.000 53.31379 58 ALA D C 1
ATOM 3236 O O . ALA D 1 58 ? -59.31087 25.78142 2.38111 1.000 58.18826 58 ALA D O 1
ATOM 3238 N N . CYS D 1 59 ? -60.40263 24.40254 1.00323 1.000 57.46747 59 CYS D N 1
ATOM 3239 C CA . CYS D 1 59 ? -61.17318 25.49072 0.42612 1.000 59.71802 59 CYS D CA 1
ATOM 3240 C C . CYS D 1 59 ? -62.64458 25.39662 0.79193 1.000 58.05318 59 CYS D C 1
ATOM 3241 O O . CYS D 1 59 ? -63.20304 24.30496 0.93811 1.000 59.57848 59 CYS D O 1
ATOM 3244 N N . GLU D 1 60 ? -63.25089 26.57640 0.93485 1.000 49.79822 60 GLU D N 1
ATOM 3245 C CA . GLU D 1 60 ? -64.65508 26.69567 1.29154 1.000 57.97804 60 GLU D CA 1
ATOM 3246 C C . GLU D 1 60 ? -65.50087 25.77535 0.43477 1.000 57.75537 60 GLU D C 1
ATOM 3247 O O . GLU D 1 60 ? -65.26147 25.61976 -0.76270 1.000 60.19064 60 GLU D O 1
ATOM 3253 N N . GLU D 1 61 ? -66.48408 25.14773 1.06225 1.000 56.27029 61 GLU D N 1
ATOM 3254 C CA . GLU D 1 61 ? -67.32505 24.22051 0.32507 1.000 58.52548 61 GLU D CA 1
ATOM 3255 C C . GLU D 1 61 ? -68.17607 24.95426 -0.70323 1.000 56.27868 61 GLU D C 1
ATOM 3256 O O . GLU D 1 61 ? -68.29999 24.50551 -1.84820 1.000 54.03045 61 GLU D O 1
ATOM 3262 N N . GLU D 1 62 ? -68.74222 26.10019 -0.32633 1.000 56.70449 62 GLU D N 1
ATOM 3263 C CA . GLU D 1 62 ? -69.61395 26.85086 -1.22415 1.000 58.99663 62 GLU D CA 1
ATOM 3264 C C . GLU D 1 62 ? -68.85360 27.57615 -2.31626 1.000 58.85406 62 GLU D C 1
ATOM 3265 O O . GLU D 1 62 ? -69.48066 28.18742 -3.18544 1.000 64.20429 62 GLU D O 1
ATOM 3271 N N . LYS D 1 63 ? -67.52984 27.53868 -2.29666 1.000 61.90420 63 LYS D N 1
ATOM 3272 C CA . LYS D 1 63 ? -66.73974 28.12526 -3.35950 1.000 57.00645 63 LYS D CA 1
ATOM 3273 C C . LYS D 1 63 ? -66.01940 27.08187 -4.18772 1.000 52.52583 63 LYS D C 1
ATOM 3274 O O . LYS D 1 63 ? -65.44868 27.42448 -5.22370 1.000 54.26266 63 LYS D O 1
ATOM 3280 N N . ARG D 1 64 ? -66.03290 25.82296 -3.76510 1.000 59.46383 64 ARG D N 1
ATOM 3281 C CA . ARG D 1 64 ? -65.21833 24.82876 -4.44209 1.000 59.66741 64 ARG D CA 1
ATOM 3282 C C . ARG D 1 64 ? -65.80169 24.41465 -5.77961 1.000 62.29770 64 ARG D C 1
ATOM 3283 O O . ARG D 1 64 ? -65.04613 24.03185 -6.67760 1.000 65.54369 64 ARG D O 1
ATOM 3291 N N . GLN D 1 65 ? -67.12526 24.46250 -5.93568 1.000 58.27097 65 GLN D N 1
ATOM 3292 C CA . GLN D 1 65 ? -67.69763 24.19961 -7.25113 1.000 57.97954 65 GLN D CA 1
ATOM 3293 C C . GLN D 1 65 ? -67.11103 25.13686 -8.29428 1.000 58.35277 65 GLN D C 1
ATOM 3294 O O . GLN D 1 65 ? -66.78540 24.71229 -9.41027 1.000 58.19435 65 GLN D O 1
ATOM 3300 N N . GLU D 1 66 ? -66.95025 26.41230 -7.94174 1.000 53.57944 66 GLU D N 1
ATOM 3301 C CA . GLU D 1 66 ? -66.30318 27.34725 -8.84977 1.000 53.19158 66 GLU D CA 1
ATOM 3302 C C . GLU D 1 66 ? -64.88745 26.89421 -9.17507 1.000 53.09853 66 GLU D C 1
ATOM 3303 O O . GLU D 1 66 ? -64.45901 26.94001 -10.33262 1.000 55.82650 66 GLU D O 1
ATOM 3309 N N . LEU D 1 67 ? -64.15968 26.42737 -8.16351 1.000 54.96225 67 LEU D N 1
ATOM 3310 C CA . LEU D 1 67 ? -62.80556 25.93011 -8.36868 1.000 54.54323 67 LEU D CA 1
ATOM 3311 C C . LEU D 1 67 ? -62.79231 24.74285 -9.31730 1.000 52.60537 67 LEU D C 1
ATOM 3312 O O . LEU D 1 67 ? -61.96383 24.66919 -10.22988 1.000 54.35302 67 LEU D O 1
ATOM 3317 N N . MET D 1 68 ? -63.69394 23.78759 -9.10084 1.000 57.23822 68 MET D N 1
ATOM 3318 C CA . MET D 1 68 ? -63.71541 22.59984 -9.94031 1.000 56.97954 68 MET D CA 1
ATOM 3319 C C . MET D 1 68 ? -64.03614 22.93477 -11.38583 1.000 56.59038 68 M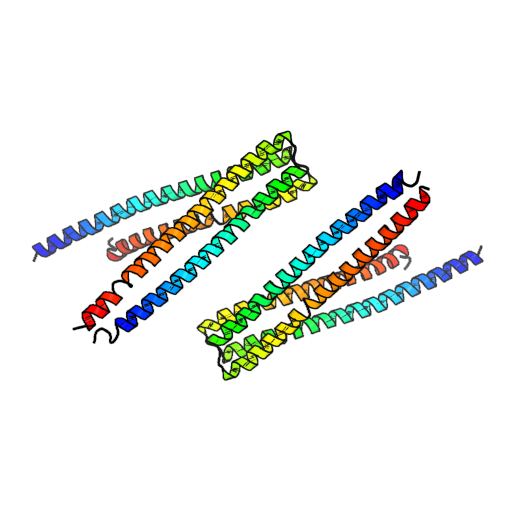ET D C 1
ATOM 3320 O O . MET D 1 68 ? -63.57527 22.23633 -12.29636 1.000 55.16331 68 MET D O 1
ATOM 3325 N N . TYR D 1 69 ? -64.81052 23.99379 -11.61943 1.000 53.04006 69 TYR D N 1
ATOM 3326 C CA . TYR D 1 69 ? -65.07047 24.40303 -12.99128 1.000 51.69354 69 TYR D CA 1
ATOM 3327 C C . TYR D 1 69 ? -63.77501 24.78675 -13.69301 1.000 51.62673 69 TYR D C 1
ATOM 3328 O O . TYR D 1 69 ? -63.51501 24.34429 -14.81619 1.000 54.85645 69 TYR D O 1
ATOM 3337 N N . GLU D 1 70 ? -62.94579 25.60209 -13.04047 1.000 53.06974 70 GLU D N 1
ATOM 3338 C CA . GLU D 1 70 ? -61.67262 25.99956 -13.62812 1.000 48.21727 70 GLU D CA 1
ATOM 3339 C C . GLU D 1 70 ? -60.75372 24.80519 -13.84117 1.000 50.60686 70 GLU D C 1
ATOM 3340 O O . GLU D 1 70 ? -59.95820 24.80045 -14.78365 1.000 53.65189 70 GLU D O 1
ATOM 3346 N N . ILE D 1 71 ? -60.82882 23.79581 -12.97353 1.000 50.57218 71 ILE D N 1
ATOM 3347 C CA . ILE D 1 71 ? -60.01693 22.59773 -13.16926 1.000 49.47134 71 ILE D CA 1
ATOM 3348 C C . ILE D 1 71 ? -60.49763 21.83166 -14.38860 1.000 50.95455 71 ILE D C 1
ATOM 3349 O O . ILE D 1 71 ? -59.69397 21.34773 -15.19586 1.000 51.63571 71 ILE D O 1
ATOM 3354 N N . GLY D 1 72 ? -61.81529 21.70784 -14.53914 1.000 54.70367 72 GLY D N 1
ATOM 3355 C CA . GLY D 1 72 ? -62.35592 21.10987 -15.74561 1.000 53.18845 72 GLY D CA 1
ATOM 3356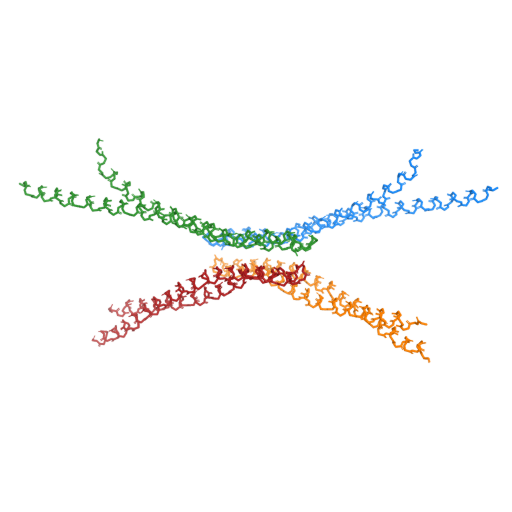 C C . GLY D 1 72 ? -61.84370 21.78689 -16.99698 1.000 51.20151 72 GLY D C 1
ATOM 3357 O O . GLY D 1 72 ? -61.39296 21.12176 -17.93057 1.000 53.48806 72 GLY D O 1
ATOM 3358 N N . GLN D 1 73 ? -61.87936 23.12089 -17.02078 1.000 49.26985 73 GLN D N 1
ATOM 3359 C CA . GLN D 1 73 ? -61.35111 23.86171 -18.16056 1.000 48.65837 73 GLN D CA 1
ATOM 3360 C C . GLN D 1 73 ? -59.92685 23.44289 -18.48131 1.000 52.50157 73 GLN D C 1
ATOM 3361 O O . GLN D 1 73 ? -59.57304 23.24571 -19.64895 1.000 62.09316 73 GLN D O 1
ATOM 3367 N N . ILE D 1 74 ? -59.09609 23.28942 -17.45553 1.000 51.13714 74 ILE D N 1
ATOM 3368 C CA . ILE D 1 74 ? -57.72244 22.87386 -17.69154 1.000 50.90337 74 ILE D CA 1
ATOM 3369 C C . ILE D 1 74 ? -57.67329 21.42665 -18.14554 1.000 50.63344 74 ILE D C 1
ATOM 3370 O O . ILE D 1 74 ? -56.95814 21.08629 -19.09436 1.000 57.66699 74 ILE D O 1
ATOM 3375 N N . GLY D 1 75 ? -58.42790 20.55334 -17.48201 1.000 47.98047 75 GLY D N 1
ATOM 3376 C CA . GLY D 1 75 ? -58.53705 19.18887 -17.96168 1.000 50.03670 75 GLY D CA 1
ATOM 3377 C C . GLY D 1 75 ? -58.90744 19.12537 -19.42782 1.000 51.43810 75 GLY D C 1
ATOM 3378 O O . GLY D 1 75 ? -58.44145 18.25218 -20.15982 1.000 51.44761 75 GLY D O 1
ATOM 3379 N N . ASP D 1 76 ? -59.73436 20.06614 -19.88396 1.000 57.03464 76 ASP D N 1
ATOM 3380 C CA . ASP D 1 76 ? -60.08911 20.11115 -21.29649 1.000 55.03402 76 ASP D CA 1
ATOM 3381 C C . ASP D 1 76 ? -58.90355 20.54136 -22.14701 1.000 55.00791 76 ASP D C 1
ATOM 3382 O O . ASP D 1 76 ? -58.71956 20.04409 -23.26160 1.000 58.73757 76 ASP D O 1
ATOM 3387 N N . LEU D 1 77 ? -58.08978 21.46416 -21.63940 1.000 53.48796 77 LEU D N 1
ATOM 3388 C CA . LEU D 1 77 ? -56.91818 21.90527 -22.38520 1.000 54.32803 77 LEU D CA 1
ATOM 3389 C C . LEU D 1 77 ? -55.92838 20.77067 -22.57585 1.000 56.67686 77 LEU D C 1
ATOM 3390 O O . LEU D 1 77 ? -55.41570 20.55931 -23.67968 1.000 61.46067 77 LEU D O 1
ATOM 3395 N N . ILE D 1 78 ? -55.63475 20.03984 -21.50117 1.000 56.58590 78 ILE D N 1
ATOM 3396 C CA . ILE D 1 78 ? -54.72606 18.90575 -21.59989 1.000 61.29088 78 ILE D CA 1
ATOM 3397 C C . ILE D 1 78 ? -55.31677 17.84561 -22.50800 1.000 56.38208 78 ILE D C 1
ATOM 3398 O O . ILE D 1 78 ? -54.58809 17.12248 -23.19720 1.000 61.63206 78 ILE D O 1
ATOM 3403 N N . GLU D 1 79 ? -56.64434 17.73699 -22.52149 1.000 57.31194 79 GLU D N 1
ATOM 3404 C CA . GLU D 1 79 ? -57.31831 16.73898 -23.34064 1.000 60.23415 79 GLU D CA 1
ATOM 3405 C C . GLU D 1 79 ? -56.99940 16.94005 -24.81739 1.000 63.39973 79 GLU D C 1
ATOM 3406 O O . GLU D 1 79 ? -56.47418 16.04096 -25.48583 1.000 63.32524 79 GLU D O 1
ATOM 3412 N N . ASP D 1 80 ? -57.30468 18.12935 -25.33939 1.000 66.14313 80 ASP D N 1
ATOM 3413 C CA . ASP D 1 80 ? -57.03458 18.42898 -26.74195 1.000 62.89960 80 ASP D CA 1
ATOM 3414 C C . ASP D 1 80 ? -55.56596 18.21061 -27.07008 1.000 61.91326 80 ASP D C 1
ATOM 3415 O O . ASP D 1 80 ? -55.22357 17.57157 -28.07064 1.000 65.36852 80 ASP D O 1
ATOM 3420 N N . TRP D 1 81 ? -54.68593 18.72827 -26.21967 1.000 46.03469 81 TRP D N 1
ATOM 3421 C CA . TRP D 1 81 ? -53.25508 18.54880 -26.40751 1.000 49.03595 81 TRP D CA 1
ATOM 3422 C C . TRP D 1 81 ? -52.88485 17.07434 -26.53678 1.000 49.17291 81 TRP D C 1
ATOM 3423 O O . TRP D 1 81 ? -52.02059 16.71167 -27.34122 1.000 50.66428 81 TRP D O 1
ATOM 3434 N N . ALA D 1 82 ? -53.54756 16.20257 -25.77753 1.000 61.25395 82 ALA D N 1
ATOM 3435 C CA . ALA D 1 82 ? -53.15469 14.79706 -25.77651 1.000 59.00530 82 ALA D CA 1
ATOM 3436 C C . ALA D 1 82 ? -53.76446 14.03544 -26.94199 1.000 54.15366 82 ALA D C 1
ATOM 3437 O O . ALA D 1 82 ? -53.11032 13.16631 -27.52466 1.000 53.79943 82 ALA D O 1
ATOM 3439 N N . THR D 1 83 ? -55.01689 14.32962 -27.28148 1.000 53.44742 83 THR D N 1
ATOM 3440 C CA . THR D 1 83 ? -55.65299 13.64838 -28.40026 1.000 55.67536 83 THR D CA 1
ATOM 3441 C C . THR D 1 83 ? -55.02325 14.05989 -29.72429 1.000 57.78620 83 THR D C 1
ATOM 3442 O O . THR D 1 83 ? -54.83177 13.22487 -30.61557 1.000 56.73546 83 THR D O 1
ATOM 3446 N N . ASP D 1 84 ? -54.69843 15.34498 -29.86902 1.000 58.03627 84 ASP D N 1
ATOM 3447 C CA . ASP D 1 84 ? -53.96531 15.79674 -31.04284 1.000 49.49772 84 ASP D CA 1
ATOM 3448 C C . ASP D 1 84 ? -52.67294 15.02146 -31.20150 1.000 54.28726 84 ASP D C 1
ATOM 3449 O O . ASP D 1 84 ? -52.34652 14.55493 -32.29788 1.000 62.28716 84 ASP D O 1
ATOM 3454 N N . LYS D 1 85 ? -51.92177 14.87775 -30.11459 1.000 47.75892 85 LYS D N 1
ATOM 3455 C CA . LYS D 1 85 ? -50.72587 14.05563 -30.16804 1.000 47.35647 85 LYS D CA 1
ATOM 3456 C C . LYS D 1 85 ? -51.08125 12.61747 -30.49746 1.000 50.29493 85 LYS D C 1
ATOM 3457 O O . LYS D 1 85 ? -50.36226 11.94894 -31.24449 1.000 58.39759 85 LYS D O 1
ATOM 3463 N N . ARG D 1 86 ? -52.19821 12.12900 -29.96570 1.000 52.08295 86 ARG D N 1
ATOM 3464 C CA . ARG D 1 86 ? -52.63816 10.78560 -30.31219 1.000 53.42700 86 ARG D CA 1
ATOM 3465 C C . ARG D 1 86 ? -52.95969 10.69443 -31.79152 1.000 59.21605 86 ARG D C 1
ATOM 3466 O O . ARG D 1 86 ? -52.51964 9.76902 -32.48087 1.000 61.68302 86 ARG D O 1
ATOM 3474 N N . GLU D 1 87 ? -53.72046 11.66050 -32.30016 1.000 59.14682 87 GLU D N 1
ATOM 3475 C CA . GLU D 1 87 ? -54.10936 11.62085 -33.69884 1.000 60.66514 87 GLU D CA 1
ATOM 3476 C C . GLU D 1 87 ? -52.89932 11.65895 -34.61002 1.000 61.48541 87 GLU D C 1
ATOM 3477 O O . GLU D 1 87 ? -52.84826 10.94140 -35.61367 1.000 65.79794 87 GLU D O 1
ATOM 3483 N N . ALA D 1 88 ? -51.91900 12.49565 -34.28081 1.000 57.18719 88 ALA D N 1
ATOM 3484 C CA . ALA D 1 88 ? -50.68393 12.51351 -35.05075 1.000 60.00074 88 ALA D CA 1
ATOM 3485 C C . ALA D 1 88 ? -50.08440 11.11939 -35.14668 1.000 60.90365 88 ALA D C 1
ATOM 3486 O O . ALA D 1 88 ? -49.65746 10.68780 -36.22338 1.000 68.45737 88 ALA D O 1
ATOM 3488 N N . LEU D 1 89 ? -50.07661 10.39038 -34.03218 1.000 64.38658 89 LEU D N 1
ATOM 3489 C CA . LEU D 1 89 ? -49.48388 9.05824 -33.99847 1.000 66.32333 89 LEU D CA 1
ATOM 3490 C C . LEU D 1 89 ? -50.29115 8.06379 -34.81874 1.000 63.60331 89 LEU D C 1
ATOM 3491 O O . LEU D 1 89 ? -49.72891 7.11636 -35.37686 1.000 66.47399 89 LEU D O 1
ATOM 3496 N N . LYS D 1 90 ? -51.60664 8.24890 -34.88219 1.000 59.11892 90 LYS D N 1
ATOM 3497 C CA . LYS D 1 90 ? -52.43354 7.39204 -35.71858 1.000 61.95849 90 LYS D CA 1
ATOM 3498 C C . LYS D 1 90 ? -52.13081 7.61891 -37.19545 1.000 66.06923 90 LYS D C 1
ATOM 3499 O O . LYS D 1 90 ? -52.05602 6.66372 -37.97888 1.000 63.42404 90 LYS D O 1
ATOM 3505 N N . ARG D 1 91 ? -51.94926 8.88079 -37.58754 1.000 62.02437 91 ARG D N 1
ATOM 3506 C CA . ARG D 1 91 ? -51.54697 9.19648 -38.95209 1.000 56.53822 91 ARG D CA 1
ATOM 3507 C C . ARG D 1 91 ? -50.23934 8.50262 -39.30050 1.000 58.40783 91 ARG D C 1
ATOM 3508 O O . ARG D 1 91 ? -50.13316 7.82535 -40.32880 1.000 63.43226 91 ARG D O 1
ATOM 3516 N N . GLU D 1 92 ? -49.23014 8.66475 -38.44305 1.000 66.36160 92 GLU D N 1
ATOM 3517 C CA . GLU D 1 92 ? -47.97550 7.93851 -38.59856 1.000 69.27615 92 GLU D CA 1
ATOM 3518 C C . GLU D 1 92 ? -48.21115 6.44580 -38.77135 1.000 68.27969 92 GLU D C 1
ATOM 3519 O O . GLU D 1 92 ? -47.52967 5.78710 -39.56387 1.000 72.23317 92 GLU D O 1
ATOM 3525 N N . GLU D 1 93 ? -49.17316 5.89369 -38.03313 1.000 65.16316 93 GLU D N 1
ATOM 3526 C CA . GLU D 1 93 ? -49.42407 4.46064 -38.10724 1.000 67.68254 93 GLU D CA 1
ATOM 3527 C C . GLU D 1 93 ? -49.98111 4.06731 -39.46665 1.000 70.31010 93 GLU D C 1
ATOM 3528 O O . GLU D 1 93 ? -49.66309 2.99141 -39.98473 1.000 72.42907 93 GLU D O 1
ATOM 3534 N N . GLY D 1 94 ? -50.81561 4.92001 -40.05968 1.000 65.39051 94 GLY D N 1
ATOM 3535 C CA . GLY D 1 94 ? -51.28825 4.64349 -41.40408 1.000 65.98769 94 GLY D CA 1
ATOM 3536 C C . GLY D 1 94 ? -50.16307 4.63468 -42.41910 1.000 64.74769 94 GLY D C 1
ATOM 3537 O O . GLY D 1 94 ? -50.08744 3.74653 -43.26994 1.000 69.92203 94 GLY D O 1
ATOM 3538 N N . ARG D 1 95 ? -49.26215 5.61212 -42.32923 1.000 61.10681 95 ARG D N 1
ATOM 3539 C CA . ARG D 1 95 ? -48.16625 5.69876 -43.28433 1.000 61.88172 95 ARG D CA 1
ATOM 3540 C C . ARG D 1 95 ? -47.27864 4.46610 -43.22670 1.000 66.29113 95 ARG D C 1
ATOM 3541 O O . ARG D 1 95 ? -46.82275 3.97422 -44.26192 1.000 75.63361 95 ARG D O 1
ATOM 3549 N N . ILE D 1 96 ? -47.02441 3.95050 -42.02868 1.000 67.77304 96 ILE D N 1
ATOM 3550 C CA . ILE D 1 96 ? -46.23142 2.73221 -41.90240 1.000 70.72336 96 ILE D CA 1
ATOM 3551 C C . ILE D 1 96 ? -46.98127 1.55272 -42.49835 1.000 70.73444 96 ILE D C 1
ATOM 3552 O O . ILE D 1 96 ? -46.42818 0.76827 -43.27807 1.000 75.42268 96 ILE D O 1
ATOM 3557 N N . GLU D 1 97 ? -48.25263 1.40830 -42.13241 1.000 70.87140 97 GLU D N 1
ATOM 3558 C CA . GLU D 1 97 ? -49.04054 0.28974 -42.62372 1.000 74.17559 97 GLU D CA 1
ATOM 3559 C C . GLU D 1 97 ? -49.18312 0.34178 -44.13460 1.000 77.52486 97 GLU D C 1
ATOM 3560 O O . GLU D 1 97 ? -49.09989 -0.68911 -44.80808 1.000 79.70633 97 GLU D O 1
ATOM 3566 N N . ASP D 1 98 ? -49.40412 1.53324 -44.68481 1.000 74.00557 98 ASP D N 1
ATOM 3567 C CA . ASP D 1 98 ? -49.39004 1.69299 -46.13247 1.000 75.75184 98 ASP D CA 1
ATOM 3568 C C . ASP D 1 98 ? -48.08923 1.17961 -46.73053 1.000 76.15598 98 ASP D C 1
ATOM 3569 O O . ASP D 1 98 ? -48.08149 0.21732 -47.50450 1.000 79.00640 98 ASP D O 1
ATOM 3574 N N . LYS D 1 99 ? -46.97474 1.82784 -46.38555 1.000 75.59988 99 LYS D N 1
ATOM 3575 C CA . LYS D 1 99 ? -45.67974 1.45528 -46.93877 1.000 76.83894 99 LYS D CA 1
ATOM 3576 C C . LYS D 1 99 ? -45.38586 -0.02109 -46.72838 1.000 81.71431 99 LYS D C 1
ATOM 3577 O O . LYS D 1 99 ? -44.69503 -0.63952 -47.54454 1.000 87.21504 99 LYS D O 1
ATOM 3583 N N . GLN D 1 100 ? -45.90969 -0.60602 -45.65042 1.000 79.89263 100 GLN D N 1
ATOM 3584 C CA . GLN D 1 100 ? -45.75851 -2.04103 -45.45208 1.000 82.06630 100 GLN D CA 1
ATOM 3585 C C . GLN D 1 100 ? -46.52856 -2.82463 -46.50571 1.000 84.96931 100 GLN D C 1
ATOM 3586 O O . GLN D 1 100 ? -46.03683 -3.83529 -47.01843 1.000 91.68068 100 GLN D O 1
ATOM 3592 N N . ASN D 1 101 ? -47.73760 -2.37925 -46.84156 1.000 77.84013 101 ASN D N 1
ATOM 3593 C CA . ASN D 1 101 ? -48.50743 -3.07426 -47.86540 1.000 85.90232 101 ASN D CA 1
ATOM 3594 C C . ASN D 1 101 ? -47.88346 -2.88917 -49.23991 1.000 89.15887 101 ASN D C 1
ATOM 3595 O O . ASN D 1 101 ? -47.82438 -3.83379 -50.03688 1.000 93.10873 101 ASN D O 1
ATOM 3600 N N . GLU D 1 102 ? -47.42210 -1.67395 -49.53173 1.000 83.61362 102 GLU D N 1
ATOM 3601 C CA . GLU D 1 102 ? -46.70330 -1.41631 -50.77028 1.000 84.35131 102 GLU D CA 1
ATOM 3602 C C . GLU D 1 102 ? -45.59961 -2.44282 -50.97449 1.000 89.70910 102 GLU D C 1
ATOM 3603 O O . GLU D 1 102 ? -45.51650 -3.08500 -52.02539 1.000 98.79319 102 GLU D O 1
ATOM 3609 N N . LEU D 1 103 ? -44.76174 -2.63637 -49.95541 1.000 84.25496 103 LEU D N 1
ATOM 3610 C CA . LEU D 1 103 ? -43.67974 -3.60572 -50.05607 1.000 88.81656 103 LEU D CA 1
ATOM 3611 C C . LEU D 1 103 ? -44.18189 -5.04211 -50.03529 1.000 92.25971 103 LEU D C 1
ATOM 3612 O O . LEU D 1 103 ? -43.48774 -5.92812 -50.54381 1.000 97.18894 103 LEU D O 1
ATOM 3617 N N A PHE D 1 104 ? -45.37028 -5.29820 -49.49303 0.487 85.54115 104 PHE D N 1
ATOM 3618 N N B PHE D 1 104 ? -45.33370 -5.29083 -49.41054 0.513 85.51110 104 PHE D N 1
ATOM 3619 C CA A PHE D 1 104 ? -45.89967 -6.65808 -49.51151 0.487 88.35563 104 PHE D CA 1
ATOM 3620 C CA B PHE D 1 104 ? -45.89465 -6.63772 -49.38544 0.513 88.29408 104 PHE D CA 1
ATOM 3621 C C A PHE D 1 104 ? -46.17109 -7.10498 -50.94086 0.487 94.70686 104 PHE D C 1
ATOM 3622 C C B PHE D 1 104 ? -46.09992 -7.16257 -50.79573 0.513 94.67983 104 PHE D C 1
ATOM 3623 O O A PHE D 1 104 ? -45.66795 -8.13900 -51.38895 0.487 97.89850 104 PHE D O 1
ATOM 3624 O O B PHE D 1 104 ? -45.59922 -8.23457 -51.15244 0.513 97.84410 104 PHE D O 1
ATOM 3639 N N A TYR D 1 105 ? -46.96473 -6.32165 -51.67578 0.487 89.33207 105 TYR D N 1
ATOM 3640 N N B TYR D 1 105 ? -46.82070 -6.40297 -51.61984 0.513 89.36983 105 TYR D N 1
ATOM 3641 C CA A TYR D 1 105 ? -47.25231 -6.63723 -53.07074 0.487 94.64465 105 TYR D CA 1
ATOM 3642 C CA B TYR D 1 105 ? -47.13457 -6.84373 -52.97186 0.513 94.70265 105 TYR D CA 1
ATOM 3643 C C A TYR D 1 105 ? -45.97831 -6.66011 -53.90713 0.487 96.39961 105 TYR D C 1
ATOM 3644 C C B TYR D 1 105 ? -45.95720 -6.67551 -53.92025 0.513 96.41675 105 TYR D C 1
ATOM 3645 O O A TYR D 1 105 ? -45.82054 -7.51281 -54.78713 0.487 101.17325 105 TYR D O 1
ATOM 3646 O O B TYR D 1 105 ? -45.87421 -7.38814 -54.92645 0.513 101.18088 105 TYR D O 1
ATOM 3663 N N . LYS D 1 106 ? -45.04920 -5.74166 -53.62953 1.000 99.17324 106 LYS D N 1
ATOM 3664 C CA . LYS D 1 106 ? -43.86030 -5.59902 -54.46288 1.000 99.80721 106 LYS D CA 1
ATOM 3665 C C . LYS D 1 106 ? -42.99071 -6.84444 -54.39574 1.000 106.95090 106 LYS D C 1
ATOM 3666 O O . LYS D 1 106 ? -42.43432 -7.27737 -55.41169 1.000 113.22021 106 LYS D O 1
ATOM 3672 N N . ARG D 1 107 ? -42.86996 -7.44257 -53.20960 1.000 113.24442 107 ARG D N 1
ATOM 3673 C CA . ARG D 1 107 ? -42.17132 -8.71784 -53.10109 1.000 118.71663 107 ARG D CA 1
ATOM 3674 C C . ARG D 1 107 ? -42.87104 -9.78908 -53.92798 1.000 119.64699 107 ARG D C 1
ATOM 3675 O O . ARG D 1 107 ? -42.22992 -10.50830 -54.70112 1.000 122.62260 107 ARG D O 1
ATOM 3683 N N . GLN D 1 108 ? -44.19522 -9.89102 -53.79447 1.000 116.25261 108 GLN D N 1
ATOM 3684 C CA . GLN D 1 108 ? -44.95053 -10.89019 -54.54603 1.000 119.48059 108 GLN D CA 1
ATOM 3685 C C . GLN D 1 108 ? -44.73511 -10.73444 -56.04693 1.000 122.04144 108 GLN D C 1
ATOM 3686 O O . GLN D 1 108 ? -44.47555 -11.71584 -56.75328 1.000 123.40924 108 GLN D O 1
ATOM 3692 N N . LYS D 1 109 ? -44.82815 -9.50183 -56.55117 1.000 183.06160 109 LYS D N 1
ATOM 3693 C CA . LYS D 1 109 ? -44.52055 -9.26055 -57.95636 1.000 184.80905 109 LYS D CA 1
ATOM 3694 C C . LYS D 1 109 ? -43.10824 -9.71454 -58.29743 1.000 183.36114 109 LYS D C 1
ATOM 3695 O O . LYS D 1 109 ? -42.87785 -10.29776 -59.36276 1.000 189.47848 109 LYS D O 1
ATOM 3701 N N . LEU D 1 110 ? -42.14809 -9.45296 -57.40499 1.000 190.49690 110 LEU D N 1
ATOM 3702 C CA . LEU D 1 110 ? -40.77068 -9.86567 -57.66002 1.000 192.53171 110 LEU D CA 1
ATOM 3703 C C . LEU D 1 110 ? -40.66154 -11.37897 -57.77148 1.000 191.27244 110 LEU D C 1
ATOM 3704 O O . LEU D 1 110 ? -39.88250 -11.89241 -58.58077 1.000 189.19000 110 LEU D O 1
ATOM 3709 N N . ILE D 1 111 ? -41.42365 -12.11139 -56.95720 1.000 203.65210 111 ILE D N 1
ATOM 3710 C CA . ILE D 1 111 ? -41.47800 -13.56023 -57.11505 1.000 202.79274 111 ILE D CA 1
ATOM 3711 C C . ILE D 1 111 ? -42.07640 -13.91952 -58.46227 1.000 204.86377 111 ILE D C 1
ATOM 3712 O O . ILE D 1 111 ? -41.68753 -14.91553 -59.08510 1.000 203.11015 111 ILE D O 1
ATOM 3717 N N . LEU D 1 112 ? -43.02821 -13.11771 -58.93603 1.000 218.12416 112 LEU D N 1
ATOM 3718 C CA . LEU D 1 112 ? -43.68499 -13.42211 -60.19989 1.000 218.62494 112 LEU D CA 1
ATOM 3719 C C . LEU D 1 112 ? -42.77740 -13.10069 -61.37684 1.000 222.05500 112 LEU D C 1
ATOM 3720 O O . LEU D 1 112 ? -42.74460 -13.83940 -62.36750 1.000 219.56996 112 LEU D O 1
ATOM 3725 N N . GLU D 1 113 ? -42.03573 -11.99891 -61.28875 1.000 221.72101 113 GLU D N 1
ATOM 3726 C CA . GLU D 1 113 ? -41.14093 -11.63543 -62.37853 1.000 228.87656 113 GLU D CA 1
ATOM 3727 C C . GLU D 1 113 ? -39.93145 -12.56128 -62.43013 1.000 238.37944 113 GLU D C 1
ATOM 3728 O O . GLU D 1 113 ? -39.47495 -12.93695 -63.51607 1.000 246.49038 113 GLU D O 1
ATOM 3734 N N . VAL D 1 114 ? -39.40793 -12.95866 -61.26636 1.000 246.96159 114 VAL D N 1
ATOM 3735 C CA . VAL D 1 114 ? -38.29408 -13.90188 -61.23219 1.000 247.88158 114 VAL D CA 1
ATOM 3736 C C . VAL D 1 114 ? -38.70966 -15.29771 -61.67150 1.000 247.32238 114 VAL D C 1
ATOM 3737 O O . VAL D 1 114 ? -37.84708 -16.11916 -62.00046 1.000 251.12959 114 VAL D O 1
ATOM 3741 N N . GLU D 1 115 ? -40.01452 -15.58211 -61.69164 1.000 191.39279 115 GLU D N 1
ATOM 3742 C CA . GLU D 1 115 ? -40.49454 -16.87189 -62.18307 1.000 191.61561 115 GLU D CA 1
ATOM 3743 C C . GLU D 1 115 ? -40.02866 -17.12737 -63.61176 1.000 192.60244 115 GLU D C 1
ATOM 3744 O O . GLU D 1 115 ? -39.70376 -18.26455 -63.97594 1.000 192.55919 115 GLU D O 1
ATOM 3750 N N . GLU D 1 116 ? -39.99005 -16.07951 -64.43032 1.000 174.28598 116 GLU D N 1
ATOM 3751 C CA . GLU D 1 116 ? -39.60529 -16.16637 -65.83690 1.000 175.29346 116 GLU D CA 1
ATOM 3752 C C . GLU D 1 116 ? -38.22984 -16.80435 -66.01317 1.000 176.11306 116 GLU D C 1
ATOM 3753 O O . GLU D 1 116 ? -37.21414 -16.20790 -65.66456 1.000 175.89182 116 GLU D O 1
#